Protein 4IZH (pdb70)

Nearest PDB structures (foldseek):
  4izh-assembly1_B  TM=1.003E+00  e=1.182E-71  Thermus thermophilus HB27
  4j1t-assembly1_A  TM=9.980E-01  e=1.010E-67  Thermus thermophilus HB27
  4izh-assembly1_A  TM=9.993E-01  e=6.599E-67  Thermus thermophilus HB27
  4j1t-assembly2_D  TM=9.935E-01  e=5.773E-65  Thermus thermophilus HB27
  4izi-assembly1_A  TM=9.999E-01  e=1.321E-64  Thermus thermophilus HB27

InterPro domains:
  IPR007698 Alanine dehydrogenase/pyridine nucleotide transhydrogenase, NAD(H)-binding domain [PF01262] (143-365)
  IPR007698 Alanine dehydrogenase/pyridine nucleotide transhydrogenase, NAD(H)-binding domain [SM01002] (148-310)
  IPR007886 Alanine dehydrogenase/pyridine nucleotide transhydrogenase, N-terminal [PF05222] (6-139)
  IPR007886 Alanine dehydrogenase/pyridine nucleotide transhydrogenase, N-terminal [SM01003] (5-139)
  IPR008143 Alanine dehydrogenase/pyridine nucleotide transhydrogenase, conserved site-2 [PS00837] (172-197)
  IPR036291 NAD(P)-binding domain superfamily [SSF51735] (139-317)

Foldseek 3Di:
DAEEFWEADDPPLFLATLAALVLLLVLVVLAYAYEYEQCSNVLQVGHPVSNVVSRYHYDHQVCRQVRHQEYEYAEQDDLSVLVSHDFNREYEYAYQCLVVVVSVVSNLVSFYWYFHLCQQDPDPLQPLQNLVLQLLLLLLLVLLVVQCVQFPDQQAWDQDPVGTDHHFEEEEEDQDSSSLNVLLNSVVSHHQYEYHDLAPVSCVSSVVSVHHYDAFPPGSPDDPVVVVRRLVSLLVVLLRGQEYEYAADDRSAAGAAPAEPSSVVSHAQRREYEFQSVVRPTNHPPDDAPDWDADNNYTYYHYDPSLSVVRNSSNNSSNSSVSSVCVQQDDSNDGDHVCVDPSNVRRTQHGRSDGDDDVSD/DFAEEFWEADDPPLFLATQAALVLLLVLVVLVHAYEYEQCNCVLLPHHPVSNVVSHYHYDHPQCRQVRHQEYEYAEQDPLSVLVSHDPNHEYEYAYQCVVVVVSLVSNLVSQYWYFHLCQQDPDPLLPLQNLVLQLLLLLLLVLLVVQCVQFPDQQAWDQDPVGIDHHFEEEEADQDSSSLSVLLNSVVSHHQYEYHDLDVVSVVSSVVSVHHYQDADPVVDDPVRVVRRVVSLLVVLLPGQEYEYAADDRPAAGAAPADPSSVVSHAQRREYEWARVVRPTNHPVDDAPDWDADNNYTYYHYDPSLSVNRNSSNVSSNSSVSSVCVQQADSRHGDHVCPDPSNVRRTQGGSSRGDDPVSVVVVD

Radius of gyration: 29.21 Å; Cα contacts (8 Å, |Δi|>4): 1726; chains: 2; bounding box: 58×78×88 Å

CATH classification: 3.40.50.720 (+1 more: 3.40.50.720)

Organism: Thermus thermophilus (strain ATCC BAA-163 / DSM 7039 / HB27) (NCBI:txid262724)

B-factor: mean 28.76, std 11.24, range [4.58, 72.25]

Solvent-accessible surface area: 30195 Å² total; per-residue (Å²): 79,2,17,0,0,0,3,78,19,138,33,132,56,16,81,22,0,0,0,6,16,85,0,0,40,90,12,49,182,48,34,5,130,0,43,0,11,133,5,5,0,110,25,0,26,36,49,21,108,28,0,94,157,16,36,11,70,31,24,98,40,53,72,1,8,122,41,3,64,0,1,1,2,0,44,8,1,39,82,70,5,2,120,48,7,58,130,37,3,1,1,0,1,16,1,50,13,102,124,28,114,101,34,9,146,17,0,54,74,73,132,3,1,0,1,0,1,31,44,11,31,224,55,114,123,0,108,28,11,23,0,89,37,5,12,26,12,0,16,0,0,1,0,0,0,7,0,0,71,23,1,0,28,0,0,3,119,23,100,42,57,8,28,81,8,89,25,0,58,0,0,0,0,12,1,28,66,14,0,32,17,0,0,19,0,0,82,86,0,18,4,65,5,17,0,27,13,112,117,124,61,0,10,98,89,0,111,95,70,37,1,117,28,11,137,25,81,48,108,77,212,60,82,144,92,56,89,129,66,25,62,68,19,14,44,100,72,0,27,35,10,1,0,0,0,0,21,25,74,59,130,65,175,188,3,49,98,33,0,46,81,39,3,7,82,106,7,85,56,2,3,0,0,0,0,19,0,1,116,12,43,2,0,4,65,41,8,101,64,49,96,71,39,99,55,164,13,2,34,0,29,0,9,87,50,8,20,2,32,0,0,16,2,0,0,36,4,0,0,36,0,1,66,41,1,6,67,18,1,22,79,195,7,46,68,28,22,81,74,145,29,87,0,0,138,48,0,13,3,0,66,121,6,111,30,94,49,53,129,37,160,130,101,2,16,0,0,0,2,81,21,139,32,134,52,14,139,20,0,0,0,5,14,76,0,0,41,97,9,48,184,46,25,3,134,0,41,0,14,141,9,4,0,106,23,0,28,37,50,23,102,28,0,106,152,16,37,8,68,37,27,90,34,65,82,0,3,140,38,4,71,0,2,0,1,0,38,10,2,33,58,59,4,3,128,47,11,66,122,41,5,1,0,0,0,14,2,53,8,97,124,32,61,92,32,0,115,11,0,57,69,83,133,6,5,0,0,0,1,38,39,10,29,221,54,111,120,0,101,28,12,31,0,94,35,5,12,26,13,0,14,0,0,1,0,0,0,8,0,0,67,16,2,0,29,0,0,0,114,24,102,48,54,8,26,80,8,88,30,0,54,0,0,0,0,10,2,29,66,14,0,33,25,0,0,26,1,0,80,101,0,23,3,86,4,17,0,32,15,134,131,156,67,4,26,98,94,0,105,94,70,39,2,126,21,9,144,32,80,48,153,188,64,71,136,91,58,101,129,76,32,53,73,17,16,58,83,72,0,12,29,10,6,0,0,0,0,20,24,78,74,126,44,186,185,9,49,86,28,0,38,85,49,2,1,102,119,11,99,58,4,4,0,0,0,0,20,0,2,96,19,43,1,0,2,64,30,10,115,66,51,91,75,36,94,44,120,14,1,25,0,26,0,11,90,40,7,18,2,33,0,2,12,3,0,0,32,4,1,0,24,0,0,65,41,1,5,66,18,0,20,80,195,3,29,66,28,22,89,85,147,28,93,0,1,154,47,0,14,0,0,72,102,11,123,12,94,56,41,92,5,112,76,102,57,101

Structure (mmCIF, N/CA/C/O backbone):
data_4IZH
#
_entry.id   4IZH
#
_cell.length_a   162.318
_cell.length_b   162.318
_cell.length_c   73.883
_cell.angle_alpha   90.00
_cell.angle_beta   90.00
_cell.angle_gamma   120.00
#
_symmetry.space_group_name_H-M   'P 6'
#
loop_
_entity.id
_entity.type
_entity.pdbx_description
1 polymer 'NAD/NADP transhydrogenase alpha subunit 1'
2 non-polymer GLYCEROL
3 water water
#
loop_
_atom_site.group_PDB
_atom_site.id
_atom_site.type_symbol
_atom_site.label_atom_id
_atom_site.label_alt_id
_atom_site.label_comp_id
_atom_site.label_asym_id
_atom_site.label_entity_id
_atom_site.label_seq_id
_atom_site.pdbx_PDB_ins_code
_atom_site.Cartn_x
_atom_site.Cartn_y
_atom_site.Cartn_z
_atom_site.occupancy
_atom_site.B_iso_or_equiv
_atom_site.auth_seq_id
_atom_site.auth_comp_id
_atom_site.auth_asym_id
_atom_site.auth_atom_id
_atom_site.pdbx_PDB_model_num
ATOM 1 N N . MET A 1 7 ? 63.984 -17.216 -43.671 1.00 37.54 1 MET A N 1
ATOM 2 C CA . MET A 1 7 ? 63.591 -17.829 -42.361 1.00 36.87 1 MET A CA 1
ATOM 3 C C . MET A 1 7 ? 64.747 -17.884 -41.358 1.00 36.45 1 MET A C 1
ATOM 4 O O . MET A 1 7 ? 65.838 -18.383 -41.656 1.00 37.16 1 MET A O 1
ATOM 6 N N . VAL A 1 8 ? 64.495 -17.372 -40.159 1.00 35.32 2 VAL A N 1
ATOM 7 C CA . VAL A 1 8 ? 65.499 -17.356 -39.108 1.00 33.59 2 VAL A CA 1
ATOM 8 C C . VAL A 1 8 ? 65.569 -18.710 -38.405 1.00 32.49 2 VAL A C 1
ATOM 9 O O . VAL A 1 8 ? 64.550 -19.393 -38.261 1.00 31.89 2 VAL A O 1
ATOM 13 N N . THR A 1 9 ? 66.761 -19.106 -37.976 1.00 31.67 3 THR A N 1
ATOM 14 C CA . THR A 1 9 ? 66.858 -20.291 -37.115 1.00 30.92 3 THR A CA 1
ATOM 15 C C . THR A 1 9 ? 67.393 -20.057 -35.703 1.00 29.77 3 THR A C 1
ATOM 16 O O . THR A 1 9 ? 68.372 -19.329 -35.493 1.00 28.02 3 THR A O 1
ATOM 20 N N . VAL A 1 10 ? 66.670 -20.656 -34.757 1.00 28.31 4 VAL A N 1
ATOM 21 C CA . VAL A 1 10 ? 66.871 -20.495 -33.319 1.00 27.65 4 VAL A CA 1
ATOM 22 C C . VAL A 1 10 ? 67.434 -21.819 -32.821 1.00 25.96 4 VAL A C 1
ATOM 23 O O . VAL A 1 10 ? 66.934 -22.884 -33.183 1.00 28.42 4 VAL A O 1
ATOM 27 N N . ALA A 1 11 ? 68.491 -21.759 -32.022 1.00 24.98 5 ALA A N 1
ATOM 28 C CA . ALA A 1 11 ? 69.128 -22.952 -31.511 1.00 23.03 5 ALA A CA 1
ATOM 29 C C . ALA A 1 11 ? 68.892 -22.988 -30.027 1.00 22.52 5 ALA A C 1
ATOM 30 O O . ALA A 1 11 ? 68.951 -21.945 -29.376 1.00 20.22 5 ALA A O 1
ATOM 32 N N . VAL A 1 12 ? 68.608 -24.200 -29.538 1.00 21.65 6 VAL A N 1
ATOM 33 C CA . VAL A 1 12 ? 68.442 -24.517 -28.115 1.00 22.11 6 VAL A CA 1
ATOM 34 C C . VAL A 1 12 ? 69.386 -25.675 -27.711 1.00 21.84 6 VAL A C 1
ATOM 35 O O . VAL A 1 12 ? 69.240 -26.780 -28.236 1.00 21.54 6 VAL A O 1
ATOM 39 N N . PRO A 1 13 ? 70.324 -25.440 -26.756 1.00 21.89 7 PRO A N 1
ATOM 40 C CA . PRO A 1 13 ? 71.299 -26.426 -26.272 1.00 22.21 7 PRO A CA 1
ATOM 41 C C . PRO A 1 13 ? 70.812 -27.245 -25.075 1.00 22.25 7 PRO A C 1
ATOM 42 O O . PRO A 1 13 ? 69.863 -26.848 -24.403 1.00 21.35 7 PRO A O 1
ATOM 46 N N . LYS A 1 14 ? 71.482 -28.359 -24.800 1.00 22.82 8 LYS A N 1
ATOM 47 C CA . LYS A 1 14 ? 71.300 -29.011 -23.517 1.00 23.23 8 LYS A CA 1
ATOM 48 C C . LYS A 1 14 ? 72.140 -28.239 -22.501 1.00 24.10 8 LYS A C 1
ATOM 49 O O . LYS A 1 14 ? 73.338 -27.972 -22.718 1.00 24.49 8 LYS A O 1
ATOM 55 N N . GLU A 1 15 ? 71.512 -27.852 -21.395 1.00 23.78 9 GLU A N 1
ATOM 56 C CA . GLU A 1 15 ? 72.236 -27.163 -20.335 1.00 24.87 9 GLU A CA 1
ATOM 57 C C . GLU A 1 15 ? 73.310 -28.067 -19.737 1.00 26.19 9 GLU A C 1
ATOM 58 O O . GLU A 1 15 ? 73.100 -29.278 -19.617 1.00 27.51 9 GLU A O 1
ATOM 64 N N . ARG A 1 16 ? 74.478 -27.505 -19.420 1.00 27.84 10 ARG A N 1
ATOM 65 C CA . ARG A 1 16 ? 75.555 -28.303 -18.812 1.00 29.29 10 ARG A CA 1
ATOM 66 C C . ARG A 1 16 ? 76.005 -27.899 -17.405 1.00 29.74 10 ARG A C 1
ATOM 67 O O . ARG A 1 16 ? 76.699 -28.673 -16.759 1.00 29.64 10 ARG A O 1
ATOM 75 N N . ALA A 1 17 ? 75.623 -26.715 -16.923 1.00 29.91 11 ALA A N 1
ATOM 76 C CA . ALA A 1 17 ? 76.006 -26.309 -15.557 1.00 30.32 11 ALA A CA 1
ATOM 77 C C . ALA A 1 17 ? 75.554 -27.358 -14.526 1.00 30.73 11 ALA A C 1
ATOM 78 O O . ALA A 1 17 ? 74.450 -27.920 -14.660 1.00 30.12 11 ALA A O 1
ATOM 80 N N . PRO A 1 18 ? 76.421 -27.661 -13.526 1.00 31.41 12 PRO A N 1
ATOM 81 C CA . PRO A 1 18 ? 76.107 -28.591 -12.445 1.00 31.64 12 PRO A CA 1
ATOM 82 C C . PRO A 1 18 ? 74.694 -28.393 -11.920 1.00 30.95 12 PRO A C 1
ATOM 83 O O . PRO A 1 18 ? 74.348 -27.288 -11.502 1.00 31.76 12 PRO A O 1
ATOM 87 N N . GLY A 1 19 ? 73.891 -29.454 -11.970 1.00 30.66 13 GLY A N 1
ATOM 88 C CA . GLY A 1 19 ? 72.528 -29.446 -11.425 1.00 29.08 13 GLY A CA 1
ATOM 89 C C . GLY A 1 19 ? 71.470 -28.657 -12.175 1.00 27.58 13 GLY A C 1
ATOM 90 O O . GLY A 1 19 ? 70.359 -28.503 -11.667 1.00 28.62 13 GLY A O 1
ATOM 91 N N . GLU A 1 20 ? 71.782 -28.179 -13.384 1.00 25.84 14 GLU A N 1
ATOM 92 C CA . GLU A 1 20 ? 70.821 -27.423 -14.206 1.00 24.25 14 GLU A CA 1
ATOM 93 C C . GLU A 1 20 ? 69.947 -28.399 -15.000 1.00 22.82 14 GLU A C 1
ATOM 94 O O . GLU A 1 20 ? 70.472 -29.249 -15.726 1.00 22.74 14 GLU A O 1
ATOM 100 N N . ARG A 1 21 ? 68.626 -28.299 -14.837 1.00 20.56 15 ARG A N 1
ATOM 101 C CA . ARG A 1 21 ? 67.709 -29.208 -15.511 1.00 19.96 15 ARG A CA 1
ATOM 102 C C . ARG A 1 21 ? 66.726 -28.554 -16.461 1.00 17.96 15 ARG A C 1
ATOM 103 O O . ARG A 1 21 ? 65.934 -29.262 -17.128 1.00 17.00 15 ARG A O 1
ATOM 111 N N . ARG A 1 22 ? 66.735 -27.215 -16.507 1.00 16.71 16 ARG A N 1
ATOM 112 C CA . ARG A 1 22 ? 65.790 -26.492 -17.323 1.00 16.01 16 ARG A CA 1
ATOM 113 C C . ARG A 1 22 ? 66.301 -26.535 -18.760 1.00 16.13 16 ARG A C 1
ATOM 114 O O . ARG A 1 22 ? 67.455 -26.951 -19.018 1.00 18.41 16 ARG A O 1
ATOM 122 N N . VAL A 1 23 ? 65.397 -26.206 -19.660 1.00 16.53 17 VAL A N 1
ATOM 123 C CA . VAL A 1 23 ? 65.682 -26.010 -21.084 1.00 16.56 17 VAL A CA 1
ATOM 124 C C . VAL A 1 23 ? 65.008 -24.696 -21.552 1.00 16.56 17 VAL A C 1
ATOM 125 O O . VAL A 1 23 ? 63.872 -24.347 -21.131 1.00 16.26 17 VAL A O 1
ATOM 129 N N . ALA A 1 24 ? 65.690 -23.978 -22.456 1.00 14.27 18 ALA A N 1
ATOM 130 C CA . ALA A 1 24 ? 65.289 -22.626 -22.840 1.00 15.44 18 ALA A CA 1
ATOM 131 C C . ALA A 1 24 ? 63.952 -22.583 -23.573 1.00 15.62 18 ALA A C 1
ATOM 132 O O . ALA A 1 24 ? 63.150 -21.659 -23.415 1.00 17.25 18 ALA A O 1
ATOM 134 N N . LEU A 1 25 ? 63.695 -23.595 -24.401 1.00 17.16 19 LEU A N 1
ATOM 135 C CA . LEU A 1 25 ? 62.390 -23.708 -25.029 1.00 17.03 19 LEU A CA 1
ATOM 136 C C . LEU A 1 25 ? 61.836 -25.111 -24.846 1.00 17.90 19 LEU A C 1
ATOM 137 O O . LEU A 1 25 ? 62.589 -26.075 -24.870 1.00 18.53 19 LEU A O 1
ATOM 142 N N . VAL A 1 26 ? 60.530 -25.172 -24.625 1.00 18.98 20 VAL A N 1
ATOM 143 C CA . VAL A 1 26 ? 59.806 -26.423 -24.468 1.00 19.89 20 VAL A CA 1
ATOM 144 C C . VAL A 1 26 ? 59.075 -26.703 -25.770 1.00 20.96 20 VAL A C 1
ATOM 145 O O . VAL A 1 26 ? 58.846 -25.758 -26.548 1.00 20.87 20 VAL A O 1
ATOM 149 N N . PRO A 1 27 ? 58.647 -27.970 -25.990 1.00 21.57 21 PRO A N 1
ATOM 150 C CA . PRO A 1 27 ? 58.001 -28.334 -27.266 1.00 22.82 21 PRO A CA 1
ATOM 151 C C . PRO A 1 27 ? 56.820 -27.444 -27.692 1.00 23.16 21 PRO A C 1
ATOM 152 O O . PRO A 1 27 ? 56.730 -27.109 -28.870 1.00 24.97 21 PRO A O 1
ATOM 156 N N . GLU A 1 28 ? 55.948 -27.054 -26.769 1.00 24.20 22 GLU A N 1
ATOM 157 C CA . GLU A 1 28 ? 54.775 -26.226 -27.099 1.00 26.09 22 GLU A CA 1
ATOM 158 C C . GLU A 1 28 ? 55.157 -24.816 -27.637 1.00 25.59 22 GLU A C 1
ATOM 159 O O . GLU A 1 28 ? 54.456 -24.234 -28.468 1.00 25.85 22 GLU A O 1
ATOM 165 N N . VAL A 1 29 ? 56.285 -24.288 -27.178 1.00 24.68 23 VAL A N 1
ATOM 166 C CA . VAL A 1 29 ? 56.778 -22.986 -27.637 1.00 24.12 23 VAL A CA 1
ATOM 167 C C . VAL A 1 29 ? 57.519 -23.159 -28.970 1.00 24.32 23 VAL A C 1
ATOM 168 O O . VAL A 1 29 ? 57.420 -22.314 -29.866 1.00 24.36 23 VAL A O 1
ATOM 172 N N . VAL A 1 30 ? 58.245 -24.261 -29.094 1.00 24.16 24 VAL A N 1
ATOM 173 C CA . VAL A 1 30 ? 58.863 -24.628 -30.369 1.00 25.41 24 VAL A CA 1
ATOM 174 C C . VAL A 1 30 ? 57.816 -24.642 -31.489 1.00 26.15 24 VAL A C 1
ATOM 175 O O . VAL A 1 30 ? 58.036 -24.032 -32.548 1.00 25.99 24 VAL A O 1
ATOM 179 N N . ALA A 1 31 ? 56.674 -25.292 -31.244 1.00 26.84 25 ALA A N 1
ATOM 180 C CA . ALA A 1 31 ? 55.582 -25.367 -32.241 1.00 28.77 25 ALA A CA 1
ATOM 181 C C . ALA A 1 31 ? 55.109 -23.997 -32.709 1.00 29.68 25 ALA A C 1
ATOM 182 O O . ALA A 1 31 ? 54.879 -23.786 -33.910 1.00 30.15 25 ALA A O 1
ATOM 184 N N . ARG A 1 32 ? 54.948 -23.074 -31.765 1.00 29.98 26 ARG A N 1
ATOM 185 C CA . ARG A 1 32 ? 54.467 -21.737 -32.099 1.00 31.65 26 ARG A CA 1
ATOM 186 C C . ARG A 1 32 ? 55.503 -20.971 -32.911 1.00 31.53 26 ARG A C 1
ATOM 187 O O . ARG A 1 32 ? 55.163 -20.293 -33.883 1.00 32.64 26 ARG A O 1
ATOM 195 N N . LEU A 1 33 ? 56.768 -21.074 -32.522 1.00 31.46 27 LEU A N 1
ATOM 196 C CA . LEU A 1 33 ? 57.835 -20.482 -33.330 1.00 31.43 27 LEU A CA 1
ATOM 197 C C . LEU A 1 33 ? 57.868 -21.044 -34.757 1.00 32.38 27 LEU A C 1
ATOM 198 O O . LEU A 1 33 ? 57.939 -20.271 -35.723 1.00 31.76 27 LEU A O 1
ATOM 203 N N . VAL A 1 34 ? 57.804 -22.374 -34.882 1.00 33.12 28 VAL A N 1
ATOM 204 C CA . VAL A 1 34 ? 57.844 -23.040 -36.197 1.00 33.88 28 VAL A CA 1
ATOM 205 C C . VAL A 1 34 ? 56.637 -22.621 -37.050 1.00 34.94 28 VAL A C 1
ATOM 206 O O . VAL A 1 34 ? 56.781 -22.364 -38.255 1.00 35.05 28 VAL A O 1
ATOM 210 N N . LYS A 1 35 ? 55.467 -22.527 -36.413 1.00 36.38 29 LYS A N 1
ATOM 211 C CA . LYS A 1 35 ? 54.223 -22.105 -37.066 1.00 37.53 29 LYS A CA 1
ATOM 212 C C . LYS A 1 35 ? 54.313 -20.686 -37.616 1.00 37.93 29 LYS A C 1
ATOM 213 O O . LYS A 1 35 ? 53.642 -20.355 -38.603 1.00 38.01 29 LYS A O 1
ATOM 219 N N . GLY A 1 36 ? 55.117 -19.852 -36.959 1.00 38.02 30 GLY A N 1
ATOM 220 C CA . GLY A 1 36 ? 55.260 -18.451 -37.336 1.00 38.09 30 GLY A CA 1
ATOM 221 C C . GLY A 1 36 ? 56.248 -18.262 -38.467 1.00 37.75 30 GLY A C 1
ATOM 222 O O . GLY A 1 36 ? 56.217 -17.240 -39.157 1.00 38.82 30 GLY A O 1
ATOM 223 N N . GLY A 1 37 ? 57.125 -19.246 -38.660 1.00 37.08 31 GLY A N 1
ATOM 224 C CA . GLY A 1 37 ? 58.077 -19.223 -39.767 1.00 35.83 31 GLY A CA 1
ATOM 225 C C . GLY A 1 37 ? 59.510 -19.590 -39.431 1.00 34.68 31 GLY A C 1
ATOM 226 O O . GLY A 1 37 ? 60.282 -19.915 -40.327 1.00 34.84 31 GLY A O 1
ATOM 227 N N . ALA A 1 38 ? 59.873 -19.544 -38.143 1.00 33.63 32 ALA A N 1
ATOM 228 C CA . ALA A 1 38 ? 61.232 -19.886 -37.724 1.00 32.51 32 ALA A CA 1
ATOM 229 C C . ALA A 1 38 ? 61.546 -21.370 -37.874 1.00 32.16 32 ALA A C 1
ATOM 230 O O . ALA A 1 38 ? 60.654 -22.219 -37.832 1.00 32.48 32 ALA A O 1
ATOM 232 N N . ARG A 1 39 ? 62.821 -21.669 -38.066 1.00 32.13 33 ARG A N 1
ATOM 233 C CA . ARG A 1 39 ? 63.317 -23.023 -37.904 1.00 32.27 33 ARG A CA 1
ATOM 234 C C . ARG A 1 39 ? 63.879 -23.083 -36.487 1.00 31.71 33 ARG A C 1
ATOM 235 O O . ARG A 1 39 ? 64.425 -22.096 -35.984 1.00 32.33 33 ARG A O 1
ATOM 243 N N . VAL A 1 40 ? 63.707 -24.222 -35.829 1.00 30.50 34 VAL A N 1
ATOM 244 C CA . VAL A 1 40 ? 64.249 -24.419 -34.492 1.00 29.14 34 VAL A CA 1
ATOM 245 C C . VAL A 1 40 ? 65.111 -25.675 -34.495 1.00 28.30 34 VAL A C 1
ATOM 246 O O . VAL A 1 40 ? 64.644 -26.745 -34.906 1.00 29.60 34 VAL A O 1
ATOM 250 N N . ARG A 1 41 ? 66.365 -25.537 -34.073 1.00 27.46 35 ARG A N 1
ATOM 251 C CA . ARG A 1 41 ? 67.280 -26.652 -33.872 1.00 27.76 35 ARG A CA 1
ATOM 252 C C . ARG A 1 41 ? 67.438 -26.911 -32.381 1.00 26.85 35 ARG A C 1
ATOM 253 O O . ARG A 1 41 ? 67.716 -25.999 -31.609 1.00 25.34 35 ARG A O 1
ATOM 261 N N . VAL A 1 42 ? 67.273 -28.161 -31.982 1.00 26.22 36 VAL A N 1
ATOM 262 C CA . VAL A 1 42 ? 67.328 -28.508 -30.568 1.00 26.84 36 VAL A CA 1
ATOM 263 C C . VAL A 1 42 ? 68.341 -29.624 -30.357 1.00 26.95 36 VAL A C 1
ATOM 264 O O . VAL A 1 42 ? 68.302 -30.659 -31.034 1.00 27.09 36 VAL A O 1
ATOM 268 N N . GLU A 1 43 ? 69.264 -29.420 -29.430 1.00 27.20 37 GLU A N 1
ATOM 269 C CA . GLU A 1 43 ? 70.272 -30.431 -29.190 1.00 27.32 37 GLU A CA 1
ATOM 270 C C . GLU A 1 43 ? 69.600 -31.703 -28.669 1.00 28.04 37 GLU A C 1
ATOM 271 O O . GLU A 1 43 ? 68.604 -31.636 -27.924 1.00 27.63 37 GLU A O 1
ATOM 277 N N . ARG A 1 44 ? 70.131 -32.848 -29.097 1.00 27.22 38 ARG A N 1
ATOM 278 C CA . ARG A 1 44 ? 69.667 -34.148 -28.605 1.00 27.92 38 ARG A CA 1
ATOM 279 C C . ARG A 1 44 ? 69.684 -34.207 -27.083 1.00 26.30 38 ARG A C 1
ATOM 280 O O . ARG A 1 44 ? 70.728 -34.031 -26.440 1.00 25.90 38 ARG A O 1
ATOM 288 N N . GLY A 1 45 ? 68.505 -34.425 -26.507 1.00 25.99 39 GLY A N 1
ATOM 289 C CA . GLY A 1 45 ? 68.390 -34.640 -25.075 1.00 24.61 39 GLY A CA 1
ATOM 290 C C . GLY A 1 45 ? 68.254 -33.325 -24.311 1.00 24.32 39 GLY A C 1
ATOM 291 O O . GLY A 1 45 ? 68.253 -33.328 -23.080 1.00 24.16 39 GLY A O 1
ATOM 292 N N . ALA A 1 46 ? 68.128 -32.208 -25.025 1.00 22.02 40 ALA A N 1
ATOM 293 C CA . ALA A 1 46 ? 68.110 -30.891 -24.341 1.00 22.39 40 ALA A CA 1
ATOM 294 C C . ALA A 1 46 ? 67.003 -30.804 -23.307 1.00 22.03 40 ALA A C 1
ATOM 295 O O . ALA A 1 46 ? 67.166 -30.149 -22.277 1.00 20.94 40 ALA A O 1
ATOM 297 N N . GLY A 1 47 ? 65.871 -31.434 -23.610 1.00 22.00 41 GLY A N 1
ATOM 298 C CA . GLY A 1 47 ? 64.679 -31.307 -22.774 1.00 22.78 41 GLY A CA 1
ATOM 299 C C . GLY A 1 47 ? 64.494 -32.408 -21.735 1.00 23.69 41 GLY A C 1
ATOM 300 O O . GLY A 1 47 ? 63.482 -32.404 -21.031 1.00 23.81 41 GLY A O 1
ATOM 301 N N . GLU A 1 48 ? 65.477 -33.305 -21.598 1.00 23.37 42 GLU A N 1
ATOM 302 C CA . GLU A 1 48 ? 65.308 -34.513 -20.761 1.00 24.29 42 GLU A CA 1
ATOM 303 C C . GLU A 1 48 ? 65.214 -34.163 -19.281 1.00 23.01 42 GLU A C 1
ATOM 304 O O . GLU A 1 48 ? 64.478 -34.810 -18.534 1.00 22.55 42 GLU A O 1
ATOM 310 N N . GLY A 1 49 ? 65.924 -33.116 -18.878 1.00 21.16 43 GLY A N 1
ATOM 311 C CA . GLY A 1 49 ? 65.824 -32.613 -17.496 1.00 20.05 43 GLY A CA 1
ATOM 312 C C . GLY A 1 49 ? 64.465 -32.050 -17.155 1.00 19.45 43 GLY A C 1
ATOM 313 O O . GLY A 1 49 ? 64.056 -32.056 -15.968 1.00 19.81 43 GLY A O 1
ATOM 314 N N . ALA A 1 50 ? 63.777 -31.548 -18.189 1.00 17.67 44 ALA A N 1
ATOM 315 C CA . ALA A 1 50 ? 62.449 -30.967 -18.107 1.00 17.52 44 ALA A CA 1
ATOM 316 C C . ALA A 1 50 ? 61.337 -31.918 -18.588 1.00 17.06 44 ALA A C 1
ATOM 317 O O . ALA A 1 50 ? 60.209 -31.503 -18.865 1.00 16.20 44 ALA A O 1
ATOM 319 N N . TYR A 1 51 ? 61.691 -33.199 -18.692 1.00 18.43 45 TYR A N 1
ATOM 320 C CA . TYR A 1 51 ? 60.760 -34.270 -19.100 1.00 19.47 45 TYR A CA 1
ATOM 321 C C . TYR A 1 51 ? 60.132 -34.051 -20.481 1.00 20.75 45 TYR A C 1
ATOM 322 O O . TYR A 1 51 ? 58.944 -34.307 -20.689 1.00 22.66 45 TYR A O 1
ATOM 331 N N . HIS A 1 52 ? 60.954 -33.543 -21.404 1.00 21.93 46 HIS A N 1
ATOM 332 C CA . HIS A 1 52 ? 60.573 -33.376 -22.800 1.00 22.36 46 HIS A CA 1
ATOM 333 C C . HIS A 1 52 ? 61.532 -34.203 -23.689 1.00 23.70 46 HIS A C 1
ATOM 334 O O . HIS A 1 52 ? 62.721 -33.853 -23.888 1.00 22.43 46 HIS A O 1
ATOM 341 N N . PRO A 1 53 ? 61.049 -35.372 -24.144 1.00 24.64 47 PRO A N 1
ATOM 342 C CA . PRO A 1 53 ? 61.852 -36.216 -25.009 1.00 24.72 47 PRO A CA 1
ATOM 343 C C . PRO A 1 53 ? 62.029 -35.589 -26.378 1.00 24.30 47 PRO A C 1
ATOM 344 O O . PRO A 1 53 ? 61.196 -34.795 -26.811 1.00 22.83 47 PRO A O 1
ATOM 348 N N . ASP A 1 54 ? 63.058 -36.024 -27.076 1.00 25.76 48 ASP A N 1
ATOM 349 C CA . ASP A 1 54 ? 63.368 -35.552 -28.414 1.00 27.39 48 ASP A CA 1
ATOM 350 C C . ASP A 1 54 ? 62.179 -35.663 -29.344 1.00 28.17 48 ASP A C 1
ATOM 351 O O . ASP A 1 54 ? 61.915 -34.774 -30.104 1.00 28.49 48 ASP A O 1
ATOM 356 N N . GLU A 1 55 ? 61.417 -36.741 -29.237 1.00 28.37 49 GLU A N 1
ATOM 357 C CA . GLU A 1 55 ? 60.261 -36.916 -30.112 1.00 28.78 49 GLU A CA 1
ATOM 358 C C . GLU A 1 55 ? 59.226 -35.817 -29.937 1.00 28.47 49 GLU A C 1
ATOM 359 O O . GLU A 1 55 ? 58.531 -35.503 -30.860 1.00 28.09 49 GLU A O 1
ATOM 365 N N . ALA A 1 56 ? 59.106 -35.255 -28.747 1.00 27.33 50 ALA A N 1
ATOM 366 C CA . ALA A 1 56 ? 58.194 -34.135 -28.564 1.00 26.68 50 ALA A CA 1
ATOM 367 C C . ALA A 1 56 ? 58.664 -32.871 -29.290 1.00 25.99 50 ALA A C 1
ATOM 368 O O . ALA A 1 56 ? 57.880 -32.158 -29.849 1.00 26.46 50 ALA A O 1
ATOM 370 N N . TYR A 1 57 ? 59.957 -32.619 -29.251 1.00 26.02 51 TYR A N 1
ATOM 371 C CA . TYR A 1 57 ? 60.536 -31.535 -30.045 1.00 25.84 51 TYR A CA 1
ATOM 372 C C . TYR A 1 57 ? 60.353 -31.826 -31.516 1.00 27.48 51 TYR A C 1
ATOM 373 O O . TYR A 1 57 ? 59.968 -30.959 -32.266 1.00 27.43 51 TYR A O 1
ATOM 382 N N . GLN A 1 58 ? 60.596 -33.073 -31.883 1.00 28.46 52 GLN A N 1
ATOM 383 C CA . GLN A 1 58 ? 60.447 -33.494 -33.275 1.00 30.45 52 GLN A CA 1
ATOM 384 C C . GLN A 1 58 ? 59.041 -33.311 -33.797 1.00 30.66 52 GLN A C 1
ATOM 385 O O . GLN A 1 58 ? 58.859 -32.672 -34.779 1.00 31.30 52 GLN A O 1
ATOM 391 N N . GLU A 1 59 ? 58.044 -33.774 -33.066 1.00 31.25 53 GLU A N 1
ATOM 392 C CA . GLU A 1 59 ? 56.642 -33.516 -33.399 1.00 31.90 53 GLU A CA 1
ATOM 393 C C . GLU A 1 59 ? 56.292 -32.044 -33.482 1.00 31.36 53 GLU A C 1
ATOM 394 O O . GLU A 1 59 ? 55.365 -31.675 -34.167 1.00 31.36 53 GLU A O 1
ATOM 400 N N . ALA A 1 60 ? 56.976 -31.218 -32.699 1.00 31.01 54 ALA A N 1
ATOM 401 C CA . ALA A 1 60 ? 56.736 -29.782 -32.701 1.00 30.92 54 ALA A CA 1
ATOM 402 C C . ALA A 1 60 ? 57.294 -29.093 -33.951 1.00 31.14 54 ALA A C 1
ATOM 403 O O . ALA A 1 60 ? 56.946 -27.948 -34.230 1.00 31.84 54 ALA A O 1
ATOM 405 N N . GLY A 1 61 ? 58.163 -29.793 -34.682 1.00 31.01 55 GLY A N 1
ATOM 406 C CA . GLY A 1 61 ? 58.756 -29.272 -35.908 1.00 31.00 55 GLY A CA 1
ATOM 407 C C . GLY A 1 61 ? 60.224 -28.903 -35.796 1.00 30.62 55 GLY A C 1
ATOM 408 O O . GLY A 1 61 ? 60.785 -28.309 -36.709 1.00 30.45 55 GLY A O 1
ATOM 409 N N . ALA A 1 62 ? 60.856 -29.240 -34.675 1.00 31.03 56 ALA A N 1
ATOM 410 C CA . ALA A 1 62 ? 62.272 -28.932 -34.495 1.00 31.39 56 ALA A CA 1
ATOM 411 C C . ALA A 1 62 ? 63.168 -29.929 -35.208 1.00 32.52 56 ALA A C 1
ATOM 412 O O . ALA A 1 62 ? 62.836 -31.115 -35.308 1.00 32.88 56 ALA A O 1
ATOM 414 N N . GLU A 1 63 ? 64.293 -29.436 -35.713 1.00 32.43 57 GLU A N 1
ATOM 415 C CA . GLU A 1 63 ? 65.420 -30.292 -36.061 1.00 32.90 57 GLU A CA 1
ATOM 416 C C . GLU A 1 63 ? 66.195 -30.668 -34.803 1.00 32.48 57 GLU A C 1
ATOM 417 O O . GLU A 1 63 ? 66.826 -29.811 -34.165 1.00 31.41 57 GLU A O 1
ATOM 423 N N . VAL A 1 64 ? 66.128 -31.946 -34.435 1.00 31.49 58 VAL A N 1
ATOM 424 C CA . VAL A 1 64 ? 66.893 -32.440 -33.300 1.00 31.61 58 VAL A CA 1
ATOM 425 C C . VAL A 1 64 ? 68.213 -32.936 -33.833 1.00 31.98 58 VAL A C 1
ATOM 426 O O . VAL A 1 64 ? 68.249 -33.735 -34.783 1.00 31.54 58 VAL A O 1
ATOM 430 N N . VAL A 1 65 ? 69.290 -32.434 -33.232 1.00 31.81 59 VAL A N 1
ATOM 431 C CA . VAL A 1 65 ? 70.627 -32.543 -33.790 1.00 32.26 59 VAL A CA 1
ATOM 432 C C . VAL A 1 65 ? 71.698 -32.751 -32.726 1.00 32.93 59 VAL A C 1
ATOM 433 O O . VAL A 1 65 ? 71.480 -32.476 -31.541 1.00 32.83 59 VAL A O 1
ATOM 437 N N . GLU A 1 66 ? 72.862 -33.229 -33.160 1.00 33.46 60 GLU A N 1
ATOM 438 C CA . GLU A 1 66 ? 74.026 -33.404 -32.286 1.00 35.13 60 GLU A CA 1
ATOM 439 C C . GLU A 1 66 ? 74.578 -32.046 -31.814 1.00 34.93 60 GLU A C 1
ATOM 440 O O . GLU A 1 66 ? 74.404 -31.042 -32.502 1.00 34.90 60 GLU A O 1
ATOM 446 N N . ARG A 1 67 ? 75.237 -32.023 -30.653 1.00 35.58 61 ARG A N 1
ATOM 447 C CA . ARG A 1 67 ? 75.930 -30.819 -30.174 1.00 36.19 61 ARG A CA 1
ATOM 448 C C . ARG A 1 67 ? 77.239 -30.725 -30.940 1.00 36.90 61 ARG A C 1
ATOM 449 O O . ARG A 1 67 ? 78.102 -31.599 -30.835 1.00 38.61 61 ARG A O 1
ATOM 457 N N . GLY A 1 68 ? 77.377 -29.667 -31.720 1.00 37.06 62 GLY A N 1
ATOM 458 C CA . GLY A 1 68 ? 78.485 -29.572 -32.664 1.00 35.76 62 GLY A CA 1
ATOM 459 C C . GLY A 1 68 ? 77.895 -29.223 -34.005 1.00 34.63 62 GLY A C 1
ATOM 460 O O . GLY A 1 68 ? 78.547 -28.565 -34.824 1.00 35.25 62 GLY A O 1
ATOM 461 N N . GLU A 1 69 ? 76.652 -29.660 -34.218 1.00 33.31 63 GLU A N 1
ATOM 462 C CA . GLU A 1 69 ? 75.842 -29.217 -35.343 1.00 32.67 63 GLU A CA 1
ATOM 463 C C . GLU A 1 69 ? 74.785 -28.198 -34.929 1.00 31.66 63 GLU A C 1
ATOM 464 O O . GLU A 1 69 ? 74.039 -27.688 -35.771 1.00 31.28 63 GLU A O 1
ATOM 470 N N . LEU A 1 70 ? 74.701 -27.918 -33.631 1.00 30.56 64 LEU A N 1
ATOM 471 C CA . LEU A 1 70 ? 73.608 -27.091 -33.125 1.00 29.28 64 LEU A CA 1
ATOM 472 C C . LEU A 1 70 ? 73.592 -25.713 -33.778 1.00 28.68 64 LEU A C 1
ATOM 473 O O . LEU A 1 70 ? 72.545 -25.251 -34.262 1.00 26.73 64 LEU A O 1
ATOM 478 N N . LEU A 1 71 ? 74.761 -25.082 -33.806 1.00 27.80 65 LEU A N 1
ATOM 479 C CA . LEU A 1 71 ? 74.845 -23.659 -34.128 1.00 28.54 65 LEU A CA 1
ATOM 480 C C . LEU A 1 71 ? 74.994 -23.362 -35.607 1.00 28.88 65 LEU A C 1
ATOM 481 O O . LEU A 1 71 ? 75.103 -22.207 -35.981 1.00 27.45 65 LEU A O 1
ATOM 486 N N . LYS A 1 72 ? 74.982 -24.401 -36.440 1.00 29.97 66 LYS A N 1
ATOM 487 C CA . LYS A 1 72 ? 75.074 -24.211 -37.893 1.00 31.69 66 LYS A CA 1
ATOM 488 C C . LYS A 1 72 ? 73.867 -23.480 -38.495 1.00 31.96 66 LYS A C 1
ATOM 489 O O . LYS A 1 72 ? 72.738 -23.972 -38.458 1.00 33.26 66 LYS A O 1
ATOM 495 N N . GLY A 1 73 ? 74.111 -22.290 -39.038 1.00 32.32 67 GLY A N 1
ATOM 496 C CA . GLY A 1 73 ? 73.055 -21.493 -39.670 1.00 32.94 67 GLY A CA 1
ATOM 497 C C . GLY A 1 73 ? 72.092 -20.838 -38.687 1.00 32.29 67 GLY A C 1
ATOM 498 O O . GLY A 1 73 ? 71.054 -20.295 -39.088 1.00 32.34 67 GLY A O 1
ATOM 499 N N . ALA A 1 74 ? 72.458 -20.880 -37.415 1.00 32.24 68 ALA A N 1
ATOM 500 C CA . ALA A 1 74 ? 71.701 -20.271 -36.337 1.00 31.50 68 ALA A CA 1
ATOM 501 C C . ALA A 1 74 ? 71.971 -18.775 -36.191 1.00 31.02 68 ALA A C 1
ATOM 502 O O . ALA A 1 74 ? 73.099 -18.370 -36.073 1.00 32.55 68 ALA A O 1
ATOM 504 N N . HIS A 1 75 ? 70.925 -17.974 -36.195 1.00 29.73 69 HIS A N 1
ATOM 505 C CA . HIS A 1 75 ? 71.034 -16.535 -35.975 1.00 29.07 69 HIS A CA 1
ATOM 506 C C . HIS A 1 75 ? 70.798 -16.201 -34.518 1.00 27.29 69 HIS A C 1
ATOM 507 O O . HIS A 1 75 ? 71.218 -15.160 -34.032 1.00 26.55 69 HIS A O 1
ATOM 514 N N . LEU A 1 76 ? 70.060 -17.079 -33.853 1.00 25.69 70 LEU A N 1
ATOM 515 C CA . LEU A 1 76 ? 69.681 -16.919 -32.447 1.00 23.24 70 LEU A CA 1
ATOM 516 C C . LEU A 1 76 ? 70.049 -18.153 -31.633 1.00 22.00 70 LEU A C 1
ATOM 517 O O . LEU A 1 76 ? 69.826 -19.256 -32.066 1.00 21.15 70 LEU A O 1
ATOM 522 N N . LEU A 1 77 ? 70.625 -17.955 -30.458 1.00 20.75 71 LEU A N 1
ATOM 523 C CA . LEU A 1 77 ? 70.902 -19.043 -29.552 1.00 19.91 71 LEU A CA 1
ATOM 524 C C . LEU A 1 77 ? 70.236 -18.726 -28.230 1.00 19.62 71 LEU A C 1
ATOM 525 O O . LEU A 1 77 ? 70.676 -17.860 -27.556 1.00 20.41 71 LEU A O 1
ATOM 530 N N . PHE A 1 78 ? 69.204 -19.474 -27.870 1.00 18.88 72 PHE A N 1
ATOM 531 C CA . PHE A 1 78 ? 68.467 -19.281 -26.606 1.00 18.46 72 PHE A CA 1
ATOM 532 C C . PHE A 1 78 ? 68.996 -20.256 -25.551 1.00 18.59 72 PHE A C 1
ATOM 533 O O . PHE A 1 78 ? 69.073 -21.452 -25.791 1.00 18.99 72 PHE A O 1
ATOM 541 N N . THR A 1 79 ? 69.378 -19.774 -24.381 1.00 18.14 73 THR A N 1
ATOM 542 C CA . THR A 1 79 ? 69.977 -20.655 -23.391 1.00 18.94 73 THR A CA 1
ATOM 543 C C . THR A 1 79 ? 69.342 -20.298 -22.074 1.00 17.74 73 THR A C 1
ATOM 544 O O . THR A 1 79 ? 68.673 -19.312 -21.999 1.00 17.31 73 THR A O 1
ATOM 548 N N . VAL A 1 80 ? 69.594 -21.109 -21.061 1.00 17.99 74 VAL A N 1
ATOM 549 C CA . VAL A 1 80 ? 69.179 -20.801 -19.698 1.00 17.89 74 VAL A CA 1
ATOM 550 C C . VAL A 1 80 ? 70.336 -20.135 -18.940 1.00 19.61 74 VAL A C 1
ATOM 551 O O . VAL A 1 80 ? 70.262 -18.975 -18.633 1.00 18.28 74 VAL A O 1
ATOM 555 N N . GLN A 1 81 ? 71.375 -20.903 -18.639 1.00 19.64 75 GLN A N 1
ATOM 556 C CA . GLN A 1 81 ? 72.659 -20.409 -18.169 1.00 22.46 75 GLN A CA 1
ATOM 557 C C . GLN A 1 81 ? 73.497 -19.954 -19.373 1.00 22.83 75 GLN A C 1
ATOM 558 O O . GLN A 1 81 ? 73.143 -20.247 -20.487 1.00 22.84 75 GLN A O 1
ATOM 564 N N . PRO A 1 82 ? 74.607 -19.241 -19.135 1.00 24.69 76 PRO A N 1
ATOM 565 C CA . PRO A 1 82 ? 75.433 -18.798 -20.254 1.00 24.73 76 PRO A CA 1
ATOM 566 C C . PRO A 1 82 ? 75.994 -19.972 -21.045 1.00 25.57 76 PRO A C 1
ATOM 567 O O . PRO A 1 82 ? 76.220 -21.019 -20.495 1.00 24.43 76 PRO A O 1
ATOM 571 N N . PRO A 1 83 ? 76.190 -19.798 -22.344 1.00 25.26 77 PRO A N 1
ATOM 572 C CA . PRO A 1 83 ? 76.664 -20.904 -23.137 1.00 25.94 77 PRO A CA 1
ATOM 573 C C . PRO A 1 83 ? 78.106 -21.226 -22.776 1.00 27.03 77 PRO A C 1
ATOM 574 O O . PRO A 1 83 ? 78.888 -20.318 -22.603 1.00 27.64 77 PRO A O 1
ATOM 578 N N . PRO A 1 84 ? 78.440 -22.513 -22.671 1.00 27.84 78 PRO A N 1
ATOM 579 C CA . PRO A 1 84 ? 79.817 -22.939 -22.420 1.00 28.65 78 PRO A CA 1
ATOM 580 C C . PRO A 1 84 ? 80.740 -22.645 -23.614 1.00 28.95 78 PRO A C 1
ATOM 581 O O . PRO A 1 84 ? 80.261 -22.457 -24.736 1.00 27.50 78 PRO A O 1
ATOM 585 N N . GLU A 1 85 ? 82.053 -22.626 -23.375 1.00 30.58 79 GLU A N 1
ATOM 586 C CA . GLU A 1 85 ? 83.029 -22.311 -24.431 1.00 31.58 79 GLU A CA 1
ATOM 587 C C . GLU A 1 85 ? 82.790 -23.053 -25.750 1.00 31.39 79 GLU A C 1
ATOM 588 O O . GLU A 1 85 ? 82.916 -22.465 -26.825 1.00 29.72 79 GLU A O 1
ATOM 594 N N . ASP A 1 86 ? 82.443 -24.340 -25.661 1.00 31.85 80 ASP A N 1
ATOM 595 C CA . ASP A 1 86 ? 82.218 -25.174 -26.848 1.00 32.72 80 ASP A CA 1
ATOM 596 C C . ASP A 1 86 ? 81.123 -24.618 -27.769 1.00 32.81 80 ASP A C 1
ATOM 597 O O . ASP A 1 86 ? 81.259 -24.680 -28.988 1.00 32.93 80 ASP A O 1
ATOM 602 N N . LEU A 1 87 ? 80.057 -24.064 -27.185 1.00 32.50 81 LEU A N 1
ATOM 603 C CA . LEU A 1 87 ? 79.029 -23.367 -27.952 1.00 32.16 81 LEU A CA 1
ATOM 604 C C . LEU A 1 87 ? 79.502 -22.011 -28.468 1.00 32.08 81 LEU A C 1
ATOM 605 O O . LEU A 1 87 ? 79.285 -21.689 -29.634 1.00 32.33 81 LEU A O 1
ATOM 610 N N . ILE A 1 88 ? 80.149 -21.228 -27.605 1.00 32.11 82 ILE A N 1
ATOM 611 C CA . ILE A 1 88 ? 80.567 -19.871 -27.974 1.00 32.00 82 ILE A CA 1
ATOM 612 C C . ILE A 1 88 ? 81.422 -19.934 -29.238 1.00 32.48 82 ILE A C 1
ATOM 613 O O . ILE A 1 88 ? 81.176 -19.193 -30.188 1.00 32.31 82 ILE A O 1
ATOM 618 N N . GLN A 1 89 ? 82.386 -20.858 -29.255 1.00 32.42 83 GLN A N 1
ATOM 619 C CA . GLN A 1 89 ? 83.280 -21.025 -30.399 1.00 33.38 83 GLN A CA 1
ATOM 620 C C . GLN A 1 89 ? 82.572 -21.420 -31.695 1.00 32.53 83 GLN A C 1
ATOM 621 O O . GLN A 1 89 ? 83.147 -21.285 -32.776 1.00 32.58 83 GLN A O 1
ATOM 627 N N . ALA A 1 90 ? 81.325 -21.884 -31.590 1.00 31.77 84 ALA A N 1
ATOM 628 C CA . ALA A 1 90 ? 80.527 -22.194 -32.785 1.00 31.41 84 ALA A CA 1
ATOM 629 C C . ALA A 1 90 ? 79.533 -21.087 -33.188 1.00 31.12 84 ALA A C 1
ATOM 630 O O . ALA A 1 90 ? 78.826 -21.220 -34.188 1.00 29.82 84 ALA A O 1
ATOM 632 N N . LEU A 1 91 ? 79.478 -20.001 -32.415 1.00 31.73 85 LEU A N 1
ATOM 633 C CA . LEU A 1 91 ? 78.600 -18.876 -32.757 1.00 32.93 85 LEU A CA 1
ATOM 634 C C . LEU A 1 91 ? 79.065 -18.195 -34.037 1.00 33.72 85 LEU A C 1
ATOM 635 O O . LEU A 1 91 ? 80.192 -17.688 -34.112 1.00 35.74 85 LEU A O 1
ATOM 640 N N . GLU A 1 92 ? 78.182 -18.154 -35.017 1.00 33.76 86 GLU A N 1
ATOM 641 C CA . GLU A 1 92 ? 78.442 -17.446 -36.255 1.00 33.05 86 GLU A CA 1
ATOM 642 C C . GLU A 1 92 ? 78.442 -15.929 -36.019 1.00 31.90 86 GLU A C 1
ATOM 643 O O . GLU A 1 92 ? 77.745 -15.431 -35.132 1.00 30.19 86 GLU A O 1
ATOM 649 N N . PRO A 1 93 ? 79.242 -15.186 -36.796 1.00 30.60 87 PRO A N 1
ATOM 650 C CA . PRO A 1 93 ? 79.274 -13.746 -36.506 1.00 30.25 87 PRO A CA 1
ATOM 651 C C . PRO A 1 93 ? 77.889 -13.097 -36.685 1.00 29.29 87 PRO A C 1
ATOM 652 O O . PRO A 1 93 ? 77.152 -13.461 -37.598 1.00 29.26 87 PRO A O 1
ATOM 656 N N . GLY A 1 94 ? 77.524 -12.191 -35.779 1.00 28.51 88 GLY A N 1
ATOM 657 C CA . GLY A 1 94 ? 76.210 -11.528 -35.819 1.00 26.57 88 GLY A CA 1
ATOM 658 C C . GLY A 1 94 ? 75.084 -12.307 -35.150 1.00 25.45 88 GLY A C 1
ATOM 659 O O . GLY A 1 94 ? 73.962 -11.817 -35.039 1.00 25.61 88 GLY A O 1
ATOM 660 N N . ALA A 1 95 ? 75.370 -13.529 -34.715 1.00 23.94 89 ALA A N 1
ATOM 661 C CA . ALA A 1 95 ? 74.372 -14.321 -33.981 1.00 22.19 89 ALA A CA 1
ATOM 662 C C . ALA A 1 95 ? 74.059 -13.583 -32.687 1.00 21.96 89 ALA A C 1
ATOM 663 O O . ALA A 1 95 ? 74.905 -12.857 -32.160 1.00 20.53 89 ALA A O 1
ATOM 665 N N . ILE A 1 96 ? 72.835 -13.742 -32.202 1.00 21.27 90 ILE A N 1
ATOM 666 C CA . ILE A 1 96 ? 72.477 -13.184 -30.911 1.00 21.42 90 ILE A CA 1
ATOM 667 C C . ILE A 1 96 ? 72.227 -14.304 -29.913 1.00 20.78 90 ILE A C 1
ATOM 668 O O . ILE A 1 96 ? 71.362 -15.172 -30.148 1.00 20.56 90 ILE A O 1
ATOM 673 N N . VAL A 1 97 ? 72.961 -14.243 -28.801 1.00 20.44 91 VAL A N 1
ATOM 674 C CA . VAL A 1 97 ? 72.776 -15.149 -27.648 1.00 20.76 91 VAL A CA 1
ATOM 675 C C . VAL A 1 97 ? 71.779 -14.497 -26.690 1.00 20.21 91 VAL A C 1
ATOM 676 O O . VAL A 1 97 ? 71.940 -13.319 -26.344 1.00 18.17 91 VAL A O 1
ATOM 680 N N . VAL A 1 98 ? 70.715 -15.234 -26.333 1.00 18.09 92 VAL A N 1
ATOM 681 C CA . VAL A 1 98 ? 69.707 -14.749 -25.378 1.00 18.12 92 VAL A CA 1
ATOM 682 C C . VAL A 1 98 ? 69.627 -15.743 -24.244 1.00 17.85 92 VAL A C 1
ATOM 683 O O . VAL A 1 98 ? 69.449 -16.954 -24.467 1.00 18.91 92 VAL A O 1
ATOM 687 N N . GLY A 1 99 ? 69.794 -15.256 -23.017 1.00 18.25 93 GLY A N 1
ATOM 688 C CA . GLY A 1 99 ? 69.710 -16.128 -21.833 1.00 18.57 93 GLY A CA 1
ATOM 689 C C . GLY A 1 99 ? 70.214 -15.386 -20.606 1.00 17.81 93 GLY A C 1
ATOM 690 O O . GLY A 1 99 ? 70.608 -14.217 -20.693 1.00 17.89 93 GLY A O 1
ATOM 691 N N . PHE A 1 100 ? 70.209 -16.042 -19.449 1.00 20.10 94 PHE A N 1
ATOM 692 C CA . PHE A 1 100 ? 70.932 -15.472 -18.313 1.00 22.36 94 PHE A CA 1
ATOM 693 C C . PHE A 1 100 ? 72.439 -15.486 -18.578 1.00 25.44 94 PHE A C 1
ATOM 694 O O . PHE A 1 100 ? 72.976 -16.411 -19.219 1.00 26.62 94 PHE A O 1
ATOM 702 N N . VAL A 1 101 ? 73.122 -14.454 -18.107 1.00 28.57 95 VAL A N 1
ATOM 703 C CA . VAL A 1 101 ? 74.559 -14.348 -18.327 1.00 32.07 95 VAL A CA 1
ATOM 704 C C . VAL A 1 101 ? 75.348 -14.232 -17.025 1.00 35.23 95 VAL A C 1
ATOM 705 O O . VAL A 1 101 ? 76.433 -14.790 -16.914 1.00 36.28 95 VAL A O 1
ATOM 709 N N . GLN A 1 102 ? 74.831 -13.469 -16.082 1.00 38.74 96 GLN A N 1
ATOM 710 C CA . GLN A 1 102 ? 75.403 -13.372 -14.738 1.00 41.84 96 GLN A CA 1
ATOM 711 C C . GLN A 1 102 ? 76.927 -13.429 -14.689 1.00 44.16 96 GLN A C 1
ATOM 712 O O . GLN A 1 102 ? 77.479 -14.449 -14.329 1.00 44.44 96 GLN A O 1
ATOM 718 N N . PRO A 1 103 ? 77.602 -12.354 -15.108 1.00 46.16 97 PRO A N 1
ATOM 719 C CA . PRO A 1 103 ? 79.065 -12.307 -15.199 1.00 47.93 97 PRO A CA 1
ATOM 720 C C . PRO A 1 103 ? 79.744 -12.5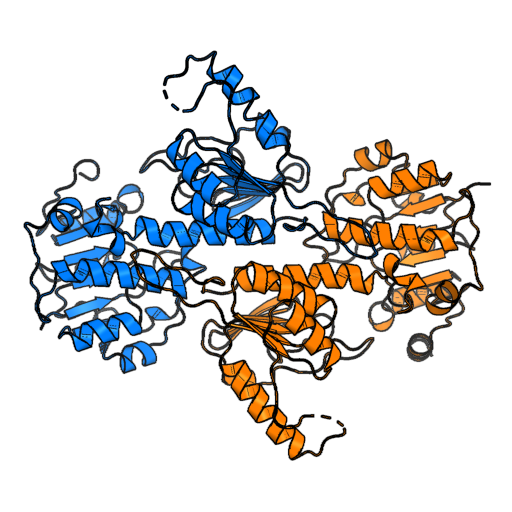82 -13.870 1.00 49.74 97 PRO A C 1
ATOM 721 O O . PRO A 1 103 ? 80.802 -13.196 -13.812 1.00 50.13 97 PRO A O 1
ATOM 725 N N . HIS A 1 104 ? 79.109 -12.137 -12.802 1.00 51.65 98 HIS A N 1
ATOM 726 C CA . HIS A 1 104 ? 79.620 -12.344 -11.470 1.00 53.48 98 HIS A CA 1
ATOM 727 C C . HIS A 1 104 ? 79.891 -13.810 -11.219 1.00 54.25 98 HIS A C 1
ATOM 728 O O . HIS A 1 104 ? 80.905 -14.159 -10.628 1.00 54.57 98 HIS A O 1
ATOM 735 N N . LYS A 1 105 ? 79.013 -14.689 -11.668 1.00 55.25 99 LYS A N 1
ATOM 736 C CA . LYS A 1 105 ? 79.259 -16.118 -11.540 1.00 56.12 99 LYS A CA 1
ATOM 737 C C . LYS A 1 105 ? 79.825 -16.752 -12.808 1.00 56.61 99 LYS A C 1
ATOM 738 O O . LYS A 1 105 ? 80.081 -17.951 -12.846 1.00 56.74 99 LYS A O 1
ATOM 744 N N . ASN A 1 106 ? 80.005 -15.949 -13.846 1.00 57.23 100 ASN A N 1
ATOM 745 C CA . ASN A 1 106 ? 80.364 -16.462 -15.164 1.00 57.76 100 ASN A CA 1
ATOM 746 C C . ASN A 1 106 ? 81.381 -15.580 -15.908 1.00 58.05 100 ASN A C 1
ATOM 747 O O . ASN A 1 106 ? 81.293 -15.400 -17.107 1.00 58.24 100 ASN A O 1
ATOM 752 N N . LEU A 1 107 ? 82.354 -15.043 -15.186 1.00 58.53 101 LEU A N 1
ATOM 753 C CA . LEU A 1 107 ? 83.289 -14.064 -15.754 1.00 58.84 101 LEU A CA 1
ATOM 754 C C . LEU A 1 107 ? 84.104 -14.600 -16.931 1.00 58.99 101 LEU A C 1
ATOM 755 O O . LEU A 1 107 ? 84.352 -13.896 -17.897 1.00 59.02 101 LEU A O 1
ATOM 760 N N . GLU A 1 108 ? 84.528 -15.849 -16.836 1.00 59.19 102 GLU A N 1
ATOM 761 C CA . GLU A 1 108 ? 85.348 -16.456 -17.885 1.00 59.44 102 GLU A CA 1
ATOM 762 C C . GLU A 1 108 ? 84.587 -16.567 -19.205 1.00 59.22 102 GLU A C 1
ATOM 763 O O . GLU A 1 108 ? 85.127 -16.248 -20.272 1.00 59.18 102 GLU A O 1
ATOM 769 N N . LEU A 1 109 ? 83.334 -17.008 -19.112 1.00 58.89 103 LEU A N 1
ATOM 770 C CA . LEU A 1 109 ? 82.452 -17.136 -20.268 1.00 58.50 103 LEU A CA 1
ATOM 771 C C . LEU A 1 109 ? 82.151 -15.790 -20.919 1.00 58.21 103 LEU A C 1
ATOM 772 O O . LEU A 1 109 ? 82.031 -15.707 -22.137 1.00 58.34 103 LEU A O 1
ATOM 777 N N . VAL A 1 110 ? 82.047 -14.740 -20.108 1.00 57.80 104 VAL A N 1
ATOM 778 C CA . VAL A 1 110 ? 81.837 -13.387 -20.630 1.00 57.44 104 VAL A CA 1
ATOM 779 C C . VAL A 1 110 ? 83.042 -12.906 -21.437 1.00 57.07 104 VAL A C 1
ATOM 780 O O . VAL A 1 110 ? 82.880 -12.407 -22.553 1.00 57.00 104 VAL A O 1
ATOM 784 N N . ARG A 1 111 ? 84.241 -13.066 -20.873 1.00 56.58 105 ARG A N 1
ATOM 785 C CA . ARG A 1 111 ? 85.467 -12.745 -21.598 1.00 56.03 105 ARG A CA 1
ATOM 786 C C . ARG A 1 111 ? 85.536 -13.549 -22.898 1.00 55.26 105 ARG A C 1
ATOM 787 O O . ARG A 1 111 ? 85.821 -12.996 -23.953 1.00 54.99 105 ARG A O 1
ATOM 795 N N . ALA A 1 112 ? 85.239 -14.845 -22.817 1.00 54.40 106 ALA A N 1
ATOM 796 C CA . ALA A 1 112 ? 85.197 -15.709 -23.996 1.00 53.51 106 ALA A CA 1
ATOM 797 C C . ALA A 1 112 ? 84.218 -15.201 -25.061 1.00 53.00 106 ALA A C 1
ATOM 798 O O . ALA A 1 112 ? 84.543 -15.179 -26.244 1.00 52.64 106 ALA A O 1
ATOM 800 N N . LEU A 1 113 ? 83.026 -14.796 -24.642 1.00 52.26 107 LEU A N 1
ATOM 801 C CA . LEU A 1 113 ? 82.020 -14.297 -25.560 1.00 51.58 107 LEU A CA 1
ATOM 802 C C . LEU A 1 113 ? 82.452 -13.035 -26.238 1.00 51.56 107 LEU A C 1
ATOM 803 O O . LEU A 1 113 ? 82.283 -12.857 -27.437 1.00 51.60 107 LEU A O 1
ATOM 808 N N . GLN A 1 114 ? 82.991 -12.136 -25.434 1.00 51.51 108 GLN A N 1
ATOM 809 C CA . GLN A 1 114 ? 83.481 -10.876 -25.937 1.00 51.62 108 GLN A CA 1
ATOM 810 C C . GLN A 1 114 ? 84.744 -11.048 -26.775 1.00 51.41 108 GLN A C 1
ATOM 811 O O . GLN A 1 114 ? 84.936 -10.341 -27.749 1.00 51.64 108 GLN A O 1
ATOM 817 N N . ALA A 1 115 ? 85.566 -12.032 -26.425 1.00 50.81 109 ALA A N 1
ATOM 818 C CA . ALA A 1 115 ? 86.674 -12.419 -27.272 1.00 50.29 109 ALA A CA 1
ATOM 819 C C . ALA A 1 115 ? 86.192 -12.912 -28.648 1.00 49.83 109 ALA A C 1
ATOM 820 O O . ALA A 1 115 ? 86.825 -12.683 -29.645 1.00 49.88 109 ALA A O 1
ATOM 822 N N . LYS A 1 116 ? 85.071 -13.610 -28.673 1.00 49.11 110 LYS A N 1
ATOM 823 C CA . LYS A 1 116 ? 84.517 -14.191 -29.901 1.00 48.33 110 LYS A CA 1
ATOM 824 C C . LYS A 1 116 ? 83.558 -13.259 -30.651 1.00 47.35 110 LYS A C 1
ATOM 825 O O . LYS A 1 116 ? 83.152 -13.550 -31.777 1.00 46.77 110 LYS A O 1
ATOM 831 N N . LYS A 1 117 ? 83.196 -12.155 -29.993 1.00 46.52 111 LYS A N 1
ATOM 832 C CA . LYS A 1 117 ? 82.450 -11.023 -30.578 1.00 45.18 111 LYS A CA 1
ATOM 833 C C . LYS A 1 117 ? 80.976 -11.226 -30.998 1.00 43.67 111 LYS A C 1
ATOM 834 O O . LYS A 1 117 ? 80.559 -10.802 -32.078 1.00 43.59 111 LYS A O 1
ATOM 840 N N . ALA A 1 118 ? 80.186 -11.835 -30.116 1.00 41.71 112 ALA A N 1
ATOM 841 C CA . ALA A 1 118 ? 78.759 -12.048 -30.383 1.00 38.94 112 ALA A CA 1
ATOM 842 C C . ALA A 1 118 ? 77.922 -10.792 -30.090 1.00 36.93 112 ALA A C 1
ATOM 843 O O . ALA A 1 118 ? 78.464 -9.723 -29.816 1.00 36.38 112 ALA A O 1
ATOM 845 N N . THR A 1 119 ? 76.603 -10.926 -30.201 1.00 33.94 113 THR A N 1
ATOM 846 C CA . THR A 1 119 ? 75.666 -9.953 -29.668 1.00 31.21 113 THR A CA 1
ATOM 847 C C . THR A 1 119 ? 74.930 -10.742 -28.584 1.00 29.02 113 THR A C 1
ATOM 848 O O . THR A 1 119 ? 74.495 -11.867 -28.849 1.00 27.49 113 THR A O 1
ATOM 852 N N . VAL A 1 120 ? 74.846 -10.204 -27.367 1.00 25.81 114 VAL A N 1
ATOM 853 C CA . VAL A 1 120 ? 74.104 -10.920 -26.307 1.00 24.22 114 VAL A CA 1
ATOM 854 C C . VAL A 1 120 ? 73.051 -10.115 -25.548 1.00 23.22 114 VAL A C 1
ATOM 855 O O . VAL A 1 120 ? 73.272 -8.963 -25.191 1.00 22.06 114 VAL A O 1
ATOM 859 N N . ILE A 1 121 ? 71.886 -10.728 -25.357 1.00 21.14 115 ILE A N 1
ATOM 860 C CA . ILE A 1 121 ? 70.798 -10.100 -24.581 1.00 20.08 115 ILE A CA 1
ATOM 861 C C . ILE A 1 121 ? 70.718 -10.901 -23.287 1.00 19.28 115 ILE A C 1
ATOM 862 O O . ILE A 1 121 ? 70.437 -12.094 -23.337 1.00 18.49 115 ILE A O 1
ATOM 867 N N . ALA A 1 122 ? 70.997 -10.245 -22.148 1.00 18.72 116 ALA A N 1
ATOM 868 C CA . ALA A 1 122 ? 71.050 -10.872 -20.824 1.00 17.42 116 ALA A CA 1
ATOM 869 C C . ALA A 1 122 ? 69.666 -10.774 -20.183 1.00 17.65 116 ALA A C 1
ATOM 870 O O . ALA A 1 122 ? 69.110 -9.661 -19.982 1.00 15.32 116 ALA A O 1
ATOM 872 N N . MET A 1 123 ? 69.061 -11.940 -19.946 1.00 16.74 117 MET A N 1
ATOM 873 C CA . MET A 1 123 ? 67.697 -11.978 -19.491 1.00 17.14 117 MET A CA 1
ATOM 874 C C . MET A 1 123 ? 67.510 -11.309 -18.140 1.00 18.13 117 MET A C 1
ATOM 875 O O . MET A 1 123 ? 66.422 -10.804 -17.862 1.00 19.01 117 MET A O 1
ATOM 880 N N . GLU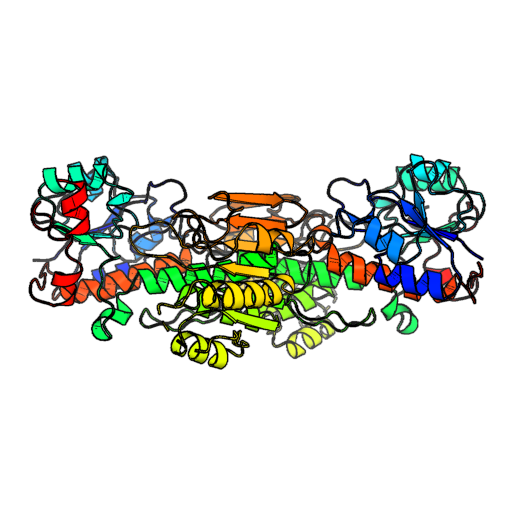 A 1 124 ? 68.563 -11.280 -17.331 1.00 19.74 118 GLU A N 1
ATOM 881 C CA . GLU A 1 124 ? 68.494 -10.623 -16.011 1.00 21.57 118 GLU A CA 1
ATOM 882 C C . GLU A 1 124 ? 68.521 -9.088 -16.142 1.00 22.52 118 GLU A C 1
ATOM 883 O O . GLU A 1 124 ? 68.325 -8.357 -15.155 1.00 23.24 118 GLU A O 1
ATOM 889 N N . LEU A 1 125 ? 68.767 -8.603 -17.356 1.00 21.43 119 LEU A N 1
ATOM 890 C CA . LEU A 1 125 ? 68.719 -7.156 -17.616 1.00 22.30 119 LEU A CA 1
ATOM 891 C C . LEU A 1 125 ? 67.411 -6.651 -18.225 1.00 22.14 119 LEU A C 1
ATOM 892 O O . LEU A 1 125 ? 67.270 -5.449 -18.503 1.00 23.32 119 LEU A O 1
ATOM 897 N N . ILE A 1 126 ? 66.443 -7.534 -18.429 1.00 19.72 120 ILE A N 1
ATOM 898 C CA . ILE A 1 126 ? 65.175 -7.096 -18.981 1.00 20.55 120 ILE A CA 1
ATOM 899 C C . ILE A 1 126 ? 64.605 -6.051 -17.999 1.00 20.98 120 ILE A C 1
ATOM 900 O O . ILE A 1 126 ? 64.517 -6.347 -16.806 1.00 20.78 120 ILE A O 1
ATOM 905 N N . PRO A 1 127 ? 64.245 -4.840 -18.480 1.00 21.91 121 PRO A N 1
ATOM 906 C CA . PRO A 1 127 ? 63.811 -3.815 -17.524 1.00 23.59 121 PRO A CA 1
ATOM 907 C C . PRO A 1 127 ? 62.411 -4.058 -16.986 1.00 24.92 121 PRO A C 1
ATOM 908 O O . PRO A 1 127 ? 61.548 -4.598 -17.687 1.00 23.54 121 PRO A O 1
ATOM 912 N N . ARG A 1 128 ? 62.202 -3.627 -15.746 1.00 27.40 122 ARG A N 1
ATOM 913 C CA . ARG A 1 128 ? 60.926 -3.773 -15.055 1.00 30.01 122 ARG A CA 1
ATOM 914 C C . ARG A 1 128 ? 59.928 -2.677 -15.465 1.00 30.36 122 ARG A C 1
ATOM 915 O O . ARG A 1 128 ? 59.524 -1.840 -14.640 1.00 31.42 122 ARG A O 1
ATOM 923 N N . ILE A 1 129 ? 59.564 -2.673 -16.746 1.00 29.76 123 ILE A N 1
ATOM 924 C CA . ILE A 1 129 ? 58.487 -1.824 -17.264 1.00 30.02 123 ILE A CA 1
ATOM 925 C C . ILE A 1 129 ? 57.288 -2.713 -17.579 1.00 30.07 123 ILE A C 1
ATOM 926 O O . ILE A 1 129 ? 57.434 -3.927 -17.736 1.00 28.84 123 ILE A O 1
ATOM 931 N N . THR A 1 130 ? 56.102 -2.122 -17.665 1.00 30.33 124 THR A N 1
ATOM 932 C CA . THR A 1 130 ? 54.894 -2.931 -17.799 1.00 30.29 124 THR A CA 1
ATOM 933 C C . THR A 1 130 ? 54.872 -3.731 -19.113 1.00 29.70 124 THR A C 1
ATOM 934 O O . THR A 1 130 ? 54.472 -4.887 -19.108 1.00 29.58 124 THR A O 1
ATOM 938 N 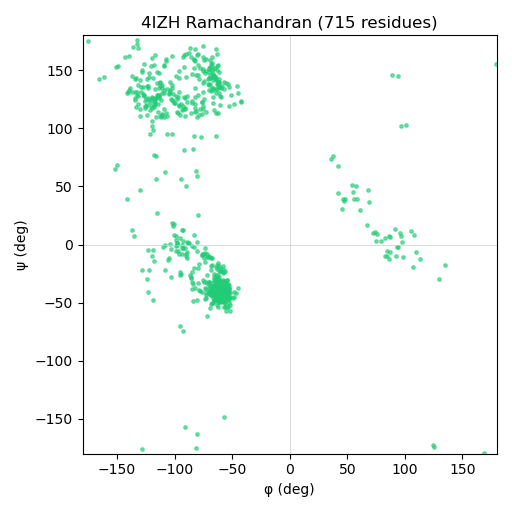N . ARG A 1 131 ? 55.337 -3.121 -20.207 1.00 29.47 125 ARG A N 1
ATOM 939 C CA . ARG A 1 131 ? 55.472 -3.777 -21.513 1.00 28.90 125 ARG A CA 1
ATOM 940 C C . ARG A 1 131 ? 56.346 -5.047 -21.507 1.00 27.84 125 ARG A C 1
ATOM 941 O O . ARG A 1 131 ? 56.212 -5.896 -22.386 1.00 26.94 125 ARG A O 1
ATOM 949 N N . ALA A 1 132 ? 57.245 -5.161 -20.528 1.00 26.96 126 ALA A N 1
ATOM 950 C CA . ALA A 1 132 ? 58.205 -6.272 -20.458 1.00 25.49 126 ALA A CA 1
ATOM 951 C C . ALA A 1 132 ? 57.838 -7.326 -19.397 1.00 25.41 126 ALA A C 1
ATOM 952 O O . ALA A 1 132 ? 58.552 -8.303 -19.214 1.00 23.84 126 ALA A O 1
ATOM 954 N N . GLN A 1 133 ? 56.725 -7.122 -18.696 1.00 25.67 127 GLN A N 1
ATOM 955 C CA . GLN A 1 133 ? 56.252 -8.093 -17.704 1.00 25.71 127 GLN A CA 1
ATOM 956 C C . GLN A 1 133 ? 56.214 -9.546 -18.207 1.00 24.21 127 GLN A C 1
ATOM 957 O O . GLN A 1 133 ? 56.652 -10.463 -17.510 1.00 24.40 127 GLN A O 1
ATOM 963 N N . SER A 1 134 ? 55.696 -9.734 -19.415 1.00 22.65 128 SER A N 1
ATOM 964 C CA . SER A 1 134 ? 55.591 -11.061 -20.053 1.00 22.18 128 SER A CA 1
ATOM 965 C C . SER A 1 134 ? 56.960 -11.660 -20.419 1.00 20.92 128 SER A C 1
ATOM 966 O O . SER A 1 134 ? 57.060 -12.836 -20.767 1.00 21.42 128 SER A O 1
ATOM 969 N N . MET A 1 135 ? 58.009 -10.845 -20.339 1.00 21.08 129 MET A N 1
ATOM 970 C CA . MET A 1 135 ? 59.371 -11.264 -20.688 1.00 21.09 129 MET A CA 1
ATOM 971 C C . MET A 1 135 ? 60.263 -11.410 -19.455 1.00 21.24 129 MET A C 1
ATOM 972 O O . MET A 1 135 ? 61.433 -11.765 -19.570 1.00 21.44 129 MET A O 1
ATOM 977 N N . ASP A 1 136 ? 59.706 -11.135 -18.271 1.00 21.49 130 ASP A N 1
ATOM 978 C CA . ASP A 1 136 ? 60.503 -11.081 -17.053 1.00 20.81 130 ASP A CA 1
ATOM 979 C C . ASP A 1 136 ? 60.874 -12.458 -16.496 1.00 19.76 130 ASP A C 1
ATOM 980 O O . ASP A 1 136 ? 60.120 -13.043 -15.721 1.00 18.49 130 ASP A O 1
ATOM 985 N N . ALA A 1 137 ? 62.039 -12.954 -16.900 1.00 19.05 131 ALA A N 1
ATOM 986 C CA . ALA A 1 137 ? 62.525 -14.261 -16.456 1.00 18.83 131 ALA A CA 1
ATOM 987 C C . ALA A 1 137 ? 62.933 -14.245 -14.999 1.00 18.73 131 ALA A C 1
ATOM 988 O O . ALA A 1 137 ? 62.792 -15.258 -14.299 1.00 19.86 131 ALA A O 1
ATOM 990 N N . LEU A 1 138 ? 63.476 -13.121 -14.530 1.00 18.72 132 LEU A N 1
ATOM 991 C CA . LEU A 1 138 ? 63.788 -13.025 -13.105 1.00 19.27 132 LEU A CA 1
ATOM 992 C C . LEU A 1 138 ? 62.548 -13.296 -12.265 1.00 18.17 132 LEU A C 1
ATOM 993 O O . LEU A 1 138 ? 62.588 -14.067 -11.286 1.00 19.01 132 LEU A O 1
ATOM 998 N N . SER A 1 139 ? 61.447 -12.671 -12.654 1.00 17.61 133 SER A N 1
ATOM 999 C CA . SER A 1 139 ? 60.162 -12.800 -11.964 1.00 18.04 133 SER A CA 1
ATOM 1000 C C . SER A 1 139 ? 59.562 -14.237 -12.052 1.00 17.99 133 SER A C 1
ATOM 1001 O O . SER A 1 139 ? 59.181 -14.809 -11.023 1.00 17.18 133 SER A O 1
ATOM 1004 N N . SER A 1 140 ? 59.525 -14.839 -13.250 1.00 16.75 134 SER A N 1
ATOM 1005 C CA . SER A 1 140 ? 58.954 -16.177 -13.397 1.00 15.98 134 SER A CA 1
ATOM 1006 C C . SER A 1 140 ? 59.774 -17.208 -12.582 1.00 16.07 134 SER A C 1
ATOM 1007 O O . SER A 1 140 ? 59.197 -18.068 -11.881 1.00 16.17 134 SER A O 1
ATOM 1010 N N . GLN A 1 141 ? 61.100 -17.094 -12.609 1.00 15.11 135 GLN A N 1
ATOM 1011 C CA . GLN A 1 141 ? 61.910 -18.074 -11.848 1.00 15.23 135 GLN A CA 1
ATOM 1012 C C . GLN A 1 141 ? 61.827 -17.789 -10.348 1.00 14.70 135 GLN A C 1
ATOM 1013 O O . GLN A 1 141 ? 61.845 -18.735 -9.560 1.00 14.45 135 GLN A O 1
ATOM 1019 N N . ALA A 1 142 ? 61.693 -16.508 -9.961 1.00 13.85 136 ALA A N 1
ATOM 1020 C CA . ALA A 1 142 ? 61.400 -16.154 -8.531 1.00 16.38 136 ALA A CA 1
ATOM 1021 C C . ALA A 1 142 ? 60.118 -16.813 -7.981 1.00 16.16 136 ALA A C 1
ATOM 1022 O O . ALA A 1 142 ? 60.095 -17.299 -6.838 1.00 17.11 136 ALA A O 1
ATOM 1024 N N . THR A 1 143 ? 59.056 -16.787 -8.784 1.00 15.92 137 THR A N 1
ATOM 1025 C CA . THR A 1 143 ? 57.751 -17.366 -8.433 1.00 16.86 137 THR A CA 1
ATOM 1026 C C . THR A 1 143 ? 57.968 -18.865 -8.179 1.00 15.83 137 THR A C 1
ATOM 1027 O O . THR A 1 143 ? 57.501 -19.422 -7.175 1.00 13.92 137 THR A O 1
ATOM 1031 N N . VAL A 1 144 ? 58.708 -19.515 -9.078 1.00 15.46 138 VAL A N 1
ATOM 1032 C CA . VAL A 1 144 ? 59.054 -20.935 -8.878 1.00 15.53 138 VAL A CA 1
ATOM 1033 C C . VAL A 1 144 ? 59.792 -21.140 -7.539 1.00 15.44 138 VAL A C 1
ATOM 1034 O O . VAL A 1 144 ? 59.396 -22.000 -6.728 1.00 15.10 138 VAL A O 1
ATOM 1038 N N . ALA A 1 145 ? 60.874 -20.378 -7.320 1.00 14.94 139 ALA A N 1
ATOM 1039 C CA . ALA A 1 145 ? 61.646 -20.472 -6.073 1.00 15.54 139 ALA A CA 1
ATOM 1040 C C . ALA A 1 145 ? 60.785 -20.289 -4.823 1.00 15.42 139 ALA A C 1
ATOM 1041 O O . ALA A 1 145 ? 60.976 -21.029 -3.839 1.00 16.36 139 ALA A O 1
ATOM 1043 N N . GLY A 1 146 ? 59.890 -19.300 -4.847 1.00 16.27 140 GLY A N 1
ATOM 1044 C CA . GLY A 1 146 ? 59.038 -18.948 -3.683 1.00 16.21 140 GLY A CA 1
ATOM 1045 C C . GLY A 1 146 ? 58.052 -20.063 -3.375 1.00 15.61 140 GLY A C 1
ATOM 1046 O O . GLY A 1 146 ? 57.874 -20.466 -2.211 1.00 15.74 140 GLY A O 1
ATOM 1047 N N . TYR A 1 147 ? 57.451 -20.614 -4.427 1.00 15.00 141 TYR A N 1
ATOM 1048 C CA . TYR A 1 147 ? 56.608 -21.806 -4.263 1.00 13.36 141 TYR A CA 1
ATOM 1049 C C . TYR A 1 147 ? 57.373 -22.916 -3.586 1.00 13.78 141 TYR A C 1
ATOM 1050 O O . TYR A 1 147 ? 56.931 -23.434 -2.556 1.00 13.17 141 TYR A O 1
ATOM 1059 N N . LEU A 1 148 ? 58.489 -23.310 -4.172 1.00 13.71 142 LEU A N 1
ATOM 1060 C CA . LEU A 1 148 ? 59.305 -24.413 -3.618 1.00 15.16 142 LEU A CA 1
ATOM 1061 C C . LEU A 1 148 ? 59.875 -24.100 -2.244 1.00 15.86 142 LEU A C 1
ATOM 1062 O O . LEU A 1 148 ? 60.098 -25.014 -1.441 1.00 15.36 142 LEU A O 1
ATOM 1067 N N . ALA A 1 149 ? 60.117 -22.823 -1.933 1.00 15.09 143 ALA A N 1
ATOM 1068 C CA . ALA A 1 149 ? 60.610 -22.543 -0.591 1.00 14.58 143 ALA A CA 1
ATOM 1069 C C . ALA A 1 149 ? 59.548 -22.993 0.435 1.00 15.44 143 ALA A C 1
ATOM 1070 O O . ALA A 1 149 ? 59.889 -23.541 1.484 1.00 15.59 143 ALA A O 1
ATOM 1072 N N . ALA A 1 150 ? 58.277 -22.729 0.142 1.00 14.48 144 ALA A N 1
ATOM 1073 C CA . ALA A 1 150 ? 57.196 -23.106 1.060 1.00 14.32 144 ALA A CA 1
ATOM 1074 C C . ALA A 1 150 ? 57.030 -24.620 1.068 1.00 14.34 144 ALA A C 1
ATOM 1075 O O . ALA A 1 150 ? 56.783 -25.209 2.107 1.00 14.18 144 ALA A O 1
ATOM 1077 N N . ILE A 1 151 ? 57.135 -25.269 -0.098 1.00 13.78 145 ILE A N 1
ATOM 1078 C CA . ILE A 1 151 ? 56.950 -26.729 -0.120 1.00 13.37 145 ILE A CA 1
ATOM 1079 C C . ILE A 1 151 ? 58.067 -27.396 0.707 1.00 14.21 145 ILE A C 1
ATOM 1080 O O . ILE A 1 151 ? 57.805 -28.255 1.537 1.00 14.54 145 ILE A O 1
ATOM 1085 N N . HIS A 1 152 ? 59.303 -26.934 0.526 1.00 13.95 146 HIS A N 1
ATOM 1086 C CA . HIS A 1 152 ? 60.450 -27.431 1.294 1.00 13.64 146 HIS A CA 1
ATOM 1087 C C . HIS A 1 152 ? 60.309 -27.178 2.791 1.00 13.38 146 HIS A C 1
ATOM 1088 O O . HIS A 1 152 ? 60.661 -28.061 3.636 1.00 14.15 146 HIS A O 1
ATOM 1095 N N . ALA A 1 153 ? 59.801 -25.994 3.138 1.00 13.58 147 ALA A N 1
ATOM 1096 C CA . ALA A 1 153 ? 59.536 -25.677 4.569 1.00 12.65 147 ALA A CA 1
ATOM 1097 C C . ALA A 1 153 ? 58.584 -26.720 5.161 1.00 14.19 147 ALA A C 1
ATOM 1098 O O . ALA A 1 153 ? 58.842 -27.234 6.244 1.00 14.09 147 ALA A O 1
ATOM 1100 N N . ALA A 1 154 ? 57.514 -27.059 4.443 1.00 13.33 148 ALA A N 1
ATOM 1101 C CA . ALA A 1 154 ? 56.562 -28.089 4.922 1.00 14.21 148 ALA A CA 1
ATOM 1102 C C . ALA A 1 154 ? 57.196 -29.483 4.989 1.00 15.31 148 ALA A C 1
ATOM 1103 O O . ALA A 1 154 ? 56.941 -30.249 5.919 1.00 15.79 148 ALA A O 1
ATOM 1105 N N . ARG A 1 155 ? 58.060 -29.782 4.029 1.00 15.88 149 ARG A N 1
ATOM 1106 C CA . ARG A 1 155 ? 58.824 -31.028 3.976 1.00 16.75 149 ARG A CA 1
ATOM 1107 C C . ARG A 1 155 ? 59.773 -31.184 5.180 1.00 18.44 149 ARG A C 1
ATOM 1108 O O . ARG A 1 155 ? 59.907 -32.285 5.745 1.00 16.04 149 ARG A O 1
ATOM 1116 N N . LEU A 1 156 ? 60.394 -30.077 5.574 1.00 15.77 150 LEU A N 1
ATOM 1117 C CA . LEU A 1 156 ? 61.428 -30.062 6.623 1.00 18.38 150 LEU A CA 1
ATOM 1118 C C . LEU A 1 156 ? 60.837 -29.953 8.022 1.00 17.49 150 LEU A C 1
ATOM 1119 O O . LEU A 1 156 ? 61.426 -30.483 9.012 1.00 18.81 150 LEU A O 1
ATOM 1124 N N . SER A 1 157 ? 59.669 -29.315 8.135 1.00 15.44 151 SER A N 1
ATOM 1125 C CA . SER A 1 157 ? 59.092 -29.052 9.475 1.00 15.46 151 SER A CA 1
ATOM 1126 C C . SER A 1 157 ? 58.622 -30.376 10.064 1.00 15.67 151 SER A C 1
ATOM 1127 O O . SER A 1 157 ? 58.040 -31.197 9.371 1.00 16.37 151 SER A O 1
ATOM 1130 N N . PRO A 1 158 ? 58.873 -30.577 11.355 1.00 16.25 152 PRO A N 1
ATOM 1131 C CA . PRO A 1 158 ? 58.260 -31.669 12.100 1.00 16.51 152 PRO A CA 1
ATOM 1132 C C . PRO A 1 158 ? 56.832 -31.363 12.625 1.00 16.30 152 PRO A C 1
ATOM 1133 O O . PRO A 1 158 ? 56.254 -32.177 13.371 1.00 14.85 152 PRO A O 1
ATOM 1137 N N . ARG A 1 159 ? 56.258 -30.230 12.206 1.00 17.23 153 ARG A N 1
ATOM 1138 C CA . ARG A 1 159 ? 54.874 -29.848 12.513 1.00 18.05 153 ARG A CA 1
ATOM 1139 C C . ARG A 1 159 ? 53.988 -29.713 11.274 1.00 17.81 153 ARG A C 1
ATOM 1140 O O . ARG A 1 159 ? 54.481 -29.412 10.141 1.00 16.85 153 ARG A O 1
ATOM 1148 N N . PHE A 1 160 ? 52.679 -29.904 11.501 1.00 17.59 154 PHE A N 1
ATOM 1149 C CA . PHE A 1 160 ? 51.644 -29.568 10.500 1.00 16.54 154 PHE A CA 1
ATOM 1150 C C . PHE A 1 160 ? 51.638 -28.058 10.197 1.00 16.47 154 PHE A C 1
ATOM 1151 O O . PHE A 1 160 ? 51.722 -27.219 11.108 1.00 15.39 154 PHE A O 1
ATOM 1159 N N . PHE A 1 161 ? 51.512 -27.701 8.922 1.00 15.49 155 PHE A N 1
ATOM 1160 C CA . PHE A 1 161 ? 51.133 -26.317 8.600 1.00 16.62 155 PHE A CA 1
ATOM 1161 C C . PHE A 1 161 ? 49.683 -25.965 9.014 1.00 16.75 155 PHE A C 1
ATOM 1162 O O . PHE A 1 161 ? 49.488 -24.979 9.701 1.00 17.57 155 PHE A O 1
ATOM 1170 N N . PRO A 1 162 ? 48.679 -26.781 8.629 1.00 17.52 156 PRO A N 1
ATOM 1171 C CA . PRO A 1 162 ? 47.309 -26.356 8.926 1.00 17.52 156 PRO A CA 1
ATOM 1172 C C . PRO A 1 162 ? 46.874 -26.687 10.339 1.00 18.55 156 PRO A C 1
ATOM 1173 O O . PRO A 1 162 ? 47.464 -27.555 11.001 1.00 18.53 156 PRO A O 1
ATOM 1177 N N . MET A 1 163 ? 45.861 -25.965 10.804 1.00 20.11 157 MET A N 1
ATOM 1178 C CA . MET A 1 163 ? 45.169 -26.363 12.019 1.00 21.72 157 MET A CA 1
ATOM 1179 C C . MET A 1 163 ? 44.467 -27.694 11.775 1.00 21.60 15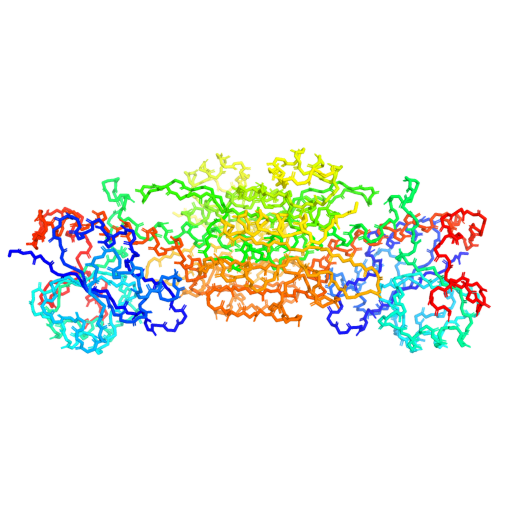7 MET A C 1
ATOM 1180 O O . MET A 1 163 ? 43.958 -27.961 10.683 1.00 21.64 157 MET A O 1
ATOM 1185 N N . LEU A 1 164 ? 44.461 -28.557 12.780 1.00 21.34 158 LEU A N 1
ATOM 1186 C CA . LEU A 1 164 ? 43.890 -29.887 12.606 1.00 22.54 158 LEU A CA 1
ATOM 1187 C C . LEU A 1 164 ? 43.061 -30.238 13.829 1.00 22.26 158 LEU A C 1
ATOM 1188 O O . LEU A 1 164 ? 43.545 -30.065 14.938 1.00 20.88 158 LEU A O 1
ATOM 1193 N N . THR A 1 165 ? 41.827 -30.720 13.629 1.00 22.17 159 THR A N 1
ATOM 1194 C CA . THR A 1 165 ? 41.004 -31.223 14.729 1.00 22.68 159 THR A CA 1
ATOM 1195 C C . THR A 1 165 ? 40.636 -32.688 14.438 1.00 23.18 159 THR A C 1
ATOM 1196 O O . THR A 1 165 ? 40.121 -33.007 13.353 1.00 21.89 159 THR A O 1
ATOM 1200 N N . THR A 1 166 ? 40.993 -33.568 15.374 1.00 22.29 160 THR A N 1
ATOM 1201 C CA . THR A 1 166 ? 40.627 -35.001 15.332 1.00 23.29 160 THR A CA 1
ATOM 1202 C C . THR A 1 166 ? 40.096 -35.406 16.716 1.00 23.60 160 THR A C 1
ATOM 1203 O O . THR A 1 166 ? 40.123 -34.585 17.639 1.00 22.85 160 THR A O 1
ATOM 1207 N N . ALA A 1 167 ? 39.629 -36.652 16.862 1.00 24.06 161 ALA A N 1
ATOM 1208 C CA . ALA A 1 167 ? 39.228 -37.165 18.170 1.00 25.04 161 ALA A CA 1
ATOM 1209 C C . ALA A 1 167 ? 40.391 -37.102 19.158 1.00 26.11 161 ALA A C 1
ATOM 1210 O O . ALA A 1 167 ? 40.184 -37.132 20.367 1.00 27.11 161 ALA A O 1
ATOM 1212 N N . ALA A 1 168 ? 41.613 -37.031 18.631 1.00 26.84 162 ALA A N 1
ATOM 1213 C CA . ALA A 1 168 ? 42.816 -36.917 19.458 1.00 26.38 162 ALA A CA 1
ATOM 1214 C C . ALA A 1 168 ? 43.106 -35.497 19.955 1.00 26.45 162 ALA A C 1
ATOM 1215 O O . ALA A 1 168 ? 44.053 -35.305 20.717 1.00 26.43 162 ALA A O 1
ATOM 1217 N N . GLY A 1 169 ? 42.332 -34.504 19.515 1.00 25.23 163 GLY A N 1
ATOM 1218 C CA . GLY A 1 169 ? 42.554 -33.131 19.971 1.00 25.13 163 GLY A CA 1
ATOM 1219 C C . GLY A 1 169 ? 42.751 -32.118 18.856 1.00 24.46 163 GLY A C 1
ATOM 1220 O O . GLY A 1 169 ? 42.610 -32.433 17.683 1.00 23.08 163 GLY A O 1
ATOM 1221 N N . THR A 1 170 ? 43.073 -30.891 19.247 1.00 24.43 164 THR A N 1
ATOM 1222 C CA . THR A 1 170 ? 43.268 -29.815 18.288 1.00 24.98 164 THR A CA 1
ATOM 1223 C C . THR A 1 170 ? 44.732 -29.413 18.227 1.00 24.03 164 THR A C 1
ATOM 1224 O O . THR A 1 170 ? 45.414 -29.314 19.253 1.00 24.33 164 THR A O 1
ATOM 1228 N N . ILE A 1 171 ? 45.222 -29.252 16.998 1.00 22.91 165 ILE A N 1
ATOM 1229 C CA . ILE A 1 171 ? 46.595 -28.831 16.749 1.00 22.05 165 ILE A CA 1
ATOM 1230 C C . ILE A 1 171 ? 46.567 -27.462 16.055 1.00 21.21 165 ILE A C 1
ATOM 1231 O O . ILE A 1 171 ? 45.891 -27.289 15.024 1.00 19.63 165 ILE A O 1
ATOM 1236 N N . ARG A 1 172 ? 47.297 -26.499 16.629 1.00 20.98 166 ARG A N 1
ATOM 1237 C CA . ARG A 1 172 ? 47.392 -25.141 16.081 1.00 21.40 166 ARG A CA 1
ATOM 1238 C C . ARG A 1 172 ? 48.135 -25.120 14.740 1.00 20.15 166 ARG A C 1
ATOM 1239 O O . ARG A 1 172 ? 49.035 -25.936 14.536 1.00 20.94 166 ARG A O 1
ATOM 1247 N N . PRO A 1 173 ? 47.780 -24.173 13.846 1.00 19.97 167 PRO A N 1
ATOM 1248 C CA . PRO A 1 173 ? 48.575 -24.051 12.615 1.00 18.94 167 PRO A CA 1
ATOM 1249 C C . PRO A 1 173 ? 50.003 -23.539 12.880 1.00 19.04 167 PRO A C 1
ATOM 1250 O O . PRO A 1 173 ? 50.277 -22.917 13.920 1.00 18.22 167 PRO A O 1
ATOM 1254 N N . ALA A 1 174 ? 50.907 -23.860 11.960 1.00 18.69 168 ALA A N 1
ATOM 1255 C CA . ALA A 1 174 ? 52.297 -23.446 12.035 1.00 18.73 168 ALA A CA 1
ATOM 1256 C C . ALA A 1 174 ? 52.346 -21.919 11.878 1.00 18.99 168 ALA A C 1
ATOM 1257 O O . ALA A 1 174 ? 51.513 -21.347 11.153 1.00 19.82 168 ALA A O 1
ATOM 1259 N N . LYS A 1 175 ? 53.299 -21.284 12.566 1.00 18.78 169 LYS A N 1
ATOM 1260 C CA . LYS A 1 175 ? 53.588 -19.855 12.391 1.00 18.03 169 LYS A CA 1
ATOM 1261 C C . LYS A 1 175 ? 54.758 -19.734 11.433 1.00 16.83 169 LYS A C 1
ATOM 1262 O O . LYS A 1 175 ? 55.871 -20.202 11.700 1.00 16.36 169 LYS A O 1
ATOM 1268 N N . VAL A 1 176 ? 54.450 -19.175 10.268 1.00 16.89 170 VAL A N 1
ATOM 1269 C CA . VAL A 1 176 ? 55.435 -19.008 9.199 1.00 16.50 170 VAL A CA 1
ATOM 1270 C C . VAL A 1 176 ? 55.697 -17.533 8.939 1.00 15.19 170 VAL A C 1
ATOM 1271 O O . VAL A 1 176 ? 54.739 -16.756 8.742 1.00 16.87 170 VAL A O 1
ATOM 1275 N N . MET A 1 177 ? 56.972 -17.140 8.947 1.00 16.24 171 MET A N 1
ATOM 1276 C CA . MET A 1 177 ? 57.355 -15.766 8.618 1.00 16.01 171 MET A CA 1
ATOM 1277 C C . MET A 1 177 ? 58.224 -15.749 7.379 1.00 15.87 171 MET A C 1
ATOM 1278 O O . MET A 1 177 ? 59.256 -16.437 7.310 1.00 16.55 171 MET A O 1
ATOM 1283 N N . VAL A 1 178 ? 57.787 -14.962 6.406 1.00 15.49 172 VAL A N 1
ATOM 1284 C CA . VAL A 1 178 ? 58.519 -14.762 5.166 1.00 15.71 172 VAL A CA 1
ATOM 1285 C C . VAL A 1 178 ? 59.234 -13.420 5.342 1.00 15.49 172 VAL A C 1
ATOM 1286 O O . VAL A 1 178 ? 58.614 -12.381 5.639 1.00 16.22 172 VAL A O 1
ATOM 1290 N N . MET A 1 179 ? 60.550 -13.470 5.219 1.00 17.17 173 MET A N 1
ATOM 1291 C CA . MET A 1 179 ? 61.366 -12.275 5.408 1.00 16.45 173 MET A CA 1
ATOM 1292 C C . MET A 1 179 ? 61.935 -11.901 4.055 1.00 18.23 173 MET A C 1
ATOM 1293 O O . MET A 1 179 ? 62.786 -12.596 3.530 1.00 18.05 173 MET A O 1
ATOM 1298 N N . GLY A 1 180 ? 61.471 -10.781 3.535 1.00 18.66 174 GLY A N 1
ATOM 1299 C CA . GLY A 1 180 ? 61.821 -10.325 2.202 1.00 18.73 174 GLY A CA 1
ATOM 1300 C C . GLY A 1 180 ? 60.624 -10.713 1.374 1.00 19.30 174 GLY A C 1
ATOM 1301 O O . GLY A 1 180 ? 60.417 -11.916 1.071 1.00 19.27 174 GLY A O 1
ATOM 1302 N N . VAL A 1 181 ? 59.798 -9.715 1.080 1.00 18.64 175 VAL A N 1
ATOM 1303 C CA . VAL A 1 181 ? 58.547 -9.916 0.341 1.00 19.25 175 VAL A CA 1
ATOM 1304 C C . VAL A 1 181 ? 58.655 -9.353 -1.079 1.00 19.92 175 VAL A C 1
ATOM 1305 O O . VAL A 1 181 ? 57.927 -8.427 -1.475 1.00 22.30 175 VAL A O 1
ATOM 1309 N N . GLY A 1 182 ? 59.579 -9.927 -1.842 1.00 20.40 176 GLY A N 1
ATOM 1310 C CA . GLY A 1 182 ? 59.645 -9.685 -3.293 1.00 20.22 176 GLY A CA 1
ATOM 1311 C C . GLY A 1 182 ? 58.817 -10.716 -4.038 1.00 19.62 176 GLY A C 1
ATOM 1312 O O . GLY A 1 182 ? 57.874 -11.315 -3.486 1.00 18.99 176 GLY A O 1
ATOM 1313 N N . VAL A 1 183 ? 59.133 -10.938 -5.311 1.00 19.06 177 VAL A N 1
ATOM 1314 C CA . VAL A 1 183 ? 58.351 -11.947 -6.059 1.00 19.26 177 VAL A CA 1
ATOM 1315 C C . VAL A 1 183 ? 58.347 -13.350 -5.381 1.00 17.83 177 VAL A C 1
ATOM 1316 O O . VAL A 1 183 ? 57.273 -13.985 -5.232 1.00 17.91 177 VAL A O 1
ATOM 1320 N N . ALA A 1 184 ? 59.513 -13.828 -4.972 1.00 17.80 178 ALA A N 1
ATOM 1321 C CA . ALA A 1 184 ? 59.607 -15.184 -4.389 1.00 17.11 178 ALA A CA 1
ATOM 1322 C C . ALA A 1 184 ? 58.886 -15.187 -3.046 1.00 16.96 178 ALA A C 1
ATOM 1323 O O . ALA A 1 184 ? 58.175 -16.134 -2.710 1.00 16.65 178 ALA A O 1
ATOM 1325 N N . GLY A 1 185 ? 59.083 -14.114 -2.287 1.00 17.13 179 GLY A N 1
ATOM 1326 C CA . GLY A 1 185 ? 58.489 -14.014 -0.961 1.00 16.81 179 GLY A CA 1
ATOM 1327 C C . GLY A 1 185 ? 56.986 -14.049 -1.039 1.00 16.96 179 GLY A C 1
ATOM 1328 O O . GLY A 1 185 ? 56.342 -14.699 -0.229 1.00 17.73 179 GLY A O 1
ATOM 1329 N N . LEU A 1 186 ? 56.420 -13.363 -2.035 1.00 17.13 180 LEU A N 1
ATOM 1330 C CA . LEU A 1 186 ? 54.994 -13.303 -2.208 1.00 17.61 180 LEU A CA 1
ATOM 1331 C C . LEU A 1 186 ? 54.414 -14.668 -2.538 1.00 16.80 180 LEU A C 1
ATOM 1332 O O . LEU A 1 186 ? 53.363 -15.019 -2.019 1.00 16.61 180 LEU A O 1
ATOM 1337 N N . MET A 1 187 ? 55.098 -15.439 -3.384 1.00 16.46 181 MET A N 1
ATOM 1338 C CA . MET A 1 187 ? 54.623 -16.789 -3.710 1.00 15.62 181 MET A CA 1
ATOM 1339 C C . MET A 1 187 ? 54.755 -17.725 -2.503 1.00 14.44 181 MET A C 1
ATOM 1340 O O . MET A 1 187 ? 53.907 -18.594 -2.294 1.00 13.57 181 MET A O 1
ATOM 1345 N N . ALA A 1 188 ? 55.813 -17.542 -1.714 1.00 13.45 182 ALA A N 1
ATOM 1346 C CA . ALA A 1 188 ? 55.990 -18.329 -0.461 1.00 13.02 182 ALA A CA 1
ATOM 1347 C C . ALA A 1 188 ? 54.837 -18.050 0.510 1.00 14.13 182 ALA A C 1
ATOM 1348 O O . ALA A 1 188 ? 54.296 -18.967 1.115 1.00 11.97 182 ALA A O 1
ATOM 1350 N N . ILE A 1 189 ? 54.419 -16.791 0.601 1.00 14.64 183 ILE A N 1
ATOM 1351 C CA . ILE A 1 189 ? 53.261 -16.419 1.401 1.00 15.48 183 ILE A CA 1
ATOM 1352 C C . ILE A 1 189 ? 51.987 -17.096 0.923 1.00 15.89 183 ILE A C 1
ATOM 1353 O O . ILE A 1 189 ? 51.248 -17.684 1.726 1.00 16.60 183 ILE A O 1
ATOM 1358 N N . ALA A 1 190 ? 51.746 -17.030 -0.389 1.00 14.91 184 ALA A N 1
ATOM 1359 C CA . ALA A 1 190 ? 50.527 -17.565 -0.961 1.00 16.36 184 ALA A CA 1
ATOM 1360 C C . ALA A 1 190 ? 50.494 -19.077 -0.721 1.00 14.49 184 ALA A C 1
ATOM 1361 O O . ALA A 1 190 ? 49.453 -19.626 -0.394 1.00 17.18 184 ALA A O 1
ATOM 1363 N N . THR A 1 191 ? 51.640 -19.724 -0.869 1.00 14.80 185 THR A N 1
ATOM 1364 C CA . THR A 1 191 ? 51.705 -21.199 -0.798 1.00 14.47 185 THR A CA 1
ATOM 1365 C C . THR A 1 191 ? 51.550 -21.632 0.664 1.00 15.23 185 THR A C 1
ATOM 1366 O O . THR A 1 191 ? 50.775 -22.525 0.963 1.00 14.00 185 THR A O 1
ATOM 1370 N N . ALA A 1 192 ? 52.272 -20.986 1.573 1.00 16.16 186 ALA A N 1
ATOM 1371 C CA . ALA A 1 192 ? 52.070 -21.259 3.009 1.00 16.48 186 ALA A CA 1
ATOM 1372 C C . ALA A 1 192 ? 50.635 -21.004 3.520 1.00 16.65 186 ALA A C 1
ATOM 1373 O O . ALA A 1 192 ? 50.095 -21.786 4.340 1.00 16.28 186 ALA A O 1
ATOM 1375 N N . LYS A 1 193 ? 50.036 -19.907 3.060 1.00 15.94 187 LYS A N 1
ATOM 1376 C CA . LYS A 1 193 ? 48.664 -19.543 3.375 1.00 18.86 187 LYS A CA 1
ATOM 1377 C C . LYS A 1 193 ? 47.684 -20.626 2.896 1.00 19.67 187 LYS A C 1
ATOM 1378 O O . LYS A 1 193 ? 46.792 -21.020 3.653 1.00 19.65 187 LYS A O 1
ATOM 1384 N N . ARG A 1 194 ? 47.856 -21.067 1.642 1.00 19.49 188 ARG A N 1
ATOM 1385 C CA A ARG A 1 194 ? 47.089 -22.177 1.065 0.50 21.06 188 ARG A CA 1
ATOM 1386 C CA B ARG A 1 194 ? 47.086 -22.175 1.059 0.50 20.96 188 ARG A CA 1
ATOM 1387 C C . ARG A 1 194 ? 47.147 -23.400 1.958 1.00 21.18 188 ARG A C 1
ATOM 1388 O O . ARG A 1 194 ? 46.138 -24.070 2.204 1.00 20.83 188 ARG A O 1
ATOM 1403 N N . LEU A 1 195 ? 48.358 -23.673 2.441 1.00 20.72 189 LEU A N 1
ATOM 1404 C CA . LEU A 1 195 ? 48.616 -24.816 3.305 1.00 21.00 189 LEU A CA 1
ATOM 1405 C C . LEU A 1 195 ? 48.001 -24.696 4.681 1.00 20.94 189 LEU A C 1
ATOM 1406 O O . LEU A 1 195 ? 47.950 -25.683 5.384 1.00 21.97 189 LEU A O 1
ATOM 1411 N N . GLY A 1 196 ? 47.507 -23.509 5.031 1.00 20.47 190 GLY A N 1
ATOM 1412 C CA . GLY A 1 196 ? 46.770 -23.286 6.289 1.00 20.47 190 GLY A CA 1
ATOM 1413 C C . GLY A 1 196 ? 47.612 -22.735 7.435 1.00 18.93 190 GLY A C 1
ATOM 1414 O O . GLY A 1 196 ? 47.117 -22.604 8.578 1.00 19.03 190 GLY A O 1
ATOM 1415 N N . ALA A 1 197 ? 48.863 -22.369 7.144 1.00 18.47 191 ALA A N 1
ATOM 1416 C CA . ALA A 1 197 ? 49.720 -21.744 8.166 1.00 18.43 191 ALA A CA 1
ATOM 1417 C C . ALA A 1 197 ? 49.181 -20.352 8.516 1.00 18.99 191 ALA A C 1
ATOM 1418 O O . ALA A 1 197 ? 48.438 -19.742 7.720 1.00 18.57 191 ALA A O 1
ATOM 1420 N N . GLN A 1 198 ? 49.506 -19.890 9.717 1.00 17.32 192 GLN A N 1
ATOM 1421 C CA . GLN A 1 198 ? 49.375 -18.494 10.099 1.00 19.08 192 GLN A CA 1
ATOM 1422 C C . GLN A 1 198 ? 50.607 -17.824 9.543 1.00 18.15 192 GLN A C 1
ATOM 1423 O O . GLN A 1 198 ? 51.719 -18.138 9.979 1.00 17.75 192 GLN A O 1
ATOM 1429 N N . VAL A 1 199 ? 50.435 -16.911 8.587 1.00 17.76 193 VAL A N 1
ATOM 1430 C CA . VAL A 1 199 ? 51.614 -16.403 7.869 1.00 17.28 193 VAL A CA 1
ATOM 1431 C C . VAL A 1 199 ? 51.874 -14.946 8.239 1.00 17.66 193 VAL A C 1
ATOM 1432 O O . VAL A 1 199 ? 50.946 -14.137 8.279 1.00 17.80 193 VAL A O 1
ATOM 1436 N N . PHE A 1 200 ? 53.140 -14.630 8.460 1.00 17.85 194 PHE A N 1
ATOM 1437 C CA . PHE A 1 200 ? 53.556 -13.271 8.833 1.00 18.55 194 PHE A CA 1
ATOM 1438 C C . PHE A 1 200 ? 54.561 -12.773 7.804 1.00 18.81 194 PHE A C 1
ATOM 1439 O O . PHE A 1 200 ? 55.349 -13.555 7.275 1.00 17.94 194 PHE A O 1
ATOM 1447 N N . ALA A 1 201 ? 54.572 -11.472 7.541 1.00 18.80 195 ALA A N 1
ATOM 1448 C CA . ALA A 1 201 ? 55.448 -10.944 6.478 1.00 18.52 195 ALA A CA 1
ATOM 1449 C C . ALA A 1 201 ? 56.287 -9.816 7.016 1.00 19.11 195 ALA A C 1
ATOM 1450 O O . ALA A 1 201 ? 55.743 -8.897 7.660 1.00 19.01 195 ALA A O 1
ATOM 1452 N N . TYR A 1 202 ? 57.591 -9.917 6.769 1.00 17.56 196 TYR A N 1
ATOM 1453 C CA . TYR A 1 202 ? 58.563 -8.921 7.168 1.00 19.00 196 TYR A CA 1
ATOM 1454 C C . TYR A 1 202 ? 59.240 -8.344 5.935 1.00 19.43 196 TYR A C 1
ATOM 1455 O O . TYR A 1 202 ? 59.850 -9.058 5.133 1.00 18.69 196 TYR A O 1
ATOM 1464 N N . ASP A 1 203 ? 59.125 -7.034 5.807 1.00 21.07 197 ASP A N 1
ATOM 1465 C CA . ASP A 1 203 ? 59.801 -6.289 4.739 1.00 22.22 197 ASP A CA 1
ATOM 1466 C C . ASP A 1 203 ? 59.841 -4.827 5.144 1.00 22.95 197 ASP A C 1
ATOM 1467 O O . ASP A 1 203 ? 58.881 -4.332 5.730 1.00 23.06 197 ASP A O 1
ATOM 1472 N N . VAL A 1 204 ? 60.919 -4.129 4.810 1.00 24.11 198 VAL A N 1
ATOM 1473 C CA . VAL A 1 204 ? 60.981 -2.689 5.106 1.00 27.22 198 VAL A CA 1
ATOM 1474 C C . VAL A 1 204 ? 60.132 -1.830 4.146 1.00 27.86 198 VAL A C 1
ATOM 1475 O O . VAL A 1 204 ? 59.941 -0.637 4.383 1.00 29.73 198 VAL A O 1
ATOM 1479 N N . ARG A 1 205 ? 59.609 -2.429 3.079 1.00 28.99 199 ARG A N 1
ATOM 1480 C CA . ARG A 1 205 ? 58.740 -1.700 2.135 1.00 29.66 199 ARG A CA 1
ATOM 1481 C C . ARG A 1 205 ? 57.250 -1.830 2.465 1.00 29.68 199 ARG A C 1
ATOM 1482 O O . ARG A 1 205 ? 56.681 -2.918 2.430 1.00 28.77 199 ARG A O 1
ATOM 1490 N N . LYS A 1 206 ? 56.615 -0.708 2.789 1.00 29.66 200 LYS A N 1
ATOM 1491 C CA . LYS A 1 206 ? 55.173 -0.691 3.024 1.00 30.05 200 LYS A CA 1
ATOM 1492 C C . LYS A 1 206 ? 54.351 -1.302 1.861 1.00 29.97 200 LYS A C 1
ATOM 1493 O O . LYS A 1 206 ? 53.351 -1.982 2.109 1.00 29.87 200 LYS A O 1
ATOM 1499 N N . ALA A 1 207 ? 54.760 -1.077 0.609 1.00 29.65 201 ALA A N 1
ATOM 1500 C CA . ALA A 1 207 ? 54.040 -1.662 -0.535 1.00 29.44 201 ALA A CA 1
ATOM 1501 C C . ALA A 1 207 ? 54.118 -3.188 -0.559 1.00 29.62 201 ALA A C 1
ATOM 1502 O O . ALA A 1 207 ? 53.160 -3.855 -0.972 1.00 30.04 201 ALA A O 1
ATOM 1504 N N . ALA A 1 208 ? 55.258 -3.727 -0.138 1.00 28.33 202 ALA A N 1
ATOM 1505 C CA . ALA A 1 208 ? 55.447 -5.180 -0.128 1.00 27.75 202 ALA A CA 1
ATOM 1506 C C . ALA A 1 208 ? 54.529 -5.753 0.953 1.00 27.28 202 ALA A C 1
ATOM 1507 O O . ALA A 1 208 ? 53.881 -6.770 0.750 1.00 26.16 202 ALA A O 1
ATOM 1509 N N . LEU A 1 209 ? 54.461 -5.059 2.086 1.00 26.97 203 LEU A N 1
ATOM 1510 C CA . LEU A 1 209 ? 53.555 -5.426 3.176 1.00 27.48 203 LEU A CA 1
ATOM 1511 C C . LEU A 1 209 ? 52.075 -5.369 2.769 1.00 26.92 203 LEU A C 1
ATOM 1512 O O . LEU A 1 209 ? 51.275 -6.223 3.162 1.00 25.44 203 LEU A O 1
ATOM 1517 N N . GLU A 1 210 ? 51.728 -4.383 1.945 1.00 27.17 204 GLU A N 1
ATOM 1518 C CA . GLU A 1 210 ? 50.381 -4.286 1.382 1.00 27.61 204 GLU A CA 1
ATOM 1519 C C . GLU A 1 210 ? 50.030 -5.479 0.502 1.00 27.12 204 GLU A C 1
ATOM 1520 O O . GLU A 1 210 ? 48.943 -6.048 0.615 1.00 26.56 204 GLU A O 1
ATOM 1526 N N . GLN A 1 211 ? 50.950 -5.846 -0.382 1.00 27.36 205 GLN A N 1
ATOM 1527 C CA . GLN A 1 211 ? 50.766 -7.024 -1.216 1.00 27.21 205 GLN A CA 1
ATOM 1528 C C . GLN A 1 211 ? 50.593 -8.275 -0.342 1.00 26.91 205 GLN A C 1
ATOM 1529 O O . GLN A 1 211 ? 49.737 -9.105 -0.631 1.00 26.69 205 GLN A O 1
ATOM 1535 N N . ALA A 1 212 ? 51.393 -8.381 0.725 1.00 26.76 206 ALA A N 1
ATOM 1536 C CA . ALA A 1 212 ? 51.278 -9.478 1.691 1.00 26.59 206 ALA A CA 1
ATOM 1537 C C . ALA A 1 212 ? 49.919 -9.545 2.403 1.00 26.73 206 ALA A C 1
ATOM 1538 O O . ALA A 1 212 ? 49.366 -10.632 2.585 1.00 25.52 206 ALA A O 1
ATOM 1540 N N . LEU A 1 213 ? 49.385 -8.388 2.805 1.00 26.89 207 LEU A N 1
ATOM 1541 C CA . LEU A 1 213 ? 48.083 -8.321 3.453 1.00 27.95 207 LEU A CA 1
ATOM 1542 C C . LEU A 1 213 ? 46.985 -8.804 2.511 1.00 27.98 207 LEU A C 1
ATOM 1543 O O . LEU A 1 213 ? 46.083 -9.519 2.925 1.00 27.49 207 LEU A O 1
ATOM 1548 N N . SER A 1 214 ? 47.074 -8.423 1.241 1.00 28.79 208 SER A N 1
ATOM 1549 C CA . SER A 1 214 ? 46.082 -8.874 0.263 1.00 29.58 208 SER A CA 1
ATOM 1550 C C . SER A 1 214 ? 46.064 -10.397 0.115 1.00 28.35 208 SER A C 1
ATOM 1551 O O . SER A 1 214 ? 45.049 -10.952 -0.298 1.00 29.40 208 SER A O 1
ATOM 1554 N N . LEU A 1 215 ? 47.176 -11.056 0.468 1.00 27.10 209 LEU A N 1
ATOM 1555 C CA . LEU A 1 215 ? 47.294 -12.524 0.439 1.00 27.10 209 LEU A CA 1
ATOM 1556 C C . LEU A 1 215 ? 46.871 -13.188 1.750 1.00 26.97 209 LEU A C 1
ATOM 1557 O O . LEU A 1 215 ? 46.788 -14.412 1.839 1.00 28.07 209 LEU A O 1
ATOM 1562 N N . GLY A 1 216 ? 46.592 -12.372 2.757 1.00 26.41 210 GLY A N 1
ATOM 1563 C CA . GLY A 1 216 ? 46.108 -12.864 4.049 1.00 25.56 210 GLY A CA 1
ATOM 1564 C C . GLY A 1 216 ? 47.212 -13.042 5.075 1.00 25.11 210 GLY A C 1
ATOM 1565 O O . GLY A 1 216 ? 46.971 -13.634 6.136 1.00 24.87 210 GLY A O 1
ATOM 1566 N N . ALA A 1 217 ? 48.416 -12.554 4.756 1.00 23.59 211 ALA A N 1
ATOM 1567 C CA . ALA A 1 217 ? 49.539 -12.529 5.716 1.00 23.43 211 ALA A CA 1
ATOM 1568 C C . ALA A 1 217 ? 49.384 -11.378 6.698 1.00 23.37 211 ALA A C 1
ATOM 1569 O O . ALA A 1 217 ? 48.754 -10.369 6.377 1.00 25.39 211 ALA A O 1
ATOM 1571 N N . LYS A 1 218 ? 49.933 -11.539 7.898 1.00 23.12 212 LYS A N 1
ATOM 1572 C CA . LYS A 1 218 ? 49.977 -10.462 8.876 1.00 23.06 212 LYS A CA 1
ATOM 1573 C C . LYS A 1 218 ? 51.314 -9.730 8.738 1.00 22.30 212 LYS A C 1
ATOM 1574 O O . LYS A 1 218 ? 52.385 -10.337 8.932 1.00 20.64 212 LYS A O 1
ATOM 1580 N N . PRO A 1 219 ? 51.268 -8.447 8.344 1.00 22.44 213 PRO A N 1
ATOM 1581 C CA . PRO A 1 219 ? 52.468 -7.615 8.372 1.00 22.53 213 PRO A CA 1
ATOM 1582 C C . PRO A 1 219 ? 53.111 -7.543 9.771 1.00 22.33 213 PRO A C 1
ATOM 1583 O O . PRO A 1 219 ? 52.417 -7.343 10.776 1.00 22.48 213 PRO A O 1
ATOM 1587 N N . ILE A 1 220 ? 54.423 -7.713 9.834 1.00 22.06 214 ILE A N 1
ATOM 1588 C CA . ILE A 1 220 ? 55.158 -7.434 11.068 1.00 23.34 214 ILE A CA 1
ATOM 1589 C C . ILE A 1 220 ? 55.423 -5.917 11.128 1.00 24.68 214 ILE A C 1
ATOM 1590 O O . ILE A 1 220 ? 56.052 -5.360 10.240 1.00 24.25 214 ILE A O 1
ATOM 1595 N N . GLU A 1 221 ? 54.942 -5.254 12.169 1.00 27.11 215 GLU A N 1
ATOM 1596 C CA . GLU A 1 221 ? 55.162 -3.804 12.239 1.00 29.50 215 GLU A CA 1
ATOM 1597 C C . GLU A 1 221 ? 56.093 -3.434 13.387 1.00 29.41 215 GLU A C 1
ATOM 1598 O O . GLU A 1 221 ? 55.772 -3.616 14.556 1.00 29.93 215 GLU A O 1
ATOM 1604 N N . LEU A 1 222 ? 57.283 -2.988 13.006 1.00 29.74 216 LEU A N 1
ATOM 1605 C CA . LEU A 1 222 ? 58.370 -2.714 13.928 1.00 30.05 216 LEU A CA 1
ATOM 1606 C C . LEU A 1 222 ? 58.222 -1.284 14.463 1.00 30.73 216 LEU A C 1
ATOM 1607 O O . LEU A 1 222 ? 57.488 -0.495 13.856 1.00 30.29 216 LEU A O 1
ATOM 1612 N N . PRO A 1 223 ? 58.884 -0.961 15.605 1.00 31.47 217 PRO A N 1
ATOM 1613 C CA . PRO A 1 223 ? 58.707 0.346 16.269 1.00 33.07 217 PRO A CA 1
ATOM 1614 C C . PRO A 1 223 ? 59.039 1.574 15.416 1.00 35.35 217 PRO A C 1
ATOM 1615 O O . PRO A 1 223 ? 58.375 2.607 15.557 1.00 34.86 217 PRO A O 1
ATOM 1619 N N . ILE A 1 224 ? 60.067 1.483 14.574 1.00 37.90 218 ILE A N 1
ATOM 1620 C CA . ILE A 1 224 ? 60.372 2.555 13.623 1.00 41.39 218 ILE A CA 1
ATOM 1621 C C . ILE A 1 224 ? 59.627 2.267 12.320 1.00 43.14 218 ILE A C 1
ATOM 1622 O O . ILE A 1 224 ? 59.975 1.329 11.600 1.00 43.68 218 ILE A O 1
ATOM 1627 N N . SER A 1 225 ? 58.620 3.090 12.030 1.00 45.57 219 SER A N 1
ATOM 1628 C CA . SER A 1 225 ? 57.628 2.829 10.968 1.00 47.46 219 SER A CA 1
ATOM 1629 C C . SER A 1 225 ? 58.220 2.720 9.557 1.00 48.50 219 SER A C 1
ATOM 1630 O O . SER A 1 225 ? 59.122 3.488 9.194 1.00 49.12 219 SER A O 1
ATOM 1633 N N . ALA A 1 226 ? 57.695 1.771 8.773 1.00 49.28 220 ALA A N 1
ATOM 1634 C CA . ALA A 1 226 ? 58.209 1.452 7.433 1.00 49.87 220 ALA A CA 1
ATOM 1635 C C . ALA A 1 226 ? 58.058 2.606 6.441 1.00 50.00 220 ALA A C 1
ATOM 1636 O O . ALA A 1 226 ? 56.948 3.065 6.168 1.00 50.50 220 ALA A O 1
ATOM 1638 N N . GLU A 1 235 ? 66.619 6.789 7.364 1.00 59.32 229 GLU A N 1
ATOM 1639 C CA . GLU A 1 235 ? 67.839 6.008 7.636 1.00 59.22 229 GLU A CA 1
ATOM 1640 C C . GLU A 1 235 ? 68.112 5.956 9.130 1.00 58.69 229 GLU A C 1
ATOM 1641 O O . GLU A 1 235 ? 68.312 6.989 9.776 1.00 59.09 229 GLU A O 1
ATOM 1647 N N . LEU A 1 236 ? 68.151 4.742 9.662 1.00 57.88 230 LEU A N 1
ATOM 1648 C CA . LEU A 1 236 ? 68.177 4.535 11.102 1.00 56.85 230 LEU A CA 1
ATOM 1649 C C . LEU A 1 236 ? 69.520 4.834 11.761 1.00 56.07 230 LEU A C 1
ATOM 1650 O O . LEU A 1 236 ? 70.587 4.530 11.235 1.00 55.85 230 LEU A O 1
ATOM 1655 N N . THR A 1 237 ? 69.430 5.462 12.922 1.00 55.09 231 THR A N 1
ATOM 1656 C CA . THR A 1 237 ? 70.569 5.723 13.772 1.00 54.09 231 THR A CA 1
ATOM 1657 C C . THR A 1 237 ? 70.973 4.395 14.398 1.00 53.36 231 THR A C 1
ATOM 1658 O O . THR A 1 237 ? 70.170 3.462 14.448 1.00 53.33 231 THR A O 1
ATOM 1662 N N . GLU A 1 238 ? 72.210 4.302 14.868 1.00 52.51 232 GLU A N 1
ATOM 1663 C CA . GLU A 1 238 ? 72.693 3.066 15.482 1.00 51.58 232 GLU A CA 1
ATOM 1664 C C . GLU A 1 238 ? 72.224 2.894 16.933 1.00 50.38 232 GLU A C 1
ATOM 1665 O O . GLU A 1 238 ? 72.877 2.221 17.742 1.00 50.49 232 GLU A O 1
ATOM 1671 N N . GLU A 1 239 ? 71.102 3.525 17.258 1.00 48.15 233 GLU A N 1
ATOM 1672 C CA . GLU A 1 239 ? 70.364 3.228 18.483 1.00 46.12 233 GLU A CA 1
ATOM 1673 C C . GLU A 1 239 ? 68.924 2.854 18.145 1.00 44.18 233 GLU A C 1
ATOM 1674 O O . GLU A 1 239 ? 68.284 2.073 18.856 1.00 43.49 233 GLU A O 1
ATOM 1680 N N . GLU A 1 240 ? 68.427 3.419 17.049 1.00 42.28 234 GLU A N 1
ATOM 1681 C CA . GLU A 1 240 ? 67.158 3.002 16.481 1.00 40.79 234 GLU A CA 1
ATOM 1682 C C . GLU A 1 240 ? 67.263 1.566 15.970 1.00 39.80 234 GLU A C 1
ATOM 1683 O O . GLU A 1 240 ? 66.256 0.861 15.895 1.00 38.23 234 GLU A O 1
ATOM 1689 N N . LYS A 1 241 ? 68.484 1.142 15.634 1.00 38.92 235 LYS A N 1
ATOM 1690 C CA . LYS A 1 241 ? 68.721 -0.225 15.156 1.00 38.67 235 LYS A CA 1
ATOM 1691 C C . LYS A 1 241 ? 68.608 -1.252 16.273 1.00 38.10 235 LYS A C 1
ATOM 1692 O O . LYS A 1 241 ? 68.062 -2.336 16.055 1.00 38.32 235 LYS A O 1
ATOM 1698 N N . ARG A 1 242 ? 69.095 -0.913 17.465 1.00 37.05 236 ARG A N 1
ATOM 1699 C CA . ARG A 1 242 ? 68.921 -1.763 18.646 1.00 36.40 236 ARG A CA 1
ATOM 1700 C C . ARG A 1 242 ? 67.437 -2.014 18.985 1.00 35.27 236 ARG A C 1
ATOM 1701 O O . ARG A 1 242 ? 67.043 -3.134 19.297 1.00 34.65 236 ARG A O 1
ATOM 1709 N N . ILE A 1 243 ? 66.632 -0.958 18.929 1.00 33.50 237 ILE A N 1
ATOM 1710 C CA . ILE A 1 243 ? 65.192 -1.038 19.147 1.00 32.34 237 ILE A CA 1
ATOM 1711 C C . ILE A 1 243 ? 64.497 -1.911 18.074 1.00 30.67 237 ILE A C 1
ATOM 1712 O O . ILE A 1 243 ? 63.727 -2.818 18.403 1.00 30.52 237 ILE A O 1
ATOM 1717 N N . GLN A 1 244 ? 64.764 -1.598 16.808 1.00 29.33 238 GLN A N 1
ATOM 1718 C CA . GLN A 1 244 ? 64.276 -2.380 15.657 1.00 28.10 238 GLN A CA 1
ATOM 1719 C C . GLN A 1 244 ? 64.657 -3.843 15.790 1.00 27.19 238 GLN A C 1
ATOM 1720 O O . GLN A 1 244 ? 63.808 -4.730 15.695 1.00 26.05 238 GLN A O 1
ATOM 1726 N N . HIS A 1 245 ? 65.951 -4.083 15.986 1.00 26.10 239 HIS A N 1
ATOM 1727 C CA . HIS A 1 245 ? 66.483 -5.442 16.025 1.00 25.62 239 HIS A CA 1
ATOM 1728 C C . HIS A 1 245 ? 65.841 -6.257 17.144 1.00 25.00 239 HIS A C 1
ATOM 1729 O O . HIS A 1 245 ? 65.461 -7.406 16.930 1.00 24.48 239 HIS A O 1
ATOM 1736 N N . GLU A 1 246 ? 65.716 -5.656 18.331 1.00 24.67 240 GLU A N 1
ATOM 1737 C CA . GLU A 1 246 ? 65.087 -6.324 19.473 1.00 24.82 240 GLU A CA 1
ATOM 1738 C C . GLU A 1 246 ? 63.639 -6.691 19.197 1.00 22.93 240 GLU A C 1
ATOM 1739 O O . GLU A 1 246 ? 63.207 -7.802 19.530 1.00 22.48 240 GLU A O 1
ATOM 1745 N N . ALA A 1 247 ? 62.900 -5.757 18.600 1.00 22.05 241 ALA A N 1
ATOM 1746 C CA . ALA A 1 247 ? 61.507 -5.979 18.255 1.00 22.51 241 ALA A CA 1
ATOM 1747 C C . ALA A 1 247 ? 61.384 -7.128 17.262 1.00 21.91 241 ALA A C 1
ATOM 1748 O O . ALA A 1 247 ? 60.558 -8.005 17.440 1.00 23.67 241 ALA A O 1
ATOM 1750 N N . LEU A 1 248 ? 62.226 -7.104 16.232 1.00 21.62 242 LEU A N 1
ATOM 1751 C CA A LEU A 1 248 ? 62.237 -8.147 15.207 0.50 21.30 242 LEU A CA 1
ATOM 1752 C CA B LEU A 1 248 ? 62.244 -8.145 15.205 0.50 21.41 242 LEU A CA 1
ATOM 1753 C C . LEU A 1 248 ? 62.615 -9.505 15.794 1.00 21.31 242 LEU A C 1
ATOM 1754 O O . LEU A 1 248 ? 61.969 -10.518 15.526 1.00 19.74 242 LEU A O 1
ATOM 1763 N N . ARG A 1 249 ? 63.644 -9.506 16.629 1.00 21.04 243 ARG A N 1
ATOM 1764 C CA . ARG A 1 249 ? 64.029 -10.709 17.358 1.00 21.92 243 ARG A CA 1
ATOM 1765 C C . ARG A 1 249 ? 62.866 -11.310 18.160 1.00 22.54 243 ARG A C 1
ATOM 1766 O O . ARG A 1 249 ? 62.684 -12.524 18.149 1.00 20.85 243 ARG A O 1
ATOM 1774 N N . ASP A 1 250 ? 62.092 -10.460 18.838 1.00 22.33 244 ASP A N 1
ATOM 1775 C CA . ASP A 1 250 ? 60.882 -10.885 19.568 1.00 23.84 244 ASP A CA 1
ATOM 1776 C C . ASP A 1 250 ? 59.812 -11.553 18.681 1.00 22.83 244 ASP A C 1
ATOM 1777 O O . ASP A 1 250 ? 59.171 -12.529 19.103 1.00 23.82 244 ASP A O 1
ATOM 1782 N N . HIS A 1 251 ? 59.613 -11.030 17.473 1.00 20.60 245 HIS A N 1
ATOM 1783 C CA . HIS A 1 251 ? 58.609 -11.554 16.560 1.00 20.63 245 HIS A CA 1
ATOM 1784 C C . HIS A 1 251 ? 59.061 -12.896 15.983 1.00 19.40 245 HIS A C 1
ATOM 1785 O O . HIS A 1 251 ? 58.281 -13.844 15.922 1.00 17.31 245 HIS A O 1
ATOM 1792 N N . VAL A 1 252 ? 60.337 -12.959 15.606 1.00 17.78 246 VAL A N 1
ATOM 1793 C CA . VAL A 1 252 ? 60.952 -14.170 14.995 1.00 17.90 246 VAL A CA 1
ATOM 1794 C C . VAL A 1 252 ? 61.001 -15.357 15.978 1.00 18.68 246 VAL A C 1
ATOM 1795 O O . VAL A 1 252 ? 60.848 -16.526 15.578 1.00 17.63 246 VAL A O 1
ATOM 1799 N N . ALA A 1 253 ? 61.213 -15.046 17.251 1.00 20.55 247 ALA A N 1
ATOM 1800 C CA . ALA A 1 253 ? 61.266 -16.041 18.340 1.00 22.27 247 ALA A CA 1
ATOM 1801 C C . ALA A 1 253 ? 60.073 -16.955 18.396 1.00 22.50 247 ALA A C 1
ATOM 1802 O O . ALA A 1 253 ? 60.206 -18.148 18.750 1.00 23.63 247 ALA A O 1
ATOM 1804 N N . GLY A 1 254 ? 58.909 -16.393 18.061 1.00 21.69 248 GLY A N 1
ATOM 1805 C CA . GLY A 1 254 ? 57.653 -17.100 18.095 1.00 20.60 248 GLY A CA 1
ATOM 1806 C C . GLY A 1 254 ? 57.308 -17.921 16.866 1.00 19.88 248 GLY A C 1
ATOM 1807 O O . GLY A 1 254 ? 56.282 -18.607 16.880 1.00 21.85 248 GLY A O 1
ATOM 1808 N N . MET A 1 255 ? 58.176 -17.908 15.853 1.00 18.04 249 MET A N 1
ATOM 1809 C CA . MET A 1 255 ? 57.938 -18.602 14.564 1.00 17.28 249 MET A CA 1
ATOM 1810 C C . MET A 1 255 ? 58.330 -20.089 14.564 1.00 16.75 249 MET A C 1
ATOM 1811 O O . MET A 1 255 ? 59.299 -20.486 15.230 1.00 17.37 249 MET A O 1
ATOM 1816 N N . ASP A 1 256 ? 57.591 -20.907 13.805 1.00 15.40 250 ASP A N 1
ATOM 1817 C CA . ASP A 1 256 ? 57.989 -22.299 13.544 1.00 16.04 250 ASP A CA 1
ATOM 1818 C C . ASP A 1 256 ? 58.746 -22.470 12.236 1.00 15.26 250 ASP A C 1
ATOM 1819 O O . ASP A 1 256 ? 59.502 -23.439 12.033 1.00 14.43 250 ASP A O 1
ATOM 1824 N N . VAL A 1 257 ? 58.516 -21.529 11.336 1.00 14.58 251 VAL A N 1
ATOM 1825 C CA . VAL A 1 257 ? 59.196 -21.534 10.043 1.00 15.35 251 VAL A CA 1
ATOM 1826 C C . VAL A 1 257 ? 59.613 -20.108 9.692 1.00 13.22 251 VAL A C 1
ATOM 1827 O O . VAL A 1 257 ? 58.811 -19.177 9.808 1.00 13.89 251 VAL A O 1
ATOM 1831 N N . LEU A 1 258 ? 60.851 -19.953 9.229 1.00 13.70 252 LEU A N 1
ATOM 1832 C CA . LEU A 1 258 ? 61.340 -18.702 8.627 1.00 14.56 252 LEU A CA 1
ATOM 1833 C C . LEU A 1 258 ? 61.782 -18.951 7.189 1.00 14.94 252 LEU A C 1
ATOM 1834 O O . LEU A 1 258 ? 62.624 -19.840 6.937 1.00 16.84 252 LEU A O 1
ATOM 1839 N N . ILE A 1 259 ? 61.239 -18.179 6.252 1.00 14.26 253 ILE A N 1
ATOM 1840 C CA . ILE A 1 259 ? 61.701 -18.290 4.855 1.00 15.26 253 ILE A CA 1
ATOM 1841 C C . ILE A 1 259 ? 62.297 -16.944 4.497 1.00 15.24 253 ILE A C 1
ATOM 1842 O O . ILE A 1 259 ? 61.620 -15.945 4.622 1.00 17.83 253 ILE A O 1
ATOM 1847 N N . THR A 1 260 ? 63.567 -16.914 4.114 1.00 16.33 254 THR A N 1
ATOM 1848 C CA . THR A 1 260 ? 64.240 -15.622 3.905 1.00 17.16 254 THR A CA 1
ATOM 1849 C C . THR A 1 260 ? 64.592 -15.512 2.431 1.00 17.91 254 THR A C 1
ATOM 1850 O O . THR A 1 260 ? 65.035 -16.486 1.843 1.00 19.30 254 THR A O 1
ATOM 1854 N N . THR A 1 261 ? 64.405 -14.331 1.840 1.00 18.63 255 THR A N 1
ATOM 1855 C CA . THR A 1 261 ? 64.513 -14.205 0.384 1.00 19.76 255 THR A CA 1
ATOM 1856 C C . THR A 1 261 ? 65.324 -12.990 -0.100 1.00 21.54 255 THR A C 1
ATOM 1857 O O . THR A 1 261 ? 65.401 -12.762 -1.307 1.00 22.71 255 THR A O 1
ATOM 1861 N N . ALA A 1 262 ? 65.973 -12.270 0.808 1.00 22.98 256 ALA A N 1
ATOM 1862 C CA . ALA A 1 262 ? 66.536 -10.948 0.491 1.00 25.51 256 ALA A CA 1
ATOM 1863 C C . ALA A 1 262 ? 67.882 -11.096 -0.179 1.00 27.13 256 ALA A C 1
ATOM 1864 O O . ALA A 1 262 ? 68.830 -11.608 0.403 1.00 26.37 256 ALA A O 1
ATOM 1866 N N . GLN A 1 263 ? 67.963 -10.625 -1.414 1.00 29.61 257 GLN A N 1
ATOM 1867 C CA . GLN A 1 263 ? 69.217 -10.680 -2.127 1.00 33.06 257 GLN A CA 1
ATOM 1868 C C . GLN A 1 263 ? 69.556 -9.293 -2.677 1.00 34.75 257 GLN A C 1
ATOM 1869 O O . GLN A 1 263 ? 68.655 -8.493 -2.948 1.00 34.99 257 GLN A O 1
ATOM 1875 N N . VAL A 1 264 ? 70.849 -9.008 -2.799 1.00 37.06 258 VAL A N 1
ATOM 1876 C CA . VAL A 1 264 ? 71.327 -7.763 -3.411 1.00 39.41 258 VAL A CA 1
ATOM 1877 C C . VAL A 1 264 ? 72.299 -8.144 -4.537 1.00 40.70 258 VAL A C 1
ATOM 1878 O O . VAL A 1 264 ? 73.332 -8.779 -4.273 1.00 41.39 258 VAL A O 1
ATOM 1882 N N . PRO A 1 265 ? 71.959 -7.782 -5.794 1.00 41.79 259 PRO A N 1
ATOM 1883 C CA . PRO A 1 265 ? 72.724 -8.168 -6.993 1.00 42.47 259 PRO A CA 1
ATOM 1884 C C . PRO A 1 265 ? 74.230 -7.924 -6.857 1.00 42.86 259 PRO A C 1
ATOM 1885 O O . PRO A 1 265 ? 74.656 -6.798 -6.593 1.00 42.98 259 PRO A O 1
ATOM 1889 N N . GLY A 1 266 ? 75.015 -8.992 -7.001 1.00 43.30 260 GLY A N 1
ATOM 1890 C CA . GLY A 1 266 ? 76.480 -8.920 -6.911 1.00 43.23 260 GLY A CA 1
ATOM 1891 C C . GLY A 1 266 ? 77.063 -8.443 -5.587 1.00 43.27 260 GLY A C 1
ATOM 1892 O O . GLY A 1 266 ? 78.140 -7.848 -5.562 1.00 43.58 260 GLY A O 1
ATOM 1893 N N . ARG A 1 267 ? 76.354 -8.698 -4.487 1.00 42.80 261 ARG A N 1
ATOM 1894 C CA . ARG A 1 267 ? 76.846 -8.363 -3.150 1.00 42.39 261 ARG A CA 1
ATOM 1895 C C . ARG A 1 267 ? 76.650 -9.580 -2.234 1.00 41.20 261 ARG A C 1
ATOM 1896 O O . ARG A 1 267 ? 76.047 -10.575 -2.643 1.00 41.07 261 ARG A O 1
ATOM 1904 N N . ARG A 1 268 ? 77.181 -9.512 -1.014 1.00 39.73 262 ARG A N 1
ATOM 1905 C CA . ARG A 1 268 ? 76.843 -10.497 0.015 1.00 38.10 262 ARG A CA 1
ATOM 1906 C C . ARG A 1 268 ? 75.386 -10.298 0.418 1.00 36.31 262 ARG A C 1
ATOM 1907 O O . ARG A 1 268 ? 74.969 -9.170 0.684 1.00 36.40 262 ARG A O 1
ATOM 1915 N N . ALA A 1 269 ? 74.616 -11.385 0.471 1.00 33.65 263 ALA A N 1
ATOM 1916 C CA . ALA A 1 269 ? 73.238 -11.323 0.963 1.00 31.55 263 ALA A CA 1
ATOM 1917 C C . ALA A 1 269 ? 73.202 -10.669 2.345 1.00 30.08 263 ALA A C 1
ATOM 1918 O O . ALA A 1 269 ? 74.059 -10.958 3.179 1.00 29.81 263 ALA A O 1
ATOM 1920 N N . PRO A 1 270 ? 72.212 -9.793 2.599 1.00 29.24 264 PRO A N 1
ATOM 1921 C CA . PRO A 1 270 ? 72.153 -9.170 3.932 1.00 28.83 264 PRO A CA 1
ATOM 1922 C C . PRO A 1 270 ? 71.826 -10.195 5.021 1.00 28.60 264 PRO A C 1
ATOM 1923 O O . PRO A 1 270 ? 71.022 -11.083 4.776 1.00 28.86 264 PRO A O 1
ATOM 1927 N N . ILE A 1 271 ? 72.449 -10.084 6.199 1.00 27.75 265 ILE A N 1
ATOM 1928 C CA . ILE A 1 271 ? 72.057 -10.925 7.338 1.00 27.14 265 ILE A CA 1
ATOM 1929 C C . ILE A 1 271 ? 70.740 -10.423 7.936 1.00 26.27 265 ILE A C 1
ATOM 1930 O O . ILE A 1 271 ? 70.654 -9.286 8.402 1.00 26.42 265 ILE A O 1
ATOM 1935 N N . LEU A 1 272 ? 69.714 -11.273 7.874 1.00 25.06 266 LEU A N 1
ATOM 1936 C CA . LEU A 1 272 ? 68.412 -11.027 8.521 1.00 24.09 266 LEU A CA 1
ATOM 1937 C C . LEU A 1 272 ? 68.205 -11.823 9.809 1.00 23.49 266 LEU A C 1
ATOM 1938 O O . LEU A 1 272 ? 67.420 -11.418 10.661 1.00 23.70 266 LEU A O 1
ATOM 1943 N N . LEU A 1 273 ? 68.849 -12.979 9.887 1.00 22.35 267 LEU A N 1
ATOM 1944 C CA . LEU A 1 273 ? 68.769 -13.869 11.043 1.00 21.81 267 LEU A CA 1
ATOM 1945 C C . LEU A 1 273 ? 70.147 -14.036 11.643 1.00 21.80 267 LEU A C 1
ATOM 1946 O O . LEU A 1 273 ? 70.970 -14.845 11.177 1.00 20.41 267 LEU A O 1
ATOM 1951 N N . THR A 1 274 ? 70.372 -13.263 12.698 1.00 22.66 268 THR A N 1
ATOM 1952 C CA . THR A 1 274 ? 71.623 -13.295 13.444 1.00 23.79 268 THR A CA 1
ATOM 1953 C C . THR A 1 274 ? 71.576 -14.372 14.517 1.00 23.86 268 THR A C 1
ATOM 1954 O O . THR A 1 274 ? 70.519 -14.959 14.779 1.00 22.16 268 THR A O 1
ATOM 1958 N N . GLU A 1 275 ? 72.720 -14.663 15.129 1.00 25.02 269 GLU A N 1
ATOM 1959 C CA . GLU A 1 275 ? 72.779 -15.764 16.091 1.00 26.58 269 GLU A CA 1
ATOM 1960 C C . GLU A 1 275 ? 71.841 -15.564 17.282 1.00 25.69 269 GLU A C 1
ATOM 1961 O O . GLU A 1 275 ? 71.280 -16.530 17.784 1.00 26.22 269 GLU A O 1
ATOM 1967 N N . ASP A 1 276 ? 71.698 -14.323 17.741 1.00 25.19 270 ASP A N 1
ATOM 1968 C CA . ASP A 1 276 ? 70.829 -14.021 18.896 1.00 24.79 270 ASP A CA 1
ATOM 1969 C C . ASP A 1 276 ? 69.351 -14.226 18.558 1.00 23.84 270 ASP A C 1
ATOM 1970 O O . ASP A 1 276 ? 68.532 -14.423 19.441 1.00 24.33 270 ASP A O 1
ATOM 1975 N N . MET A 1 277 ? 69.038 -14.248 17.267 1.00 22.43 271 MET A N 1
ATOM 1976 C CA . MET A 1 277 ? 67.682 -14.578 16.823 1.00 21.85 271 MET A CA 1
ATOM 1977 C C . MET A 1 277 ? 67.537 -16.112 16.750 1.00 21.34 271 MET A C 1
ATOM 1978 O O . MET A 1 277 ? 66.599 -16.699 17.341 1.00 22.32 271 MET A O 1
ATOM 1983 N N . VAL A 1 278 ? 68.506 -16.766 16.109 1.00 20.61 272 VAL A N 1
ATOM 1984 C CA . VAL A 1 278 ? 68.509 -18.251 15.977 1.00 22.01 272 VAL A CA 1
ATOM 1985 C C . VAL A 1 278 ? 68.435 -18.897 17.378 1.00 22.96 272 VAL A C 1
ATOM 1986 O O . VAL A 1 278 ? 67.653 -19.821 17.655 1.00 22.65 272 VAL A O 1
ATOM 1990 N N . GLU A 1 279 ? 69.234 -18.332 18.273 1.00 24.40 273 GLU A N 1
ATOM 1991 C CA . GLU A 1 279 ? 69.284 -18.691 19.675 1.00 26.19 273 GLU A CA 1
ATOM 1992 C C . GLU A 1 279 ? 67.918 -18.847 20.333 1.00 25.82 273 GLU A C 1
ATOM 1993 O O . GLU A 1 279 ? 67.754 -19.683 21.221 1.00 25.80 273 GLU A O 1
ATOM 1999 N N . ARG A 1 280 ? 66.970 -17.994 19.955 1.00 24.99 274 ARG A N 1
ATOM 2000 C CA . ARG A 1 280 ? 65.656 -17.979 20.592 1.00 24.89 274 ARG A CA 1
ATOM 2001 C C . ARG A 1 280 ? 64.626 -18.891 19.934 1.00 23.83 274 ARG A C 1
ATOM 2002 O O . ARG A 1 280 ? 63.525 -19.061 20.470 1.00 23.75 274 ARG A O 1
ATOM 2010 N N . LEU A 1 281 ? 64.980 -19.456 18.781 1.00 21.91 275 LEU A N 1
ATOM 2011 C CA . LEU A 1 281 ? 64.087 -20.375 18.065 1.00 22.02 275 LEU A CA 1
ATOM 2012 C C . LEU A 1 281 ? 63.972 -21.684 18.838 1.00 21.87 275 LEU A C 1
ATOM 2013 O O . LEU A 1 281 ? 64.950 -22.192 19.343 1.00 21.89 275 LEU A O 1
ATOM 2018 N N . LYS A 1 282 ? 62.763 -22.204 18.923 1.00 21.77 276 LYS A N 1
ATOM 2019 C CA . LYS A 1 282 ? 62.534 -23.481 19.594 1.00 21.92 276 LYS A CA 1
ATOM 2020 C C . LYS A 1 282 ? 63.107 -24.635 18.793 1.00 21.15 276 LYS A C 1
ATOM 2021 O O . LYS A 1 282 ? 63.211 -24.561 17.550 1.00 19.04 276 LYS A O 1
ATOM 2027 N N . PRO A 1 283 ? 63.495 -25.725 19.484 1.00 20.72 277 PRO A N 1
ATOM 2028 C CA . PRO A 1 283 ? 63.789 -26.947 18.750 1.00 19.77 277 PRO A CA 1
ATOM 2029 C C . PRO A 1 283 ? 62.622 -27.347 17.821 1.00 19.75 277 PRO A C 1
ATOM 2030 O O . PRO A 1 283 ? 61.432 -27.238 18.188 1.00 18.89 277 PRO A O 1
ATOM 2034 N N . GLY A 1 284 ? 62.969 -27.727 16.597 1.00 19.08 278 GLY A N 1
ATOM 2035 C CA . GLY A 1 284 ? 61.961 -28.083 15.595 1.00 19.79 278 GLY A CA 1
ATOM 2036 C C . GLY A 1 284 ? 61.629 -26.973 14.616 1.00 19.60 278 GLY A C 1
ATOM 2037 O O . GLY A 1 284 ? 60.944 -27.206 13.614 1.00 19.92 278 GLY A O 1
ATOM 2038 N N . THR A 1 285 ? 62.098 -25.754 14.900 1.00 18.98 279 THR A N 1
ATOM 2039 C CA . THR A 1 285 ? 61.941 -24.664 13.944 1.00 17.86 279 THR A CA 1
ATOM 2040 C C . THR A 1 285 ? 62.765 -24.911 12.680 1.00 17.64 279 THR A C 1
ATOM 2041 O O . THR A 1 285 ? 63.848 -25.487 12.731 1.00 20.01 279 THR A O 1
ATOM 2045 N N . VAL A 1 286 ? 62.241 -24.481 11.537 1.00 16.72 280 VAL A N 1
ATOM 2046 C CA . VAL A 1 286 ? 62.942 -24.636 10.268 1.00 17.12 280 VAL A CA 1
ATOM 2047 C C . VAL A 1 286 ? 63.236 -23.276 9.607 1.00 14.84 280 VAL A C 1
ATOM 2048 O O . VAL A 1 286 ? 62.420 -22.380 9.658 1.00 15.28 280 VAL A O 1
ATOM 2052 N N . VAL A 1 287 ? 64.389 -23.150 8.954 1.00 16.14 281 VAL A N 1
ATOM 2053 C CA . VAL A 1 287 ? 64.712 -21.961 8.164 1.00 14.52 281 VAL A CA 1
ATOM 2054 C C . VAL A 1 287 ? 65.008 -22.375 6.740 1.00 14.41 281 VAL A C 1
ATOM 2055 O O . VAL A 1 287 ? 65.895 -23.191 6.519 1.00 15.23 281 VAL A O 1
ATOM 2059 N N . VAL A 1 288 ? 64.292 -21.783 5.791 1.00 14.21 282 VAL A N 1
ATOM 2060 C CA . VAL A 1 288 ? 64.589 -21.973 4.369 1.00 15.85 282 VAL A CA 1
ATOM 2061 C C . VAL A 1 288 ? 65.174 -20.656 3.850 1.00 16.34 282 VAL A C 1
ATOM 2062 O O . VAL A 1 288 ? 64.473 -19.654 3.725 1.00 15.93 282 VAL A O 1
ATOM 2066 N N . ASP A 1 289 ? 66.467 -20.693 3.563 1.00 17.13 283 ASP A N 1
ATOM 2067 C CA . ASP A 1 289 ? 67.254 -19.504 3.207 1.00 17.08 283 ASP A CA 1
ATOM 2068 C C . ASP A 1 289 ? 67.475 -19.459 1.693 1.00 18.54 283 ASP A C 1
ATOM 2069 O O . ASP A 1 289 ? 68.389 -20.095 1.143 1.00 18.94 283 ASP A O 1
ATOM 2074 N N . LEU A 1 290 ? 66.587 -18.721 1.022 1.00 19.46 284 LEU A N 1
ATOM 2075 C CA . LEU A 1 290 ? 66.631 -18.606 -0.443 1.00 22.98 284 LEU A CA 1
ATOM 2076 C C . LEU A 1 290 ? 67.796 -17.756 -0.920 1.00 23.88 284 LEU A C 1
ATOM 2077 O O . LEU A 1 290 ? 68.081 -17.674 -2.115 1.00 25.46 284 LEU A O 1
ATOM 2082 N N . ALA A 1 291 ? 68.484 -17.127 0.022 1.00 25.28 285 ALA A N 1
ATOM 2083 C CA . ALA A 1 291 ? 69.659 -16.319 -0.304 1.00 26.48 285 ALA A CA 1
ATOM 2084 C C . ALA A 1 291 ? 70.972 -17.094 -0.224 1.00 27.02 285 ALA A C 1
ATOM 2085 O O . ALA A 1 291 ? 72.051 -16.488 -0.264 1.00 26.08 285 ALA A O 1
ATOM 2087 N N . ALA A 1 292 ? 70.901 -18.425 -0.123 1.00 27.48 286 ALA A N 1
ATOM 2088 C CA . ALA A 1 292 ? 72.128 -19.230 0.018 1.00 29.35 286 ALA A CA 1
ATOM 2089 C C . ALA A 1 292 ? 73.164 -18.998 -1.091 1.00 30.16 286 ALA A C 1
ATOM 2090 O O . ALA A 1 292 ? 74.370 -19.098 -0.853 1.00 30.47 286 ALA A O 1
ATOM 2092 N N . GLU A 1 293 ? 72.696 -18.697 -2.297 1.00 31.97 287 GLU A N 1
ATOM 2093 C CA . GLU A 1 293 ? 73.618 -18.504 -3.420 1.00 33.68 287 GLU A CA 1
ATOM 2094 C C . GLU A 1 293 ? 74.584 -17.310 -3.240 1.00 33.54 287 GLU A C 1
ATOM 2095 O O . GLU A 1 293 ? 75.744 -17.398 -3.655 1.00 34.54 287 GLU A O 1
ATOM 2101 N N . SER A 1 294 ? 74.123 -16.225 -2.603 1.00 33.16 288 SER A N 1
ATOM 2102 C CA . SER A 1 294 ? 74.985 -15.060 -2.293 1.00 32.26 288 SER A CA 1
ATOM 2103 C C . SER A 1 294 ? 75.475 -14.977 -0.827 1.00 32.13 288 SER A C 1
ATOM 2104 O O . SER A 1 294 ? 75.921 -13.907 -0.352 1.00 32.20 288 SER A O 1
ATOM 2107 N N . GLY A 1 295 ? 75.410 -16.114 -0.131 1.00 31.23 289 GLY A N 1
ATOM 2108 C CA . GLY A 1 295 ? 75.918 -16.254 1.234 1.00 30.43 289 GLY A CA 1
ATOM 2109 C C . GLY A 1 295 ? 74.870 -16.489 2.324 1.00 28.91 289 GLY A C 1
ATOM 2110 O O . GLY A 1 295 ? 75.223 -16.817 3.455 1.00 29.04 289 GLY A O 1
ATOM 2111 N N . GLY A 1 296 ? 73.593 -16.287 2.000 1.00 27.72 290 GLY A N 1
ATOM 2112 C CA . GLY A 1 296 ? 72.488 -16.546 2.949 1.00 25.83 290 GLY A CA 1
ATOM 2113 C C . GLY A 1 296 ? 72.066 -15.410 3.872 1.00 23.96 290 GLY A C 1
ATOM 2114 O O . GLY A 1 296 ? 72.903 -14.599 4.332 1.00 24.08 290 GLY A O 1
ATOM 2115 N N . ASN A 1 297 ? 70.765 -15.346 4.168 1.00 21.78 291 ASN A N 1
ATOM 2116 C CA . ASN A 1 297 ? 70.249 -14.377 5.144 1.00 20.48 291 ASN A CA 1
ATOM 2117 C C . ASN A 1 297 ? 70.456 -14.797 6.598 1.00 20.65 291 ASN A C 1
ATOM 2118 O O . ASN A 1 297 ? 70.408 -13.971 7.490 1.00 20.44 291 ASN A O 1
ATOM 2123 N N . CYS A 1 298 ? 70.666 -16.083 6.825 1.00 20.79 292 CYS A N 1
ATOM 2124 C CA . CYS A 1 298 ? 70.901 -16.633 8.169 1.00 22.18 292 CYS A CA 1
ATOM 2125 C C . CYS A 1 298 ? 72.390 -16.933 8.425 1.00 23.04 292 CYS A C 1
ATOM 2126 O O . CYS A 1 298 ? 73.078 -17.474 7.556 1.00 23.17 292 CYS A O 1
ATOM 2129 N N . VAL A 1 299 ? 72.883 -16.591 9.623 1.00 23.53 293 VAL A N 1
ATOM 2130 C CA . VAL A 1 299 ? 74.288 -16.812 9.976 1.00 24.65 293 VAL A CA 1
ATOM 2131 C C . VAL A 1 299 ? 74.739 -18.288 9.930 1.00 24.26 293 VAL A C 1
ATOM 2132 O O . VAL A 1 299 ? 75.937 -18.553 9.746 1.00 25.51 293 VAL A O 1
ATOM 2136 N N . LEU A 1 300 ? 73.792 -19.222 10.055 1.00 24.47 294 LEU A N 1
ATOM 2137 C CA . LEU A 1 300 ? 74.064 -20.667 10.128 1.00 25.01 294 LEU A CA 1
ATOM 2138 C C . LEU A 1 300 ? 74.022 -21.453 8.808 1.00 24.63 294 LEU A C 1
ATOM 2139 O O . LEU A 1 300 ? 74.386 -22.637 8.755 1.00 25.02 294 LEU A O 1
ATOM 2144 N N . THR A 1 301 ? 73.576 -20.796 7.753 1.00 24.90 295 THR A N 1
ATOM 2145 C CA . THR A 1 301 ? 73.332 -21.456 6.479 1.00 24.27 295 THR A CA 1
ATOM 2146 C C . THR A 1 301 ? 74.616 -21.931 5.851 1.00 24.69 295 THR A C 1
ATOM 2147 O O . THR A 1 301 ? 75.617 -21.198 5.824 1.00 23.33 295 THR A O 1
ATOM 2151 N N . LYS A 1 302 ? 74.563 -23.176 5.365 1.00 24.78 296 LYS A N 1
ATOM 2152 C CA . LYS A 1 302 ? 75.581 -23.754 4.505 1.00 24.97 296 LYS A CA 1
ATOM 2153 C C . LYS A 1 302 ? 74.915 -24.041 3.157 1.00 24.32 296 LYS A C 1
ATOM 2154 O O . LYS A 1 302 ? 74.049 -24.913 3.057 1.00 23.11 296 LYS A O 1
ATOM 2160 N N . PRO A 1 303 ? 75.280 -23.265 2.120 1.00 24.11 297 PRO A N 1
ATOM 2161 C CA . PRO A 1 303 ? 74.604 -23.380 0.819 1.00 24.58 297 PRO A CA 1
ATOM 2162 C C . PRO A 1 303 ? 74.710 -24.799 0.246 1.00 24.56 297 PRO A C 1
ATOM 2163 O O . PRO A 1 303 ? 75.780 -25.412 0.290 1.00 26.02 297 PRO A O 1
ATOM 2167 N N . GLY A 1 304 ? 73.599 -25.304 -0.286 1.00 25.17 298 GLY A N 1
ATOM 2168 C CA . GLY A 1 304 ? 73.508 -26.687 -0.765 1.00 25.73 298 GLY A CA 1
ATOM 2169 C C . GLY A 1 304 ? 73.225 -27.731 0.307 1.00 26.64 298 GLY A C 1
ATOM 2170 O O . GLY A 1 304 ? 72.957 -28.888 -0.015 1.00 27.43 298 GLY A O 1
ATOM 2171 N N . GLU A 1 305 ? 73.282 -27.342 1.580 1.00 26.99 299 GLU A N 1
ATOM 2172 C CA . GLU A 1 305 ? 73.152 -28.299 2.697 1.00 28.34 299 GLU A CA 1
ATOM 2173 C C . GLU A 1 305 ? 71.965 -27.994 3.618 1.00 28.48 299 GLU A C 1
ATOM 2174 O O . GLU A 1 305 ? 71.430 -26.884 3.613 1.00 27.87 299 GLU A O 1
ATOM 2180 N N . VAL A 1 306 ? 71.540 -29.004 4.376 1.00 28.85 300 VAL A N 1
ATOM 2181 C CA . VAL A 1 306 ? 70.679 -28.806 5.537 1.00 29.92 300 VAL A CA 1
ATOM 2182 C C . VAL A 1 306 ? 71.620 -28.994 6.704 1.00 30.52 300 VAL A C 1
ATOM 2183 O O . VAL A 1 306 ? 72.378 -29.970 6.730 1.00 31.27 300 VAL A O 1
ATOM 2187 N N . VAL A 1 307 ? 71.610 -28.064 7.654 1.00 30.66 301 VAL A N 1
ATOM 2188 C CA . VAL A 1 307 ? 72.303 -28.305 8.929 1.00 30.97 301 VAL A CA 1
ATOM 2189 C C . VAL A 1 307 ? 71.333 -28.219 10.105 1.00 30.46 301 VAL A C 1
ATOM 2190 O O . VAL A 1 307 ? 70.310 -27.545 10.017 1.00 30.52 301 VAL A O 1
ATOM 2194 N N . GLU A 1 308 ? 71.646 -28.916 11.192 1.00 29.98 302 GLU A N 1
ATOM 2195 C CA . GLU A 1 308 ? 70.819 -28.862 12.378 1.00 29.47 302 GLU A CA 1
ATOM 2196 C C . GLU A 1 308 ? 71.623 -28.446 13.600 1.00 28.99 302 GLU A C 1
ATOM 2197 O O . GLU A 1 308 ? 72.583 -29.109 13.982 1.00 29.13 302 GLU A O 1
ATOM 2203 N N . VAL A 1 309 ? 71.233 -27.336 14.206 1.00 27.76 303 VAL A N 1
ATOM 2204 C CA . VAL A 1 309 ? 71.917 -26.869 15.410 1.00 26.72 303 VAL A CA 1
ATOM 2205 C C . VAL A 1 309 ? 70.901 -26.454 16.466 1.00 25.79 303 VAL A C 1
ATOM 2206 O O . VAL A 1 309 ? 69.999 -25.639 16.196 1.00 23.19 303 VAL A O 1
ATOM 2210 N N . ARG A 1 310 ? 71.064 -27.050 17.654 1.00 24.92 304 ARG A N 1
ATOM 2211 C CA . ARG A 1 310 ? 70.109 -26.986 18.765 1.00 25.71 304 ARG A CA 1
ATOM 2212 C C . ARG A 1 310 ? 68.676 -27.243 18.295 1.00 24.55 304 ARG A C 1
ATOM 2213 O O . ARG A 1 310 ? 67.716 -26.636 18.772 1.00 23.68 304 ARG A O 1
ATOM 2221 N N . GLY A 1 311 ? 68.544 -28.190 17.373 1.00 23.60 305 GLY A N 1
ATOM 2222 C CA . GLY A 1 311 ? 67.234 -28.593 16.884 1.00 22.33 305 GLY A CA 1
ATOM 2223 C C . GLY A 1 311 ? 66.609 -27.614 15.918 1.00 22.00 305 GLY A C 1
ATOM 2224 O O . GLY A 1 311 ? 65.435 -27.765 15.575 1.00 22.62 305 GLY A O 1
ATOM 2225 N N . VAL A 1 312 ? 67.378 -26.620 15.476 1.00 20.22 306 VAL A N 1
ATOM 2226 C CA . VAL A 1 312 ? 66.945 -25.766 14.367 1.00 19.97 306 VAL A CA 1
ATOM 2227 C C . VAL A 1 312 ? 67.566 -26.252 13.074 1.00 20.61 306 VAL A C 1
ATOM 2228 O O . VAL A 1 312 ? 68.782 -26.350 12.966 1.00 22.07 306 VAL A O 1
ATOM 2232 N N . ARG A 1 313 ? 66.732 -26.525 12.087 1.00 20.72 307 ARG A N 1
ATOM 2233 C CA . ARG A 1 313 ? 67.232 -26.969 10.812 1.00 22.48 307 ARG A CA 1
ATOM 2234 C C . ARG A 1 313 ? 67.283 -25.824 9.832 1.00 22.45 307 ARG A C 1
ATOM 2235 O O . ARG A 1 313 ? 66.284 -25.146 9.616 1.00 21.61 307 ARG A O 1
ATOM 2243 N N . VAL A 1 314 ? 68.449 -25.640 9.223 1.00 22.40 308 VAL A N 1
ATOM 2244 C CA . VAL A 1 314 ? 68.682 -24.513 8.336 1.00 22.40 308 VAL A CA 1
ATOM 2245 C C . VAL A 1 314 ? 69.063 -25.036 6.948 1.00 22.22 308 VAL A C 1
ATOM 2246 O O . VAL A 1 314 ? 70.091 -25.693 6.790 1.00 21.67 308 VAL A O 1
ATOM 2250 N N . TYR A 1 315 ? 68.210 -24.751 5.960 1.00 21.97 309 TYR A N 1
ATOM 2251 C CA . TYR A 1 315 ? 68.371 -25.259 4.601 1.00 21.72 309 TYR A CA 1
ATOM 2252 C C . TYR A 1 315 ? 68.722 -24.117 3.660 1.00 22.60 309 TYR A C 1
ATOM 2253 O O . TYR A 1 315 ? 68.055 -23.065 3.671 1.00 21.99 309 TYR A O 1
ATOM 2262 N N . GLY A 1 316 ? 69.770 -24.315 2.863 1.00 22.99 310 GLY A N 1
ATOM 2263 C CA . GLY A 1 316 ? 70.221 -23.306 1.909 1.00 24.16 310 GLY A CA 1
ATOM 2264 C C . GLY A 1 316 ? 70.118 -23.817 0.482 1.00 25.21 310 GLY A C 1
ATOM 2265 O O . GLY A 1 316 ? 71.135 -24.210 -0.112 1.00 25.44 310 GLY A O 1
ATOM 2266 N N . PRO A 1 317 ? 68.892 -23.843 -0.074 1.00 25.69 311 PRO A N 1
ATOM 2267 C CA . PRO A 1 317 ? 68.705 -24.419 -1.401 1.00 26.04 311 PRO A CA 1
ATOM 2268 C C . PRO A 1 317 ? 69.490 -23.684 -2.487 1.00 26.78 311 PRO A C 1
ATOM 2269 O O . PRO A 1 317 ? 69.637 -22.455 -2.429 1.00 25.12 311 PRO A O 1
ATOM 2273 N N . LEU A 1 318 ? 70.014 -24.452 -3.449 1.00 27.58 312 LEU A N 1
ATOM 2274 C CA . LEU A 1 318 ? 70.652 -23.919 -4.634 1.00 28.96 312 LEU A CA 1
ATOM 2275 C C . LEU A 1 318 ? 69.927 -24.531 -5.827 1.00 29.57 312 LEU A C 1
ATOM 2276 O O . LEU A 1 318 ? 69.508 -25.694 -5.791 1.00 30.96 312 LEU A O 1
ATOM 2281 N N . ASN A 1 319 ? 69.743 -23.737 -6.869 1.00 30.46 313 ASN A N 1
ATOM 2282 C CA . ASN A 1 319 ? 69.054 -24.205 -8.084 1.00 30.09 313 ASN A CA 1
ATOM 2283 C C . ASN A 1 319 ? 67.652 -24.814 -7.877 1.00 28.77 313 ASN A C 1
ATOM 2284 O O . ASN A 1 319 ? 67.350 -25.928 -8.318 1.00 28.61 313 ASN A O 1
ATOM 2289 N N . LEU A 1 320 ? 66.810 -24.072 -7.165 1.00 26.94 314 LEU A N 1
ATOM 2290 C CA . LEU A 1 320 ? 65.438 -24.447 -6.918 1.00 24.78 314 LEU A CA 1
ATOM 2291 C C . LEU A 1 320 ? 64.598 -24.510 -8.222 1.00 23.32 314 LEU A C 1
ATOM 2292 O O . LEU A 1 320 ? 63.809 -25.436 -8.395 1.00 22.86 314 LEU A O 1
ATOM 2297 N N . PRO A 1 321 ? 64.793 -23.561 -9.170 1.00 21.27 315 PRO A N 1
ATOM 2298 C CA . PRO A 1 321 ? 64.002 -23.702 -10.388 1.00 20.79 315 PRO A CA 1
ATOM 2299 C C . PRO A 1 321 ? 64.176 -25.030 -11.139 1.00 18.82 315 PRO A C 1
ATOM 2300 O O . PRO A 1 321 ? 63.248 -25.469 -11.802 1.00 19.69 315 PRO A O 1
ATOM 2304 N N . SER A 1 322 ? 65.363 -25.618 -11.081 1.00 18.64 316 SER A N 1
ATOM 2305 C CA . SER A 1 322 ? 65.613 -26.954 -11.697 1.00 17.85 316 SER A CA 1
ATOM 2306 C C . SER A 1 322 ? 64.818 -28.077 -11.061 1.00 18.50 316 SER A C 1
ATOM 2307 O O . SER A 1 322 ? 64.512 -29.115 -11.687 1.00 16.89 316 SER A O 1
ATOM 2310 N N . GLU A 1 323 ? 64.453 -27.896 -9.800 1.00 16.61 317 GLU A N 1
ATOM 2311 C CA . GLU A 1 323 ? 63.542 -28.847 -9.226 1.00 17.84 317 GLU A CA 1
ATOM 2312 C C . GLU A 1 323 ? 62.191 -28.875 -9.970 1.00 17.10 317 GLU A C 1
ATOM 2313 O O . GLU A 1 323 ? 61.691 -29.953 -10.277 1.00 17.30 317 GLU A O 1
ATOM 2319 N N . LEU A 1 324 ? 61.617 -27.698 -10.237 1.00 16.08 318 LEU A N 1
ATOM 2320 C CA . LEU A 1 324 ? 60.325 -27.564 -10.929 1.00 16.23 318 LEU A CA 1
ATOM 2321 C C . LEU A 1 324 ? 60.577 -27.473 -12.436 1.00 15.76 318 LEU A C 1
ATOM 2322 O O . LEU A 1 324 ? 60.092 -26.555 -13.139 1.00 16.14 318 LEU A O 1
ATOM 2327 N N . SER A 1 325 ? 61.360 -28.414 -12.928 1.00 17.02 319 SER A N 1
ATOM 2328 C CA . SER A 1 325 ? 61.907 -28.275 -14.289 1.00 16.47 319 SER A CA 1
ATOM 2329 C C . SER A 1 325 ? 60.844 -28.101 -15.406 1.00 17.47 319 SER A C 1
ATOM 2330 O O . SER A 1 325 ? 61.106 -27.430 -16.406 1.00 17.73 319 SER A O 1
ATOM 2333 N N . VAL A 1 326 ? 59.649 -28.692 -15.260 1.00 17.20 320 VAL A N 1
ATOM 2334 C CA . VAL A 1 326 ? 58.614 -28.539 -16.312 1.00 18.31 320 VAL A CA 1
ATOM 2335 C C . VAL A 1 326 ? 58.071 -27.104 -16.356 1.00 17.70 320 VAL A C 1
ATOM 2336 O O . VAL A 1 326 ? 58.109 -26.450 -17.405 1.00 17.10 320 VAL A O 1
ATOM 2340 N N . HIS A 1 327 ? 57.600 -26.604 -15.216 1.00 16.69 321 HIS A N 1
ATOM 2341 C CA . HIS A 1 327 ? 56.995 -25.287 -15.202 1.00 16.60 321 HIS A CA 1
ATOM 2342 C C . HIS A 1 327 ? 57.973 -24.127 -15.184 1.00 16.27 321 HIS A C 1
ATOM 2343 O O . HIS A 1 327 ? 57.679 -23.077 -15.783 1.00 17.23 321 HIS A O 1
ATOM 2350 N N . ALA A 1 328 ? 59.126 -24.304 -14.545 1.00 15.79 322 ALA A N 1
ATOM 2351 C CA . ALA A 1 328 ? 60.177 -23.306 -14.641 1.00 16.35 322 ALA A CA 1
ATOM 2352 C C . ALA A 1 328 ? 60.608 -23.132 -16.121 1.00 16.75 322 ALA A C 1
ATOM 2353 O O . ALA A 1 328 ? 60.734 -21.994 -16.602 1.00 17.96 322 ALA A O 1
ATOM 2355 N N . SER A 1 329 ? 60.793 -24.232 -16.835 1.00 15.79 323 SER A N 1
ATOM 2356 C CA . SER A 1 329 ? 61.071 -24.162 -18.267 1.00 16.77 323 SER A CA 1
ATOM 2357 C C . SER A 1 329 ? 59.935 -23.578 -19.136 1.00 17.24 323 SER A C 1
ATOM 2358 O O . SER A 1 329 ? 60.190 -22.856 -20.099 1.00 16.75 323 SER A O 1
ATOM 2361 N N . GLU A 1 330 ? 58.698 -23.940 -18.849 1.00 17.10 324 GLU A N 1
ATOM 2362 C CA . GLU A 1 330 ? 57.574 -23.404 -19.593 1.00 17.65 324 GLU A CA 1
ATOM 2363 C C . GLU A 1 330 ? 57.505 -21.897 -19.462 1.00 17.24 324 GLU A C 1
ATOM 2364 O O . GLU A 1 330 ? 57.332 -21.236 -20.426 1.00 16.10 324 GLU A O 1
ATOM 2370 N N . MET A 1 331 ? 57.633 -21.387 -18.243 1.00 15.30 325 MET A N 1
ATOM 2371 C CA . MET A 1 331 ? 57.528 -19.960 -18.022 1.00 16.50 325 MET A CA 1
ATOM 2372 C C . MET A 1 331 ? 58.669 -19.211 -18.708 1.00 16.00 325 MET A C 1
ATOM 2373 O O . MET A 1 331 ? 58.447 -18.189 -19.316 1.00 16.80 325 MET A O 1
ATOM 2378 N N . TYR A 1 332 ? 59.864 -19.774 -18.612 1.00 17.19 326 TYR A N 1
ATOM 2379 C CA . TYR A 1 332 ? 61.099 -19.198 -19.158 1.00 15.48 326 TYR A CA 1
ATOM 2380 C C . TYR A 1 332 ? 61.002 -19.200 -20.689 1.00 15.66 326 TYR A C 1
ATOM 2381 O O . TYR A 1 332 ? 61.308 -18.194 -21.343 1.00 14.55 326 TYR A O 1
ATOM 2390 N N . ALA A 1 333 ? 60.570 -20.328 -21.237 1.00 15.18 327 ALA A N 1
ATOM 2391 C CA . ALA A 1 333 ? 60.260 -20.426 -22.688 1.00 16.05 327 ALA A CA 1
ATOM 2392 C C . ALA A 1 333 ? 59.263 -19.374 -23.163 1.00 16.58 327 ALA A C 1
ATOM 2393 O O . ALA A 1 333 ? 59.464 -18.733 -24.226 1.00 17.41 327 ALA A O 1
ATOM 2395 N N . LYS A 1 334 ? 58.187 -19.183 -22.402 1.00 16.70 328 LYS A N 1
ATOM 2396 C CA . LYS A 1 334 ? 57.210 -18.126 -22.680 1.00 16.56 328 LYS A CA 1
ATOM 2397 C C . LYS A 1 334 ? 57.827 -16.721 -22.612 1.00 17.27 328 LYS A C 1
ATOM 2398 O O . LYS A 1 334 ? 57.586 -15.891 -23.489 1.00 17.40 328 LYS A O 1
ATOM 2404 N N . ASN A 1 335 ? 58.630 -16.470 -21.585 1.00 17.30 329 ASN A N 1
ATOM 2405 C CA . ASN A 1 335 ? 59.437 -15.228 -21.530 1.00 17.02 329 ASN A CA 1
ATOM 2406 C C . ASN A 1 335 ? 60.285 -14.991 -22.780 1.00 17.59 329 ASN A C 1
ATOM 2407 O O . ASN A 1 335 ? 60.269 -13.870 -23.375 1.00 18.03 329 ASN A O 1
ATOM 2412 N N . LEU A 1 336 ? 61.041 -16.009 -23.195 1.00 17.58 330 LEU A N 1
ATOM 2413 C CA . LEU A 1 336 ? 61.852 -15.886 -24.430 1.00 16.86 330 LEU A CA 1
ATOM 2414 C C . LEU A 1 336 ? 60.949 -15.731 -25.664 1.00 17.13 330 LEU A C 1
ATOM 2415 O O . LEU A 1 336 ? 61.247 -14.981 -26.591 1.00 16.59 330 LEU A O 1
ATOM 2420 N N . TYR A 1 337 ? 59.858 -16.472 -25.697 1.00 17.46 331 TYR A N 1
ATOM 2421 C CA . TYR A 1 337 ? 58.959 -16.364 -26.837 1.00 18.89 331 TYR A CA 1
ATOM 2422 C C . TYR A 1 337 ? 58.378 -14.939 -26.964 1.00 18.65 331 TYR A C 1
ATOM 2423 O O . TYR A 1 337 ? 58.341 -14.373 -28.067 1.00 18.36 331 TYR A O 1
ATOM 2432 N N . ASN A 1 338 ? 57.966 -14.345 -25.846 1.00 18.62 332 ASN A N 1
ATOM 2433 C CA . ASN A 1 338 ? 57.493 -12.952 -25.817 1.00 19.64 332 ASN A CA 1
ATOM 2434 C C . ASN A 1 338 ? 58.578 -11.922 -26.179 1.00 20.54 332 ASN A C 1
ATOM 2435 O O . ASN A 1 338 ? 58.324 -10.997 -26.955 1.00 20.77 332 ASN A O 1
ATOM 2440 N N . LEU A 1 339 ? 59.780 -12.094 -25.629 1.00 20.16 333 LEU A N 1
ATOM 2441 C CA . LEU A 1 339 ? 60.948 -11.304 -26.047 1.00 21.61 333 LEU A CA 1
ATOM 2442 C C . LEU A 1 339 ? 61.183 -11.461 -27.547 1.00 21.70 333 LEU A C 1
ATOM 2443 O O . LEU A 1 339 ? 61.551 -10.490 -28.215 1.00 21.52 333 LEU A O 1
ATOM 2448 N N . SER A 1 340 ? 60.937 -12.665 -28.081 1.00 22.13 334 SER A N 1
ATOM 2449 C CA . SER A 1 340 ? 61.217 -12.939 -29.497 1.00 24.15 334 SER A CA 1
ATOM 2450 C C . SER A 1 340 ? 60.441 -12.045 -30.477 1.00 24.49 334 SER A C 1
ATOM 2451 O O . SER A 1 340 ? 60.880 -11.891 -31.616 1.00 24.58 334 SER A O 1
ATOM 2454 N N . SER A 1 341 ? 59.342 -11.434 -30.020 1.00 25.47 335 SER A N 1
ATOM 2455 C CA . SER A 1 341 ? 58.563 -10.484 -30.855 1.00 26.23 335 SER A CA 1
ATOM 2456 C C . SER A 1 341 ? 59.411 -9.286 -31.296 1.00 26.71 335 SER A C 1
ATOM 2457 O O . SER A 1 341 ? 59.124 -8.640 -32.325 1.00 26.51 335 SER A O 1
ATOM 2460 N N . LEU A 1 342 ? 60.469 -9.023 -30.528 1.00 25.81 336 LEU A N 1
ATOM 2461 C CA . LEU A 1 342 ? 61.385 -7.910 -30.745 1.00 26.31 336 LEU A CA 1
ATOM 2462 C C . LEU A 1 342 ? 62.649 -8.320 -31.497 1.00 26.12 336 LEU A C 1
ATOM 2463 O O . LEU A 1 342 ? 63.530 -7.485 -31.765 1.00 26.45 336 LEU A O 1
ATOM 2468 N N . LEU A 1 343 ? 62.722 -9.603 -31.856 1.00 26.65 337 LEU A N 1
ATOM 2469 C CA . LEU A 1 343 ? 63.879 -10.196 -32.529 1.00 27.72 337 LEU A CA 1
ATOM 2470 C C . LEU A 1 343 ? 63.523 -10.835 -33.871 1.00 28.93 337 LEU A C 1
ATOM 2471 O O . LEU A 1 343 ? 64.411 -11.036 -34.726 1.00 30.27 337 LEU A O 1
ATOM 2476 N N . ILE A 1 344 ? 62.243 -11.169 -34.037 1.00 30.63 338 ILE A N 1
ATOM 2477 C CA . ILE A 1 344 ? 61.754 -11.938 -35.189 1.00 32.15 338 ILE A CA 1
ATOM 2478 C C . ILE A 1 344 ? 60.490 -11.298 -35.751 1.00 33.77 338 ILE A C 1
ATOM 2479 O O . ILE A 1 344 ? 59.568 -10.957 -35.004 1.00 34.17 338 ILE A O 1
ATOM 2484 N N . GLU A 1 345 ? 60.461 -11.103 -37.066 1.00 35.93 339 GLU A N 1
ATOM 2485 C CA . GLU A 1 345 ? 59.256 -10.618 -37.735 1.00 38.10 339 GLU A CA 1
ATOM 2486 C C . GLU A 1 345 ? 58.881 -11.566 -38.857 1.00 38.70 339 GLU A C 1
ATOM 2487 O O . GLU A 1 345 ? 59.695 -11.836 -39.735 1.00 38.68 339 GLU A O 1
ATOM 2493 N N . LYS A 1 346 ? 57.651 -12.074 -38.802 1.00 39.84 340 LYS A N 1
ATOM 2494 C CA . LYS A 1 346 ? 57.122 -13.014 -39.796 1.00 41.16 340 LYS A CA 1
ATOM 2495 C C . LYS A 1 346 ? 58.083 -14.159 -40.112 1.00 41.27 340 LYS A C 1
ATOM 2496 O O . LYS A 1 346 ? 58.189 -14.598 -41.265 1.00 42.61 340 LYS A O 1
ATOM 2502 N N . GLY A 1 347 ? 58.780 -14.635 -39.090 1.00 40.77 341 GLY A N 1
ATOM 2503 C CA . GLY A 1 347 ? 59.692 -15.753 -39.233 1.00 39.55 341 GLY A CA 1
ATOM 2504 C C . GLY A 1 347 ? 61.085 -15.369 -39.685 1.00 38.68 341 GLY A C 1
ATOM 2505 O O . GLY A 1 347 ? 61.899 -16.241 -39.954 1.00 38.75 341 GLY A O 1
ATOM 2506 N N . ALA A 1 348 ? 61.357 -14.066 -39.753 1.00 37.87 342 ALA A N 1
ATOM 2507 C CA . ALA A 1 348 ? 62.645 -13.546 -40.215 1.00 36.73 342 ALA A CA 1
ATOM 2508 C C . ALA A 1 348 ? 63.409 -12.851 -39.095 1.00 36.28 342 ALA A C 1
ATOM 2509 O O . ALA A 1 348 ? 62.801 -12.233 -38.220 1.00 35.32 342 ALA A O 1
ATOM 2511 N N . PHE A 1 349 ? 64.738 -12.942 -39.145 1.00 35.59 343 PHE A N 1
ATOM 2512 C CA . PHE A 1 349 ? 65.616 -12.219 -38.225 1.00 35.21 343 PHE A CA 1
ATOM 2513 C C . PHE A 1 349 ? 65.421 -10.714 -38.411 1.00 35.55 343 PHE A C 1
ATOM 2514 O O . PHE A 1 349 ? 65.736 -10.166 -39.479 1.00 35.55 343 PHE A O 1
ATOM 2522 N N . ALA A 1 350 ? 64.881 -10.058 -37.379 1.00 35.41 344 ALA A N 1
ATOM 2523 C CA . ALA A 1 350 ? 64.485 -8.642 -37.461 1.00 35.50 344 ALA A CA 1
ATOM 2524 C C . ALA A 1 350 ? 64.546 -7.914 -36.112 1.00 35.39 344 ALA A C 1
ATOM 2525 O O . ALA A 1 350 ? 63.516 -7.442 -35.614 1.00 35.92 344 ALA A O 1
ATOM 2527 N N . PRO A 1 351 ? 65.756 -7.777 -35.543 1.00 35.10 345 PRO A N 1
ATOM 2528 C CA . PRO A 1 351 ? 65.936 -7.212 -34.197 1.00 34.96 345 PRO A CA 1
ATOM 2529 C C . PRO A 1 351 ? 65.572 -5.730 -34.118 1.00 35.13 345 PRO A C 1
ATOM 2530 O O . PRO A 1 351 ? 66.065 -4.924 -34.920 1.00 35.28 345 PRO A O 1
ATOM 2534 N N . LYS A 1 352 ? 64.698 -5.383 -33.173 1.00 34.73 346 LYS A N 1
ATOM 2535 C CA . LYS A 1 352 ? 64.276 -4.001 -32.986 1.00 34.68 346 LYS A CA 1
ATOM 2536 C C . LYS A 1 352 ? 65.317 -3.306 -32.117 1.00 34.57 346 LYS A C 1
ATOM 2537 O O . LYS A 1 352 ? 65.149 -3.188 -30.901 1.00 34.28 346 LYS A O 1
ATOM 2543 N N . TRP A 1 353 ? 66.405 -2.867 -32.750 1.00 34.57 347 TRP A N 1
ATOM 2544 C CA . TRP A 1 353 ? 67.547 -2.296 -32.026 1.00 34.61 347 TRP A CA 1
ATOM 2545 C C . TRP A 1 353 ? 67.200 -1.005 -31.275 1.00 34.72 347 TRP A C 1
ATOM 2546 O O . TRP A 1 353 ? 67.907 -0.620 -30.351 1.00 34.50 347 TRP A O 1
ATOM 2557 N N . GLU A 1 354 ? 66.124 -0.336 -31.685 1.00 34.66 348 GLU A N 1
ATOM 2558 C CA . GLU A 1 354 ? 65.722 0.922 -31.052 1.00 34.78 348 GLU A CA 1
ATOM 2559 C C . GLU A 1 354 ? 64.646 0.741 -29.975 1.00 33.64 348 GLU A C 1
ATOM 2560 O O . GLU A 1 354 ? 64.331 1.683 -29.243 1.00 33.96 348 GLU A O 1
ATOM 2566 N N . ASP A 1 355 ? 64.098 -0.470 -29.860 1.00 31.67 349 ASP A N 1
ATOM 2567 C CA . ASP A 1 355 ? 63.169 -0.769 -28.767 1.00 29.64 349 ASP A CA 1
ATOM 2568 C C . ASP A 1 355 ? 63.872 -0.659 -27.409 1.00 28.38 349 ASP A C 1
ATOM 2569 O O . ASP A 1 355 ? 64.982 -1.172 -27.230 1.00 27.14 349 ASP A O 1
ATOM 2574 N N . GLU A 1 356 ? 63.218 0.022 -26.463 1.00 27.13 350 GLU A N 1
ATOM 2575 C CA . GLU A 1 356 ? 63.801 0.267 -25.153 1.00 27.22 350 GLU A CA 1
ATOM 2576 C C . GLU A 1 356 ? 64.114 -1.019 -24.389 1.00 25.84 350 GLU A C 1
ATOM 2577 O O . GLU A 1 356 ? 65.060 -1.054 -23.616 1.00 25.69 350 GLU A O 1
ATOM 2583 N N . ILE A 1 357 ? 63.313 -2.059 -24.603 1.00 24.84 351 ILE A N 1
ATOM 2584 C CA . ILE A 1 357 ? 63.548 -3.347 -23.923 1.00 23.58 351 ILE A CA 1
ATOM 2585 C C . ILE A 1 357 ? 64.852 -3.985 -24.403 1.00 23.27 351 ILE A C 1
ATOM 2586 O O . ILE A 1 357 ? 65.670 -4.405 -23.594 1.00 23.99 351 ILE A O 1
ATOM 2591 N N . VAL A 1 358 ? 65.010 -4.072 -25.724 1.00 23.69 352 VAL A N 1
ATOM 2592 C CA . VAL A 1 358 ? 66.240 -4.556 -26.371 1.00 22.85 352 VAL A CA 1
ATOM 2593 C C . VAL A 1 358 ? 67.456 -3.700 -25.950 1.00 22.60 352 VAL A C 1
ATOM 2594 O O . VAL A 1 358 ? 68.474 -4.216 -25.513 1.00 20.35 352 VAL A O 1
ATOM 2598 N N . ARG A 1 359 ? 67.328 -2.383 -26.036 1.00 23.00 353 ARG A N 1
ATOM 2599 C CA . ARG A 1 359 ? 68.420 -1.513 -25.611 1.00 24.75 353 ARG A CA 1
ATOM 2600 C C . ARG A 1 359 ? 68.848 -1.729 -24.151 1.00 23.49 353 ARG A C 1
ATOM 2601 O O . ARG A 1 359 ? 70.019 -1.730 -23.853 1.00 24.78 353 ARG A O 1
ATOM 2609 N N . ALA A 1 360 ? 67.886 -1.913 -23.255 1.00 24.47 354 ALA A N 1
ATOM 2610 C CA . ALA A 1 360 ? 68.179 -2.103 -21.837 1.00 22.79 354 ALA A CA 1
ATOM 2611 C C . ALA A 1 360 ? 68.886 -3.433 -21.533 1.00 23.08 354 ALA A C 1
ATOM 2612 O O . ALA A 1 360 ? 69.733 -3.502 -20.634 1.00 23.01 354 ALA A O 1
ATOM 2614 N N . ALA A 1 361 ? 68.525 -4.483 -22.268 1.00 22.13 355 ALA A N 1
ATOM 2615 C CA . ALA A 1 361 ? 68.977 -5.853 -21.947 1.00 22.89 355 ALA A CA 1
ATOM 2616 C C . ALA A 1 361 ? 70.197 -6.275 -22.771 1.00 23.89 355 ALA A C 1
ATOM 2617 O O . ALA A 1 361 ? 70.772 -7.343 -22.566 1.00 23.33 355 ALA A O 1
ATOM 2619 N N . LEU A 1 362 ? 70.591 -5.420 -23.702 1.00 25.60 356 LEU A N 1
ATOM 2620 C CA . LEU A 1 362 ? 71.704 -5.725 -24.576 1.00 28.03 356 LEU A CA 1
ATOM 2621 C C . LEU A 1 362 ? 73.003 -5.534 -23.803 1.00 29.54 356 LEU A C 1
ATOM 2622 O O . LEU A 1 362 ? 73.348 -4.418 -23.404 1.00 30.12 356 LEU A O 1
ATOM 2627 N N . LEU A 1 363 ? 73.684 -6.651 -23.562 1.00 31.07 357 LEU A N 1
ATOM 2628 C CA . LEU A 1 363 ? 74.977 -6.682 -22.904 1.00 33.17 357 LEU A CA 1
ATOM 2629 C C . LEU A 1 363 ? 76.120 -6.429 -23.901 1.00 34.48 357 LEU A C 1
ATOM 2630 O O . LEU A 1 363 ? 77.130 -5.822 -23.537 1.00 35.31 357 LEU A O 1
ATOM 2635 N N . MET A 1 364 ? 75.962 -6.902 -25.140 1.00 35.86 358 MET A N 1
ATOM 2636 C CA . MET A 1 364 ? 76.896 -6.574 -26.228 1.00 36.81 358 MET A CA 1
ATOM 2637 C C . MET A 1 364 ? 76.243 -6.573 -27.615 1.00 38.60 358 MET A C 1
ATOM 2638 O O . MET A 1 364 ? 75.239 -7.258 -27.824 1.00 38.06 358 MET A O 1
ATOM 2643 N N . LYS A 1 365 ? 76.800 -5.781 -28.540 1.00 40.37 359 LYS A N 1
ATOM 2644 C CA . LYS A 1 365 ? 76.366 -5.764 -29.947 1.00 42.70 359 LYS A CA 1
ATOM 2645 C C . LYS A 1 365 ? 77.567 -5.896 -30.892 1.00 44.16 359 LYS A C 1
ATOM 2646 O O . LYS A 1 365 ? 78.384 -4.977 -31.005 1.00 44.49 359 LYS A O 1
ATOM 2652 N N . GLU A 1 366 ? 77.654 -7.042 -31.567 1.00 45.77 360 GLU A N 1
ATOM 2653 C CA . GLU A 1 366 ? 78.786 -7.395 -32.445 1.00 47.40 360 GLU A CA 1
ATOM 2654 C C . GLU A 1 366 ? 80.136 -7.303 -31.732 1.00 48.00 360 GLU A C 1
ATOM 2655 O O . GLU A 1 366 ? 81.095 -6.747 -32.268 1.00 48.18 360 GLU A O 1
ATOM 2661 N N . GLY A 1 367 ? 80.196 -7.836 -30.516 1.00 48.83 361 GLY A N 1
ATOM 2662 C CA . GLY A 1 367 ? 81.455 -7.940 -29.782 1.00 50.21 361 GLY A CA 1
ATOM 2663 C C . GLY A 1 367 ? 81.826 -6.802 -28.854 1.00 51.26 361 GLY A C 1
ATOM 2664 O O . GLY A 1 367 ? 82.774 -6.918 -28.081 1.00 51.17 361 GLY A O 1
ATOM 2665 N N . GLU A 1 368 ? 81.086 -5.702 -28.917 1.00 52.25 362 GLU A N 1
ATOM 2666 C CA . GLU A 1 368 ? 81.363 -4.588 -28.017 1.00 53.62 362 GLU A CA 1
ATOM 2667 C C . GLU A 1 368 ? 80.392 -4.531 -26.847 1.00 53.96 362 GLU A C 1
ATOM 2668 O O . GLU A 1 368 ? 79.174 -4.484 -27.031 1.00 54.02 362 GLU A O 1
ATOM 2674 N N . VAL A 1 369 ? 80.959 -4.556 -25.646 1.00 54.67 363 VAL A N 1
ATOM 2675 C CA . VAL A 1 369 ? 80.201 -4.528 -24.405 1.00 55.42 363 VAL A CA 1
ATOM 2676 C C . VAL A 1 369 ? 79.499 -3.176 -24.262 1.00 56.28 363 VAL A C 1
ATOM 2677 O O . VAL A 1 369 ? 80.029 -2.145 -24.685 1.00 56.09 363 VAL A O 1
ATOM 2681 N N . LEU A 1 370 ? 78.293 -3.198 -23.703 1.00 57.39 364 LEU A N 1
ATOM 2682 C CA . LEU A 1 370 ? 77.508 -1.983 -23.492 1.00 58.52 364 LEU A CA 1
ATOM 2683 C C . LEU A 1 370 ? 77.115 -1.788 -22.027 1.00 59.53 364 LEU A C 1
ATOM 2684 O O . LEU A 1 370 ? 76.528 -0.771 -21.680 1.00 59.85 364 LEU A O 1
ATOM 2689 N N . HIS A 1 371 ? 77.440 -2.758 -21.175 1.00 60.93 365 HIS A N 1
ATOM 2690 C CA . HIS A 1 371 ? 77.090 -2.701 -19.749 1.00 62.24 365 HIS A CA 1
ATOM 2691 C C . HIS A 1 371 ? 78.281 -2.318 -18.875 1.00 63.08 365 HIS A C 1
ATOM 2692 O O . HIS A 1 371 ? 79.376 -2.860 -19.033 1.00 63.27 365 HIS A O 1
ATOM 2699 N N . GLY A 1 372 ? 78.050 -1.399 -17.939 1.00 63.98 366 GLY A N 1
ATOM 2700 C CA . GLY A 1 372 ? 79.112 -0.815 -17.114 1.00 65.00 366 GLY A CA 1
ATOM 2701 C C . GLY A 1 372 ? 79.749 -1.676 -16.033 1.00 65.77 366 GLY A C 1
ATOM 2702 O O . GLY A 1 372 ? 80.962 -1.899 -16.061 1.00 66.00 366 GLY A O 1
ATOM 2703 N N . PRO A 1 373 ? 78.950 -2.138 -15.048 1.00 66.42 367 PRO A N 1
ATOM 2704 C CA . PRO A 1 373 ? 79.438 -3.011 -13.964 1.00 66.84 367 PRO A CA 1
ATOM 2705 C C . PRO A 1 373 ? 80.191 -4.264 -14.434 1.00 67.28 367 PRO A C 1
ATOM 2706 O O . PRO A 1 373 ? 81.159 -4.681 -13.796 1.00 67.31 367 PRO A O 1
ATOM 2710 N N . THR A 1 374 ? 79.733 -4.855 -15.534 1.00 67.74 368 THR A N 1
ATOM 2711 C CA . THR A 1 374 ? 80.376 -6.022 -16.138 1.00 68.14 368 THR A CA 1
ATOM 2712 C C . THR A 1 374 ? 81.735 -5.666 -16.751 1.00 68.36 368 THR A C 1
ATOM 2713 O O . THR A 1 374 ? 82.705 -6.408 -16.602 1.00 68.35 368 THR A O 1
ATOM 2717 N N . LYS A 1 375 ? 81.792 -4.525 -17.432 1.00 68.65 369 LYS A N 1
ATOM 2718 C CA . LYS A 1 375 ? 83.037 -4.025 -18.007 1.00 68.88 369 LYS A CA 1
ATOM 2719 C C . LYS A 1 375 ? 83.947 -3.469 -16.913 1.00 68.93 369 LYS A C 1
ATOM 2720 O O . LYS A 1 375 ? 85.036 -3.993 -16.671 1.00 69.07 369 LYS A O 1
ATOM 2726 N N . HIS B 1 6 ? 50.536 -45.715 46.638 1.00 41.02 0 HIS B N 1
ATOM 2727 C CA . HIS B 1 6 ? 49.325 -46.171 45.896 1.00 40.47 0 HIS B CA 1
ATOM 2728 C C . HIS B 1 6 ? 49.449 -45.918 44.391 1.00 40.17 0 HIS B C 1
ATOM 2729 O O . HIS B 1 6 ? 48.745 -46.540 43.602 1.00 40.42 0 HIS B O 1
ATOM 2731 N N . MET B 1 7 ? 50.363 -45.025 44.011 1.00 39.10 1 MET B N 1
ATOM 2732 C CA . MET B 1 7 ? 50.410 -44.420 42.672 1.00 38.11 1 MET B CA 1
ATOM 2733 C C . MET B 1 7 ? 51.258 -45.150 41.612 1.00 36.01 1 MET B C 1
ATOM 2734 O O . MET B 1 7 ? 52.303 -45.695 41.910 1.00 35.94 1 MET B O 1
ATOM 2739 N N . VAL B 1 8 ? 50.797 -45.137 40.364 1.00 33.89 2 VAL B N 1
ATOM 2740 C CA . VAL B 1 8 ? 51.464 -45.900 39.300 1.00 31.49 2 VAL B CA 1
ATOM 2741 C C . VAL B 1 8 ? 52.655 -45.145 38.692 1.00 30.82 2 VAL B C 1
ATOM 2742 O O . VAL B 1 8 ? 52.690 -43.914 38.692 1.00 31.09 2 VAL B O 1
ATOM 2746 N N . THR B 1 9 ? 53.635 -45.890 38.195 1.00 29.68 3 THR B N 1
ATOM 2747 C CA . THR B 1 9 ? 54.728 -45.298 37.443 1.00 28.51 3 THR B CA 1
ATOM 2748 C C . THR B 1 9 ? 54.687 -45.742 35.979 1.00 27.22 3 THR B C 1
ATOM 2749 O O . THR B 1 9 ? 54.609 -46.947 35.669 1.00 25.83 3 THR B O 1
ATOM 2753 N N . VAL B 1 10 ? 54.743 -44.747 35.095 1.00 25.80 4 VAL B N 1
ATOM 2754 C CA . VAL B 1 10 ? 54.798 -44.975 33.651 1.00 24.97 4 VAL B CA 1
ATOM 2755 C C . VAL B 1 10 ? 56.221 -44.731 33.132 1.00 24.10 4 VAL B C 1
ATOM 2756 O O . VAL B 1 10 ? 56.839 -43.709 33.446 1.00 24.91 4 VAL B O 1
ATOM 2760 N N . ALA B 1 11 ? 56.732 -45.674 32.350 1.00 21.75 5 ALA B N 1
ATOM 2761 C CA . ALA B 1 11 ? 58.061 -45.596 31.747 1.00 20.20 5 ALA B CA 1
ATOM 2762 C C . ALA B 1 11 ? 57.964 -45.241 30.264 1.00 19.69 5 ALA B C 1
ATOM 2763 O O . ALA B 1 11 ? 57.114 -45.770 29.560 1.00 18.04 5 ALA B O 1
ATOM 2765 N N . VAL B 1 12 ? 58.870 -44.387 29.804 1.00 16.74 6 VAL B N 1
ATOM 2766 C CA . VAL B 1 12 ? 58.908 -43.995 28.396 1.00 18.18 6 VAL B CA 1
ATOM 2767 C C . VAL B 1 12 ? 60.343 -44.086 27.936 1.00 16.75 6 VAL B C 1
ATOM 2768 O O . VAL B 1 12 ? 61.210 -43.353 28.493 1.00 18.05 6 VAL B O 1
ATOM 2772 N N . PRO B 1 13 ? 60.630 -44.962 26.939 1.00 17.68 7 PRO B N 1
ATOM 2773 C CA . PRO B 1 13 ? 61.993 -45.195 26.441 1.00 17.11 7 PRO B CA 1
ATOM 2774 C C . PRO B 1 13 ? 62.326 -44.299 25.262 1.00 17.56 7 PRO B C 1
ATOM 2775 O O . PRO B 1 13 ? 61.425 -43.756 24.611 1.00 16.31 7 PRO B O 1
ATOM 2779 N N . LYS B 1 14 ? 63.611 -44.168 25.005 1.00 18.05 8 LYS B N 1
ATOM 2780 C CA . LYS B 1 14 ? 64.052 -43.617 23.717 1.00 19.45 8 LYS B CA 1
ATOM 2781 C C . LYS B 1 14 ? 63.844 -44.731 22.658 1.00 19.90 8 LYS B C 1
ATOM 2782 O O . LYS B 1 14 ? 64.210 -45.903 22.868 1.00 20.40 8 LYS B O 1
ATOM 2788 N N . GLU B 1 15 ? 63.218 -44.401 21.532 1.00 19.45 9 GLU B N 1
ATOM 2789 C CA . GLU B 1 15 ? 63.032 -45.410 20.483 1.00 20.78 9 GLU B CA 1
ATOM 2790 C C . GLU B 1 15 ? 64.370 -45.739 19.795 1.00 22.73 9 GLU B C 1
ATOM 2791 O O . GLU B 1 15 ? 65.212 -44.859 19.587 1.00 22.76 9 GLU B O 1
ATOM 2797 N N . ARG B 1 16 ? 64.571 -47.007 19.451 1.00 23.94 10 ARG B N 1
ATOM 2798 C CA . ARG B 1 16 ? 65.845 -47.447 18.888 1.00 26.52 10 ARG B CA 1
ATOM 2799 C C . ARG B 1 16 ? 65.714 -48.042 17.480 1.00 26.62 10 ARG B C 1
ATOM 2800 O O . ARG B 1 16 ? 66.718 -48.285 16.816 1.00 26.45 10 ARG B O 1
ATOM 2808 N N . ALA B 1 17 ? 64.489 -48.277 17.013 1.00 26.70 11 ALA B N 1
ATOM 2809 C CA . ALA B 1 17 ? 64.328 -48.872 15.685 1.00 27.21 11 ALA B CA 1
ATOM 2810 C C . ALA B 1 17 ? 64.909 -47.896 14.644 1.00 27.64 11 ALA B C 1
ATOM 2811 O O . ALA B 1 17 ? 64.721 -46.680 14.777 1.00 27.75 11 ALA B O 1
ATOM 2813 N N . PRO B 1 18 ? 65.643 -48.417 13.632 1.00 28.19 12 PRO B N 1
ATOM 2814 C CA . PRO B 1 18 ? 66.187 -47.536 12.587 1.00 28.22 12 PRO B CA 1
ATOM 2815 C C . PRO B 1 18 ? 65.127 -46.620 11.993 1.00 27.37 12 PRO B C 1
ATOM 2816 O O . PRO B 1 18 ? 64.055 -47.085 11.569 1.00 28.20 12 PRO B O 1
ATOM 2820 N N . GLY B 1 19 ? 65.438 -45.333 11.966 1.00 26.79 13 GLY B N 1
ATOM 2821 C CA . GLY B 1 19 ? 64.562 -44.326 11.373 1.00 26.01 13 GLY B CA 1
ATOM 2822 C C . GLY B 1 19 ? 63.491 -43.769 12.297 1.00 25.07 13 GLY B C 1
ATOM 2823 O O . GLY B 1 19 ? 62.866 -42.755 11.956 1.00 25.32 13 GLY B O 1
ATOM 2824 N N . GLU B 1 20 ? 63.275 -44.413 13.452 1.00 22.97 14 GLU B N 1
ATOM 2825 C CA . GLU B 1 20 ? 62.228 -44.013 14.411 1.00 21.58 14 GLU B CA 1
ATOM 2826 C C . GLU B 1 20 ? 62.612 -42.766 15.220 1.00 21.15 14 GLU B C 1
ATOM 2827 O O . GLU B 1 20 ? 63.621 -42.785 15.900 1.00 21.36 14 GLU B O 1
ATOM 2833 N N . ARG B 1 21 ? 61.790 -41.714 15.150 1.00 18.98 15 ARG B N 1
ATOM 2834 C CA A ARG B 1 21 ? 62.083 -40.454 15.849 0.50 19.21 15 ARG B CA 1
ATOM 2835 C CA B ARG B 1 21 ? 62.061 -40.425 15.824 0.50 19.54 15 ARG B CA 1
ATOM 2836 C C . ARG B 1 21 ? 60.961 -39.989 16.796 1.00 17.08 15 ARG B C 1
ATOM 2837 O O . ARG B 1 21 ? 61.089 -38.960 17.472 1.00 16.39 15 ARG B O 1
ATOM 2852 N N . ARG B 1 22 ? 59.854 -40.733 16.847 1.00 15.64 16 ARG B N 1
ATOM 2853 C CA . ARG B 1 22 ? 58.730 -40.338 17.682 1.00 12.72 16 ARG B CA 1
ATOM 2854 C C . ARG B 1 22 ? 59.052 -40.760 19.092 1.00 12.87 16 ARG B C 1
ATOM 2855 O O . ARG B 1 22 ? 59.956 -41.566 19.303 1.00 14.32 16 ARG B O 1
ATOM 2863 N N . VAL B 1 23 ? 58.334 -40.185 20.029 1.00 13.61 17 VAL B N 1
ATOM 2864 C CA . VAL B 1 23 ? 58.422 -40.584 21.440 1.00 15.22 17 VAL B CA 1
ATOM 2865 C C . VAL B 1 23 ? 56.980 -40.850 21.896 1.00 15.83 17 VAL B C 1
ATOM 2866 O O . VAL B 1 23 ? 56.041 -40.197 21.420 1.00 15.55 17 VAL B O 1
ATOM 2870 N N . ALA B 1 24 ? 56.793 -41.779 22.831 1.00 16.12 18 ALA B N 1
ATOM 2871 C CA . ALA B 1 24 ? 55.452 -42.234 23.182 1.00 16.00 18 ALA B CA 1
ATOM 2872 C C . ALA B 1 24 ? 54.670 -41.217 23.992 1.00 16.70 18 ALA B C 1
ATOM 2873 O O . ALA B 1 24 ? 53.481 -41.028 23.767 1.00 16.70 18 ALA B O 1
ATOM 2875 N N . LEU B 1 25 ? 55.358 -40.509 24.897 1.00 17.50 19 LEU B N 1
ATOM 2876 C CA . LEU B 1 25 ? 54.751 -39.362 25.557 1.00 16.83 19 LEU B CA 1
ATOM 2877 C C . LEU B 1 25 ? 55.557 -38.094 25.327 1.00 17.13 19 LEU B C 1
ATOM 2878 O O . LEU B 1 25 ? 56.766 -38.145 25.231 1.00 19.35 19 LEU B O 1
ATOM 2883 N N . VAL B 1 26 ? 54.837 -36.999 25.191 1.00 18.26 20 VAL B N 1
ATOM 2884 C CA . VAL B 1 26 ? 55.425 -35.666 25.032 1.00 18.41 20 VAL B CA 1
ATOM 2885 C C . VAL B 1 26 ? 55.193 -34.893 26.350 1.00 18.79 20 VAL B C 1
ATOM 2886 O O . VAL B 1 26 ? 54.243 -35.173 27.083 1.00 19.32 20 VAL B O 1
ATOM 2890 N N . PRO B 1 27 ? 56.007 -33.858 26.607 1.00 19.07 21 PRO B N 1
ATOM 2891 C CA . PRO B 1 27 ? 55.916 -33.150 27.886 1.00 20.06 21 PRO B CA 1
ATOM 2892 C C . PRO B 1 27 ? 54.521 -32.652 28.307 1.00 21.26 21 PRO B C 1
ATOM 2893 O O . PRO B 1 27 ? 54.169 -32.837 29.476 1.00 22.07 21 PRO B O 1
ATOM 2897 N N . GLU B 1 28 ? 53.724 -32.090 27.396 1.00 21.40 22 GLU B N 1
ATOM 2898 C CA . GLU B 1 28 ? 52.348 -31.640 27.717 1.00 22.97 22 GLU B CA 1
ATOM 2899 C C . GLU B 1 28 ? 51.451 -32.770 28.320 1.00 21.83 22 GLU B C 1
ATOM 2900 O O . GLU B 1 28 ? 50.653 -32.569 29.278 1.00 20.26 22 GLU B O 1
ATOM 2906 N N . VAL B 1 29 ? 51.608 -33.969 27.778 1.00 21.08 23 VAL B N 1
ATOM 2907 C CA . VAL B 1 29 ? 50.862 -35.116 28.256 1.00 21.44 23 VAL B CA 1
ATOM 2908 C C . VAL B 1 29 ? 51.458 -35.678 29.558 1.00 22.22 23 VAL B C 1
ATOM 2909 O O . VAL B 1 29 ? 50.711 -36.059 30.460 1.00 23.58 23 VAL B O 1
ATOM 2913 N N . VAL B 1 30 ? 52.783 -35.723 29.655 1.00 22.25 24 VAL B N 1
ATOM 2914 C CA . VAL B 1 30 ? 53.453 -36.108 30.909 1.00 24.19 24 VAL B CA 1
ATOM 2915 C C . VAL B 1 30 ? 52.897 -35.256 32.053 1.00 24.84 24 VAL B C 1
ATOM 2916 O O . VAL B 1 30 ? 52.595 -35.782 33.141 1.00 25.72 24 VAL B O 1
ATOM 2920 N N . ALA B 1 31 ? 52.774 -33.949 31.802 1.00 25.98 25 ALA B N 1
ATOM 2921 C CA . ALA B 1 31 ? 52.310 -32.991 32.819 1.00 27.35 25 ALA B CA 1
ATOM 2922 C C . ALA B 1 31 ? 50.907 -33.324 33.340 1.00 28.32 25 ALA B C 1
ATOM 2923 O O . ALA B 1 31 ? 50.652 -33.254 34.552 1.00 28.98 25 ALA B O 1
ATOM 2925 N N . ARG B 1 32 ? 50.010 -33.693 32.425 1.00 28.77 26 ARG B N 1
ATOM 2926 C CA . ARG B 1 32 ? 48.664 -34.120 32.780 1.00 30.01 26 ARG B CA 1
ATOM 2927 C C . ARG B 1 32 ? 48.690 -35.405 33.590 1.00 29.58 26 ARG B C 1
ATOM 2928 O O . ARG B 1 32 ? 47.949 -35.533 34.556 1.00 30.12 26 ARG B O 1
ATOM 2936 N N . LEU B 1 33 ? 49.540 -36.356 33.210 1.00 29.33 27 LEU B N 1
ATOM 2937 C CA . LEU B 1 33 ? 49.619 -37.592 33.986 1.00 29.07 27 LEU B CA 1
ATOM 2938 C C . LEU B 1 33 ? 50.107 -37.353 35.418 1.00 29.63 27 LEU B C 1
ATOM 2939 O O . LEU B 1 33 ? 49.500 -37.842 36.378 1.00 28.78 27 LEU B O 1
ATOM 2944 N N . VAL B 1 34 ? 51.175 -36.570 35.556 1.00 29.74 28 VAL B N 1
ATOM 2945 C CA . VAL B 1 34 ? 51.730 -36.255 36.882 1.00 30.04 28 VAL B CA 1
ATOM 2946 C C . VAL B 1 34 ? 50.722 -35.458 37.715 1.00 30.88 28 VAL B C 1
ATOM 2947 O O . VAL B 1 34 ? 50.557 -35.705 38.918 1.00 31.12 28 VAL B O 1
ATOM 2951 N N . LYS B 1 35 ? 50.020 -34.532 37.070 1.00 31.41 29 LYS B N 1
ATOM 2952 C CA . LYS B 1 35 ? 48.926 -33.818 37.724 1.00 32.54 29 LYS B CA 1
ATOM 2953 C C . LYS B 1 35 ? 47.805 -34.777 38.171 1.00 32.81 29 LYS B C 1
ATOM 2954 O O . LYS B 1 35 ? 47.191 -34.574 39.223 1.00 33.34 29 LYS B O 1
ATOM 2960 N N . GLY B 1 36 ? 47.573 -35.836 37.395 1.00 32.43 30 GLY B N 1
ATOM 2961 C CA . GLY B 1 36 ? 46.558 -36.842 37.739 1.00 32.81 30 GLY B CA 1
ATOM 2962 C C . GLY B 1 36 ? 46.969 -37.727 38.906 1.00 32.56 30 GLY B C 1
ATOM 2963 O O . GLY B 1 36 ? 46.163 -38.497 39.426 1.00 32.72 30 GLY B O 1
ATOM 2964 N N . GLY B 1 37 ? 48.237 -37.629 39.301 1.00 32.35 31 GLY B N 1
ATOM 2965 C CA . GLY B 1 37 ? 48.768 -38.404 40.413 1.00 31.75 31 GLY B CA 1
ATOM 2966 C C . GLY B 1 37 ? 49.750 -39.491 40.020 1.00 31.23 31 GLY B C 1
ATOM 2967 O O . GLY B 1 37 ? 50.340 -40.123 40.884 1.00 30.92 31 GLY B O 1
ATOM 2968 N N . ALA B 1 38 ? 49.933 -39.723 38.718 1.00 30.63 32 ALA B N 1
ATOM 2969 C CA . ALA B 1 38 ? 50.862 -40.761 38.268 1.00 30.47 32 ALA B CA 1
ATOM 2970 C C . ALA B 1 38 ? 52.307 -40.283 38.308 1.00 30.39 32 ALA B C 1
ATOM 2971 O O . ALA B 1 38 ? 52.577 -39.087 38.234 1.00 31.65 32 ALA B O 1
ATOM 2973 N N . ARG B 1 39 ? 53.234 -41.223 38.440 1.00 29.96 33 ARG B N 1
ATOM 2974 C CA . ARG B 1 39 ? 54.650 -40.912 38.309 1.00 29.85 33 ARG B CA 1
ATOM 2975 C C . ARG B 1 39 ? 55.101 -41.288 36.912 1.00 28.75 33 ARG B C 1
ATOM 2976 O O . ARG B 1 39 ? 54.609 -42.257 36.347 1.00 29.12 33 ARG B O 1
ATOM 2984 N N . VAL B 1 40 ? 56.015 -40.510 36.345 1.00 27.19 34 VAL B N 1
ATOM 2985 C CA . VAL B 1 40 ? 56.503 -40.796 34.998 1.00 25.96 34 VAL B CA 1
ATOM 2986 C C . VAL B 1 40 ? 58.013 -40.741 34.956 1.00 25.93 34 VAL B C 1
ATOM 2987 O O . VAL B 1 40 ? 58.628 -39.766 35.413 1.00 26.77 34 VAL B O 1
ATOM 2991 N N . ARG B 1 41 ? 58.607 -41.799 34.419 1.00 24.76 35 ARG B N 1
ATOM 2992 C CA . ARG B 1 41 ? 60.033 -41.812 34.165 1.00 24.25 35 ARG B CA 1
ATOM 2993 C C . ARG B 1 41 ? 60.313 -41.837 32.671 1.00 23.92 35 ARG B C 1
ATOM 2994 O O . ARG B 1 41 ? 59.626 -42.542 31.907 1.00 22.95 35 ARG B O 1
ATOM 3002 N N . VAL B 1 42 ? 61.322 -41.066 32.272 1.00 21.79 36 VAL B N 1
ATOM 3003 C CA . VAL B 1 42 ? 61.638 -40.898 30.847 1.00 21.84 36 VAL B CA 1
ATOM 3004 C C . VAL B 1 42 ? 63.116 -41.155 30.621 1.00 21.86 36 VAL B C 1
ATOM 3005 O O . VAL B 1 42 ? 63.976 -40.614 31.343 1.00 22.74 36 VAL B O 1
ATOM 3009 N N . GLU B 1 43 ? 63.432 -41.981 29.634 1.00 21.40 37 GLU B N 1
ATOM 3010 C CA . GLU B 1 43 ? 64.828 -42.234 29.337 1.00 21.96 37 GLU B CA 1
ATOM 3011 C C . GLU B 1 43 ? 65.499 -40.958 28.799 1.00 22.15 37 GLU B C 1
ATOM 3012 O O . GLU B 1 43 ? 64.926 -40.232 27.978 1.00 19.79 37 GLU B O 1
ATOM 3018 N N . ARG B 1 44 ? 66.698 -40.672 29.319 1.00 22.12 38 ARG B N 1
ATOM 3019 C CA . ARG B 1 44 ? 67.545 -39.602 28.779 1.00 23.32 38 ARG B CA 1
ATOM 3020 C C . ARG B 1 44 ? 67.558 -39.591 27.249 1.00 22.35 38 ARG B C 1
ATOM 3021 O O . ARG B 1 44 ? 67.881 -40.589 26.609 1.00 23.65 38 ARG B O 1
ATOM 3029 N N . GLY B 1 45 ? 67.190 -38.454 26.671 1.00 20.23 39 GLY B N 1
ATOM 3030 C CA . GLY B 1 45 ? 67.210 -38.291 25.213 1.00 19.91 39 GLY B CA 1
ATOM 3031 C C . GLY B 1 45 ? 65.982 -38.841 24.510 1.00 19.26 39 GLY B C 1
ATOM 3032 O O . GLY B 1 45 ? 65.936 -38.819 23.258 1.00 18.64 39 GLY B O 1
ATOM 3033 N N . ALA B 1 46 ? 64.966 -39.307 25.252 1.00 19.24 40 ALA B N 1
ATOM 3034 C CA . ALA B 1 46 ? 63.837 -40.021 24.571 1.00 18.67 40 ALA B CA 1
ATOM 3035 C C . ALA B 1 46 ? 63.108 -39.104 23.627 1.00 18.79 40 ALA B C 1
ATOM 3036 O O . ALA B 1 46 ? 62.569 -39.554 22.584 1.00 15.71 40 ALA B O 1
ATOM 3038 N N . GLY B 1 47 ? 63.078 -37.825 24.000 1.00 17.22 41 GLY B N 1
ATOM 3039 C CA . GLY B 1 47 ? 62.257 -36.839 23.321 1.00 18.37 41 GLY B CA 1
ATOM 3040 C C . GLY B 1 47 ? 62.991 -36.102 22.199 1.00 17.71 41 GLY B C 1
ATOM 3041 O O . GLY B 1 47 ? 62.386 -35.283 21.532 1.00 18.56 41 GLY B O 1
ATOM 3042 N N . GLU B 1 48 ? 64.275 -36.387 21.999 1.00 18.33 42 GLU B N 1
ATOM 3043 C CA . GLU B 1 48 ? 65.134 -35.549 21.121 1.00 19.59 42 GLU B CA 1
ATOM 3044 C C . GLU B 1 48 ? 64.774 -35.595 19.645 1.00 19.56 42 GLU B C 1
ATOM 3045 O O . GLU B 1 48 ? 64.839 -34.576 18.933 1.00 19.11 42 GLU B O 1
ATOM 3051 N N . GLY B 1 49 ? 64.397 -36.786 19.193 1.00 19.07 43 GLY B N 1
ATOM 3052 C CA . GLY B 1 49 ? 63.843 -36.968 17.846 1.00 18.36 43 GLY B CA 1
ATOM 3053 C C . GLY B 1 49 ? 62.590 -36.180 17.528 1.00 17.44 43 GLY B C 1
ATOM 3054 O O . GLY B 1 49 ? 62.370 -35.805 16.349 1.00 17.50 43 GLY B O 1
ATOM 3055 N N . ALA B 1 50 ? 61.768 -35.947 18.556 1.00 16.58 44 ALA B N 1
ATOM 3056 C CA . ALA B 1 50 ? 60.520 -35.157 18.514 1.00 17.19 44 ALA B CA 1
ATOM 3057 C C . ALA B 1 50 ? 60.726 -33.732 19.060 1.00 16.25 44 ALA B C 1
ATOM 3058 O O . ALA B 1 50 ? 59.778 -33.042 19.456 1.00 15.26 44 ALA B O 1
ATOM 3060 N N . TYR B 1 51 ? 61.987 -33.314 19.130 1.00 18.02 45 TYR B N 1
ATOM 3061 C CA . TYR B 1 51 ? 62.361 -31.975 19.591 1.00 18.36 45 TYR B CA 1
ATOM 3062 C C . TYR B 1 51 ? 61.864 -31.570 20.991 1.00 19.20 45 TYR B C 1
ATOM 3063 O O . TYR B 1 51 ? 61.501 -30.420 21.198 1.00 18.27 45 TYR B O 1
ATOM 3072 N N . HIS B 1 52 ? 61.890 -32.525 21.929 1.00 19.59 46 HIS B N 1
ATOM 3073 C CA . HIS B 1 52 ? 61.613 -32.294 23.341 1.00 20.01 46 HIS B CA 1
ATOM 3074 C C . HIS B 1 52 ? 62.855 -32.685 24.154 1.00 21.02 46 HIS B C 1
ATOM 3075 O O . HIS B 1 52 ? 63.200 -33.889 24.292 1.00 19.75 46 HIS B O 1
ATOM 3082 N N . PRO B 1 53 ? 63.568 -31.663 24.658 1.00 21.04 47 PRO B N 1
ATOM 3083 C CA . PRO B 1 53 ? 64.793 -31.974 25.386 1.00 21.93 47 PRO B CA 1
ATOM 3084 C C . PRO B 1 53 ? 64.448 -32.513 26.763 1.00 20.84 47 PRO B C 1
ATOM 3085 O O . PRO B 1 53 ? 63.321 -32.311 27.239 1.00 20.99 47 PRO B O 1
ATOM 3089 N N . ASP B 1 54 ? 65.411 -33.189 27.384 1.00 22.83 48 ASP B N 1
ATOM 3090 C CA . ASP B 1 54 ? 65.247 -33.761 28.726 1.00 23.36 48 ASP B CA 1
ATOM 3091 C C . ASP B 1 54 ? 64.657 -32.762 29.726 1.00 23.58 48 ASP B C 1
ATOM 3092 O O . ASP B 1 54 ? 63.770 -33.116 30.517 1.00 21.91 48 ASP B O 1
ATOM 3097 N N . GLU B 1 55 ? 65.115 -31.501 29.666 1.00 23.75 49 GLU B N 1
ATOM 3098 C CA . GLU B 1 55 ? 64.574 -30.425 30.522 1.00 24.52 49 GLU B CA 1
ATOM 3099 C C . GLU B 1 55 ? 63.065 -30.180 30.446 1.00 23.85 49 GLU B C 1
ATOM 3100 O O . GLU B 1 55 ? 62.457 -29.862 31.460 1.00 23.51 49 GLU B O 1
ATOM 3106 N N . ALA B 1 56 ? 62.455 -30.340 29.268 1.00 22.19 50 ALA B N 1
ATOM 3107 C CA . ALA B 1 56 ? 61.003 -30.213 29.134 1.00 22.21 50 ALA B CA 1
ATOM 3108 C C . ALA B 1 56 ? 60.234 -31.259 29.918 1.00 21.72 50 ALA B C 1
ATOM 3109 O O . ALA B 1 56 ? 59.169 -30.948 30.458 1.00 23.01 50 ALA B O 1
ATOM 3111 N N . TYR B 1 57 ? 60.745 -32.490 29.929 1.00 21.01 51 TYR B N 1
ATOM 3112 C CA . TYR B 1 57 ? 60.161 -33.594 30.677 1.00 19.97 51 TYR B CA 1
ATOM 3113 C C . TYR B 1 57 ? 60.315 -33.373 32.163 1.00 20.85 51 TYR B C 1
ATOM 3114 O O . TYR B 1 57 ? 59.431 -33.686 32.910 1.00 19.29 51 TYR B O 1
ATOM 3123 N N . GLN B 1 58 ? 61.464 -32.852 32.563 1.00 21.08 52 GLN B N 1
ATOM 3124 C CA . GLN B 1 58 ? 61.674 -32.559 33.983 1.00 23.71 52 GLN B CA 1
ATOM 3125 C C . GLN B 1 58 ? 60.726 -31.460 34.445 1.00 23.67 52 GLN B C 1
ATOM 3126 O O . GLN B 1 58 ? 60.184 -31.536 35.506 1.00 24.59 52 GLN B O 1
ATOM 3132 N N . GLU B 1 59 ? 60.530 -30.453 33.618 1.00 24.30 53 GLU B N 1
ATOM 3133 C CA . GLU B 1 59 ? 59.616 -29.357 33.925 1.00 24.96 53 GLU B CA 1
ATOM 3134 C C . GLU B 1 59 ? 58.163 -29.821 34.000 1.00 24.60 53 GLU B C 1
ATOM 3135 O O . GLU B 1 59 ? 57.362 -29.237 34.690 1.00 23.76 53 GLU B O 1
ATOM 3141 N N . ALA B 1 60 ? 57.835 -30.836 33.217 1.00 23.68 54 ALA B N 1
ATOM 3142 C CA . ALA B 1 60 ? 56.503 -31.421 33.231 1.00 24.18 54 ALA B CA 1
ATOM 3143 C C . ALA B 1 60 ? 56.249 -32.325 34.435 1.00 24.38 54 ALA B C 1
ATOM 3144 O O . ALA B 1 60 ? 55.160 -32.776 34.638 1.00 24.98 54 ALA B O 1
ATOM 3146 N N . GLY B 1 61 ? 57.285 -32.616 35.187 1.00 24.80 55 GLY B N 1
ATOM 3147 C CA . GLY B 1 61 ? 57.173 -33.456 36.379 1.00 25.07 55 GLY B CA 1
ATOM 3148 C C . GLY B 1 61 ? 57.689 -34.880 36.300 1.00 25.46 55 GLY B C 1
ATOM 3149 O O . GLY B 1 61 ? 57.470 -35.686 37.225 1.00 26.40 55 GLY B O 1
ATOM 3150 N N . ALA B 1 62 ? 58.416 -35.198 35.231 1.00 25.19 56 ALA B N 1
ATOM 3151 C CA . ALA B 1 62 ? 58.979 -36.516 35.075 1.00 25.32 56 ALA B CA 1
ATOM 3152 C C . ALA B 1 62 ? 60.408 -36.574 35.550 1.00 25.86 56 ALA B C 1
ATOM 3153 O O . ALA B 1 62 ? 61.141 -35.572 35.516 1.00 25.42 56 ALA B O 1
ATOM 3155 N N . GLU B 1 63 ? 60.766 -37.758 36.026 1.00 25.81 57 GLU B N 1
ATOM 3156 C CA A GLU B 1 63 ? 62.126 -38.090 36.361 0.50 26.59 57 GLU B CA 1
ATOM 3157 C CA B GLU B 1 63 ? 62.140 -38.084 36.358 0.50 26.79 57 GLU B CA 1
ATOM 3158 C C . GLU B 1 63 ? 62.792 -38.535 35.066 1.00 26.55 57 GLU B C 1
ATOM 3159 O O . GLU B 1 63 ? 62.228 -39.350 34.338 1.00 27.06 57 GLU B O 1
ATOM 3170 N N . VAL B 1 64 ? 63.960 -37.981 34.760 1.00 25.43 58 VAL B N 1
ATOM 3171 C CA . VAL B 1 64 ? 64.713 -38.443 33.585 1.00 25.31 58 VAL B CA 1
ATOM 3172 C C . VAL B 1 64 ? 65.845 -39.369 34.044 1.00 25.49 58 VAL B C 1
ATOM 3173 O O . VAL B 1 64 ? 66.594 -39.038 34.965 1.00 27.14 58 VAL B O 1
ATOM 3177 N N . VAL B 1 65 ? 65.957 -40.544 33.431 1.00 24.65 59 VAL B N 1
ATOM 3178 C CA . VAL B 1 65 ? 66.835 -41.585 33.967 1.00 24.48 59 VAL B CA 1
ATOM 3179 C C . VAL B 1 65 ? 67.577 -42.313 32.874 1.00 25.47 59 VAL B C 1
ATOM 3180 O O . VAL B 1 65 ? 67.202 -42.244 31.707 1.00 25.23 59 VAL B O 1
ATOM 3184 N N . GLU B 1 66 ? 68.644 -43.002 33.271 1.00 26.29 60 GLU B N 1
ATOM 3185 C CA . GLU B 1 66 ? 69.460 -43.817 32.383 1.00 26.62 60 GLU B CA 1
ATOM 3186 C C . GLU B 1 66 ? 68.618 -45.003 31.908 1.00 26.47 60 GLU B C 1
ATOM 3187 O O . GLU B 1 66 ? 67.704 -45.439 32.622 1.00 25.03 60 GLU B O 1
ATOM 3193 N N . ARG B 1 67 ? 68.895 -45.510 30.708 1.00 26.06 61 ARG B N 1
ATOM 3194 C CA . ARG B 1 67 ? 68.074 -46.599 30.152 1.00 27.68 61 ARG B CA 1
ATOM 3195 C C . ARG B 1 67 ? 68.054 -47.847 31.063 1.00 28.48 61 ARG B C 1
ATOM 3196 O O . ARG B 1 67 ? 66.991 -48.471 31.270 1.00 29.75 61 ARG B O 1
ATOM 3204 N N . GLY B 1 68 ? 69.202 -48.206 31.628 1.00 29.05 62 GLY B N 1
ATOM 3205 C CA . GLY B 1 68 ? 69.249 -49.363 32.567 1.00 30.28 62 GLY B CA 1
ATOM 3206 C C . GLY B 1 68 ? 68.335 -49.282 33.795 1.00 30.33 62 GLY B C 1
ATOM 3207 O O . GLY B 1 68 ? 68.038 -50.299 34.455 1.00 30.70 62 GLY B O 1
ATOM 3208 N N . GLU B 1 69 ? 67.903 -48.069 34.102 1.00 29.87 63 GLU B N 1
ATOM 3209 C CA . GLU B 1 69 ? 67.137 -47.755 35.300 1.00 29.64 63 GLU B CA 1
ATOM 3210 C C . GLU B 1 69 ? 65.675 -47.528 34.961 1.00 27.70 63 GLU B C 1
ATOM 3211 O O . GLU B 1 69 ? 64.836 -47.432 35.846 1.00 28.17 63 GLU B O 1
ATOM 3217 N N . LEU B 1 70 ? 65.379 -47.406 33.671 1.00 26.10 64 LEU B N 1
ATOM 3218 C CA . LEU B 1 70 ? 64.068 -46.931 33.240 1.00 25.29 64 LEU B CA 1
ATOM 3219 C C . LEU B 1 70 ? 62.888 -47.693 33.849 1.00 25.21 64 LEU B C 1
ATOM 3220 O O . LEU B 1 70 ? 61.944 -47.078 34.343 1.00 25.01 64 LEU B O 1
ATOM 3225 N N . LEU B 1 71 ? 62.966 -49.024 33.853 1.00 25.79 65 LEU B N 1
ATOM 3226 C CA . LEU B 1 71 ? 61.797 -49.871 34.144 1.00 27.47 65 LEU B CA 1
ATOM 3227 C C . LEU B 1 71 ? 61.640 -50.233 35.624 1.00 28.63 65 LEU B C 1
ATOM 3228 O O . LEU B 1 71 ? 60.659 -50.882 36.008 1.00 28.55 65 LEU B O 1
ATOM 3233 N N . LYS B 1 72 ? 62.590 -49.802 36.450 1.00 30.34 66 LYS B N 1
ATOM 3234 C CA . LYS B 1 72 ? 62.515 -50.093 37.884 1.00 32.19 66 LYS B CA 1
ATOM 3235 C C . LYS B 1 72 ? 61.260 -49.497 38.526 1.00 32.03 66 LYS B C 1
ATOM 3236 O O . LYS B 1 72 ? 61.019 -48.286 38.470 1.00 32.68 66 LYS B O 1
ATOM 3242 N N . GLY B 1 73 ? 60.436 -50.372 39.094 1.00 32.07 67 GLY B N 1
ATOM 3243 C CA . GLY B 1 73 ? 59.168 -49.969 39.698 1.00 33.42 67 GLY B CA 1
ATOM 3244 C C . GLY B 1 73 ? 58.093 -49.456 38.752 1.00 33.18 67 GLY B C 1
ATOM 3245 O O . GLY B 1 73 ? 57.131 -48.853 39.205 1.00 33.72 67 GLY B O 1
ATOM 3246 N N . ALA B 1 74 ? 58.242 -49.718 37.450 1.00 33.49 68 ALA B N 1
ATOM 3247 C CA . ALA B 1 74 ? 57.267 -49.292 36.438 1.00 33.52 68 ALA B CA 1
ATOM 3248 C C . ALA B 1 74 ? 56.248 -50.389 36.067 1.00 32.87 68 ALA B C 1
ATOM 3249 O O . ALA B 1 74 ? 56.607 -51.461 35.596 1.00 32.38 68 ALA B O 1
ATOM 3251 N N . HIS B 1 75 ? 54.982 -50.070 36.290 1.00 32.10 69 HIS B N 1
ATOM 3252 C CA . HIS B 1 75 ? 53.850 -50.935 35.974 1.00 32.01 69 HIS B CA 1
ATOM 3253 C C . HIS B 1 75 ? 53.363 -50.760 34.548 1.00 30.39 69 HIS B C 1
ATOM 3254 O O . HIS B 1 75 ? 52.762 -51.662 33.997 1.00 31.24 69 HIS B O 1
ATOM 3261 N N . LEU B 1 76 ? 53.596 -49.590 33.973 1.00 28.03 70 LEU B N 1
ATOM 3262 C CA . LEU B 1 76 ? 53.243 -49.335 32.579 1.00 25.06 70 LEU B CA 1
ATOM 3263 C C . LEU B 1 76 ? 54.467 -48.905 31.796 1.00 24.31 70 LEU B C 1
ATOM 3264 O O . LEU B 1 76 ? 55.235 -48.069 32.276 1.00 24.02 70 LEU B O 1
ATOM 3269 N N . LEU B 1 77 ? 54.644 -49.481 30.603 1.00 22.24 71 LEU B N 1
ATOM 3270 C CA . LEU B 1 77 ? 55.708 -49.070 29.682 1.00 20.26 71 LEU B CA 1
ATOM 3271 C C . LEU B 1 77 ? 55.011 -48.605 28.431 1.00 19.44 71 LEU B C 1
ATOM 3272 O O . LEU B 1 77 ? 54.328 -49.391 27.781 1.00 18.32 71 LEU B O 1
ATOM 3277 N N . PHE B 1 78 ? 55.175 -47.336 28.091 1.00 18.28 72 PHE B N 1
ATOM 3278 C CA . PHE B 1 78 ? 54.507 -46.814 26.887 1.00 17.65 72 PHE B CA 1
ATOM 3279 C C . PHE B 1 78 ? 55.556 -46.705 25.779 1.00 18.06 72 PHE B C 1
ATOM 3280 O O . PHE B 1 78 ? 56.606 -46.101 25.991 1.00 17.57 72 PHE B O 1
ATOM 3288 N N . THR B 1 79 ? 55.328 -47.318 24.611 1.00 17.80 73 THR B N 1
ATOM 3289 C CA . THR B 1 79 ? 56.356 -47.284 23.549 1.00 17.08 73 THR B CA 1
ATOM 3290 C C . THR B 1 79 ? 55.695 -46.897 22.255 1.00 16.88 73 THR B C 1
ATOM 3291 O O . THR B 1 79 ? 54.471 -46.858 22.199 1.00 15.42 73 THR B O 1
ATOM 3295 N N . VAL B 1 80 ? 56.514 -46.601 21.248 1.00 16.38 74 VAL B N 1
ATOM 3296 C CA . VAL B 1 80 ? 56.038 -46.400 19.884 1.00 17.06 74 VAL B CA 1
ATOM 3297 C C . VAL B 1 80 ? 56.133 -47.733 19.169 1.00 17.59 74 VAL B C 1
ATOM 3298 O O . VAL B 1 80 ? 55.117 -48.382 18.933 1.00 17.47 74 VAL B O 1
ATOM 3302 N N . GLN B 1 81 ? 57.348 -48.136 18.813 1.00 18.10 75 GLN B N 1
ATOM 3303 C CA . GLN B 1 81 ? 57.592 -49.483 18.279 1.00 19.72 75 GLN B CA 1
ATOM 3304 C C . GLN B 1 81 ? 57.838 -50.448 19.462 1.00 20.77 75 GLN B C 1
ATOM 3305 O O . GLN B 1 81 ? 58.031 -49.995 20.594 1.00 18.79 75 GLN B O 1
ATOM 3311 N N . PRO B 1 82 ? 57.778 -51.764 19.223 1.00 21.09 76 PRO B N 1
ATOM 3312 C CA . PRO B 1 82 ? 57.872 -52.662 20.387 1.00 21.68 76 PRO B CA 1
ATOM 3313 C C . PRO B 1 82 ? 59.208 -52.553 21.131 1.00 21.45 76 PRO B C 1
ATOM 3314 O O . PRO B 1 82 ? 60.211 -52.141 20.537 1.00 22.23 76 PRO B O 1
ATOM 3318 N N . PRO B 1 83 ? 59.232 -52.894 22.439 1.00 21.47 77 PRO B N 1
ATOM 3319 C CA . PRO B 1 83 ? 60.480 -52.706 23.177 1.00 21.95 77 PRO B CA 1
ATOM 3320 C C . PRO B 1 83 ? 61.539 -53.702 22.740 1.00 22.07 77 PRO B C 1
ATOM 3321 O O . PRO B 1 83 ? 61.232 -54.895 22.590 1.00 23.59 77 PRO B O 1
ATOM 3325 N N . PRO B 1 84 ? 62.763 -53.226 22.490 1.00 22.47 78 PRO B N 1
ATOM 3326 C CA . PRO B 1 84 ? 63.858 -54.139 22.170 1.00 22.80 78 PRO B CA 1
ATOM 3327 C C . PRO B 1 84 ? 64.153 -55.049 23.361 1.00 23.40 78 PRO B C 1
ATOM 3328 O O . PRO B 1 84 ? 63.646 -54.813 24.458 1.00 23.28 78 PRO B O 1
ATOM 3332 N N . GLU B 1 85 ? 64.956 -56.076 23.132 1.00 24.97 79 GLU B N 1
ATOM 3333 C CA . GLU B 1 85 ? 65.196 -57.103 24.155 1.00 26.78 79 GLU B CA 1
ATOM 3334 C C . GLU B 1 85 ? 65.847 -56.627 25.443 1.00 27.34 79 GLU B C 1
ATOM 3335 O O . GLU B 1 85 ? 65.526 -57.130 26.524 1.00 27.39 79 GLU B O 1
ATOM 3341 N N . ASP B 1 86 ? 66.721 -55.628 25.338 1.00 28.34 80 ASP B N 1
ATOM 3342 C CA . ASP B 1 86 ? 67.294 -54.999 26.534 1.00 28.86 80 ASP B CA 1
ATOM 3343 C C . ASP B 1 86 ? 66.212 -54.483 27.508 1.00 28.42 80 ASP B C 1
ATOM 3344 O O . ASP B 1 86 ? 66.338 -54.659 28.734 1.00 29.80 80 ASP B O 1
ATOM 3349 N N . LEU B 1 87 ? 65.135 -53.899 26.978 1.00 27.30 81 LEU B N 1
ATOM 3350 C CA . LEU B 1 87 ? 64.012 -53.447 27.804 1.00 25.97 81 LEU B CA 1
ATOM 3351 C C . LEU B 1 87 ? 63.102 -54.579 28.283 1.00 25.47 81 LEU B C 1
ATOM 3352 O O . LEU B 1 87 ? 62.639 -54.581 29.408 1.00 25.84 81 LEU B O 1
ATOM 3357 N N . ILE B 1 88 ? 62.825 -55.532 27.408 1.00 24.67 82 ILE B N 1
ATOM 3358 C CA . ILE B 1 88 ? 61.964 -56.634 27.777 1.00 24.55 82 ILE B CA 1
ATOM 3359 C C . ILE B 1 88 ? 62.497 -57.378 29.021 1.00 25.42 82 ILE B C 1
ATOM 3360 O O . ILE B 1 88 ? 61.721 -57.698 29.927 1.00 24.53 82 ILE B O 1
ATOM 3365 N N . GLN B 1 89 ? 63.813 -57.609 29.031 1.00 27.59 83 GLN B N 1
ATOM 3366 C CA . GLN B 1 89 ? 64.582 -58.196 30.155 1.00 30.19 83 GLN B CA 1
ATOM 3367 C C . GLN B 1 89 ? 64.435 -57.476 31.509 1.00 30.08 83 GLN B C 1
ATOM 3368 O O . GLN B 1 89 ? 64.542 -58.119 32.562 1.00 30.39 83 GLN B O 1
ATOM 3374 N N . ALA B 1 90 ? 64.206 -56.159 31.487 1.00 30.14 84 ALA B N 1
ATOM 3375 C CA . ALA B 1 90 ? 64.010 -55.356 32.715 1.00 29.82 84 ALA B CA 1
ATOM 3376 C C . ALA B 1 90 ? 62.543 -55.154 33.164 1.00 29.95 84 ALA B C 1
ATOM 3377 O O . ALA B 1 90 ? 62.294 -54.535 34.191 1.00 28.90 84 ALA B O 1
ATOM 3379 N N . LEU B 1 91 ? 61.570 -55.657 32.404 1.00 30.71 85 LEU B N 1
ATOM 3380 C CA . LEU B 1 91 ? 60.158 -55.465 32.773 1.00 32.36 85 LEU B CA 1
ATOM 3381 C C . LEU B 1 91 ? 59.819 -56.098 34.120 1.00 34.08 85 LEU B C 1
ATOM 3382 O O . LEU B 1 91 ? 60.179 -57.235 34.372 1.00 35.70 85 LEU B O 1
ATOM 3387 N N . GLU B 1 92 ? 59.092 -55.396 34.975 1.00 36.41 86 GLU B N 1
ATOM 3388 C CA . GLU B 1 92 ? 58.608 -56.053 36.193 1.00 37.65 86 GLU B CA 1
ATOM 3389 C C . GLU B 1 92 ? 57.446 -56.982 35.870 1.00 37.69 86 GLU B C 1
ATOM 3390 O O . GLU B 1 92 ? 56.730 -56.732 34.911 1.00 37.82 86 GLU B O 1
ATOM 3396 N N . PRO B 1 93 ? 57.256 -58.061 36.654 1.00 37.41 87 PRO B N 1
ATOM 3397 C CA . PRO B 1 93 ? 56.061 -58.876 36.395 1.00 36.47 87 PRO B CA 1
ATOM 3398 C C . PRO B 1 93 ? 54.811 -58.089 36.795 1.00 35.40 87 PRO B C 1
ATOM 3399 O O . PRO B 1 93 ? 54.862 -57.295 37.739 1.00 35.39 87 PRO B O 1
ATOM 3403 N N . GLY B 1 94 ? 53.719 -58.277 36.058 1.00 33.88 88 GLY B N 1
ATOM 3404 C CA . GLY B 1 94 ? 52.500 -57.489 36.258 1.00 32.73 88 GLY B CA 1
ATOM 3405 C C . GLY B 1 94 ? 52.490 -56.177 35.481 1.00 31.67 88 GLY B C 1
ATOM 3406 O O . GLY B 1 94 ? 51.477 -55.461 35.453 1.00 31.70 88 GLY B O 1
ATOM 3407 N N . ALA B 1 95 ? 53.617 -55.862 34.845 1.00 29.81 89 ALA B N 1
ATOM 3408 C CA . ALA B 1 95 ? 53.747 -54.641 34.056 1.00 28.13 89 ALA B CA 1
ATOM 3409 C C . ALA B 1 95 ? 53.097 -54.810 32.693 1.00 26.59 89 ALA B C 1
ATOM 3410 O O . ALA B 1 95 ? 53.196 -55.869 32.073 1.00 26.69 89 ALA B O 1
ATOM 3412 N N . ILE B 1 96 ? 52.473 -53.736 32.227 1.00 24.29 90 ILE B N 1
ATOM 3413 C CA . ILE B 1 96 ? 51.834 -53.752 30.917 1.00 22.20 90 ILE B CA 1
ATOM 3414 C C . ILE B 1 96 ? 52.602 -52.901 29.911 1.00 21.24 90 ILE B C 1
ATOM 3415 O O . ILE B 1 96 ? 52.893 -51.741 30.187 1.00 21.28 90 ILE B O 1
ATOM 3420 N N . VAL B 1 97 ? 52.883 -53.480 28.745 1.00 20.50 91 VAL B N 1
ATOM 3421 C CA . VAL B 1 97 ? 53.563 -52.780 27.648 1.00 19.70 91 VAL B CA 1
ATOM 3422 C C . VAL B 1 97 ? 52.449 -52.282 26.737 1.00 18.84 91 VAL B C 1
ATOM 3423 O O . VAL B 1 97 ? 51.520 -53.024 26.419 1.00 18.61 91 VAL B O 1
ATOM 3427 N N . VAL B 1 98 ? 52.511 -51.009 26.357 1.00 18.43 92 VAL B N 1
ATOM 3428 C CA . VAL B 1 98 ? 51.463 -50.446 25.523 1.00 18.48 92 VAL B CA 1
ATOM 3429 C C . VAL B 1 98 ? 52.212 -49.763 24.380 1.00 17.60 92 VAL B C 1
ATOM 3430 O O . VAL B 1 98 ? 52.993 -48.862 24.598 1.00 18.13 92 VAL B O 1
ATOM 3434 N N . GLY B 1 99 ? 52.009 -50.229 23.161 1.00 17.19 93 GLY B N 1
ATOM 3435 C CA . GLY B 1 99 ? 52.753 -49.654 22.046 1.00 16.96 93 GLY B CA 1
ATOM 3436 C C . GLY B 1 99 ? 52.246 -50.288 20.779 1.00 16.52 93 GLY B C 1
ATOM 3437 O O . GLY B 1 99 ? 51.433 -51.184 20.848 1.00 15.97 93 GLY B O 1
ATOM 3438 N N . PHE B 1 100 ? 52.715 -49.836 19.617 1.00 17.33 94 PHE B N 1
ATOM 3439 C CA . PHE B 1 100 ? 52.594 -50.697 18.417 1.00 17.72 94 PHE B CA 1
ATOM 3440 C C . PHE B 1 100 ? 53.449 -51.942 18.589 1.00 19.24 94 PHE B C 1
ATOM 3441 O O . PHE B 1 100 ? 54.516 -51.891 19.214 1.00 18.96 94 PHE B O 1
ATOM 3449 N N . VAL B 1 101 ? 52.973 -53.072 18.067 1.00 19.21 95 VAL B N 1
ATOM 3450 C CA . VAL B 1 101 ? 53.741 -54.325 18.153 1.00 20.12 95 VAL B CA 1
ATOM 3451 C C . VAL B 1 101 ? 54.100 -54.898 16.770 1.00 21.41 95 VAL B C 1
ATOM 3452 O O . VAL B 1 101 ? 55.248 -55.263 16.526 1.00 20.29 95 VAL B O 1
ATOM 3456 N N . GLN B 1 102 ? 53.110 -54.974 15.879 1.00 24.22 96 GLN B N 1
ATOM 3457 C CA . GLN B 1 102 ? 53.242 -55.692 14.580 1.00 25.98 96 GLN B CA 1
ATOM 3458 C C . GLN B 1 102 ? 54.065 -57.005 14.648 1.00 26.26 96 GLN B C 1
ATOM 3459 O O . GLN B 1 102 ? 55.211 -57.048 14.230 1.00 26.33 96 GLN B O 1
ATOM 3465 N N . PRO B 1 103 ? 53.454 -58.083 15.187 1.00 26.65 97 PRO B N 1
ATOM 3466 C CA . PRO B 1 103 ? 54.133 -59.339 15.470 1.00 27.25 97 PRO B CA 1
ATOM 3467 C C . PRO B 1 103 ? 54.786 -59.971 14.251 1.00 28.40 97 PRO B C 1
ATOM 3468 O O . PRO B 1 103 ? 55.868 -60.502 14.367 1.00 27.85 97 PRO B O 1
ATOM 3472 N N . HIS B 1 104 ? 54.133 -59.902 13.096 1.00 29.92 98 HIS B N 1
ATOM 3473 C CA . HIS B 1 104 ? 54.679 -60.481 11.866 1.00 32.86 98 HIS B CA 1
ATOM 3474 C C . HIS B 1 104 ? 56.078 -59.920 11.556 1.00 33.28 98 HIS B C 1
ATOM 3475 O O . HIS B 1 104 ? 56.960 -60.657 11.121 1.00 34.84 98 HIS B O 1
ATOM 3482 N N . LYS B 1 105 ? 56.272 -58.631 11.832 1.00 33.81 99 LYS B N 1
ATOM 3483 C CA . LYS B 1 105 ? 57.534 -57.927 11.610 1.00 34.11 99 LYS B CA 1
ATOM 3484 C C . LYS B 1 105 ? 58.537 -58.070 12.768 1.00 33.31 99 LYS B C 1
ATOM 3485 O O . LYS B 1 105 ? 59.744 -57.930 12.569 1.00 33.43 99 LYS B O 1
ATOM 3491 N N . ASN B 1 106 ? 58.026 -58.352 13.965 1.00 31.91 100 ASN B N 1
ATOM 3492 C CA . ASN B 1 106 ? 58.817 -58.344 15.201 1.00 30.73 100 ASN B CA 1
ATOM 3493 C C . ASN B 1 106 ? 58.630 -59.636 16.018 1.00 29.95 100 ASN B C 1
ATOM 3494 O O . ASN B 1 106 ? 58.433 -59.598 17.243 1.00 28.91 100 ASN B O 1
ATOM 3499 N N . LEU B 1 107 ? 58.707 -60.778 15.341 1.00 29.68 101 LEU B N 1
ATOM 3500 C CA . LEU B 1 107 ? 58.334 -62.055 15.939 1.00 30.10 101 LEU B CA 1
ATOM 3501 C C . LEU B 1 107 ? 59.216 -62.427 17.113 1.00 28.97 101 LEU B C 1
ATOM 3502 O O . LEU B 1 107 ? 58.733 -62.955 18.118 1.00 29.45 101 LEU B O 1
ATOM 3507 N N . GLU B 1 108 ? 60.512 -62.177 16.958 1.00 27.73 102 GLU B N 1
ATOM 3508 C CA . GLU B 1 108 ? 61.499 -62.455 17.991 1.00 27.62 102 GLU B CA 1
ATOM 3509 C C . GLU B 1 108 ? 61.238 -61.628 19.249 1.00 25.73 102 GLU B C 1
ATOM 3510 O O . GLU B 1 108 ? 61.398 -62.128 20.364 1.00 24.42 102 GLU B O 1
ATOM 3516 N N . LEU B 1 109 ? 60.825 -60.372 19.073 1.00 24.71 103 LEU B N 1
ATOM 3517 C CA . LEU B 1 109 ? 60.426 -59.544 20.231 1.00 24.10 103 LEU B CA 1
ATOM 3518 C C . LEU B 1 109 ? 59.169 -60.093 20.899 1.00 23.98 103 LEU B C 1
ATOM 3519 O O . LEU B 1 109 ? 59.070 -60.116 22.129 1.00 22.21 103 LEU B O 1
ATOM 3524 N N . VAL B 1 110 ? 58.206 -60.519 20.086 1.00 24.42 104 VAL B N 1
ATOM 3525 C CA . VAL B 1 110 ? 57.004 -61.162 20.610 1.00 25.02 104 VAL B CA 1
ATOM 3526 C C . VAL B 1 110 ? 57.366 -62.424 21.389 1.00 24.84 104 VAL B C 1
ATOM 3527 O O . VAL B 1 110 ? 56.865 -62.632 22.497 1.00 24.48 104 VAL B O 1
ATOM 3531 N N . ARG B 1 111 ? 58.234 -63.259 20.818 1.00 25.60 105 ARG B N 1
ATOM 3532 C CA . ARG B 1 111 ? 58.755 -64.435 21.527 1.00 26.27 105 ARG B CA 1
ATOM 3533 C C . ARG B 1 111 ? 59.338 -64.056 22.900 1.00 25.80 105 ARG B C 1
ATOM 3534 O O . ARG B 1 111 ? 59.067 -64.725 23.904 1.00 25.34 105 ARG B O 1
ATOM 3542 N N . ALA B 1 112 ? 60.128 -62.985 22.944 1.00 24.60 106 ALA B N 1
ATOM 3543 C CA . ALA B 1 112 ? 60.790 -62.602 24.192 1.00 24.62 106 ALA B CA 1
ATOM 3544 C C . ALA B 1 112 ? 59.799 -62.062 25.213 1.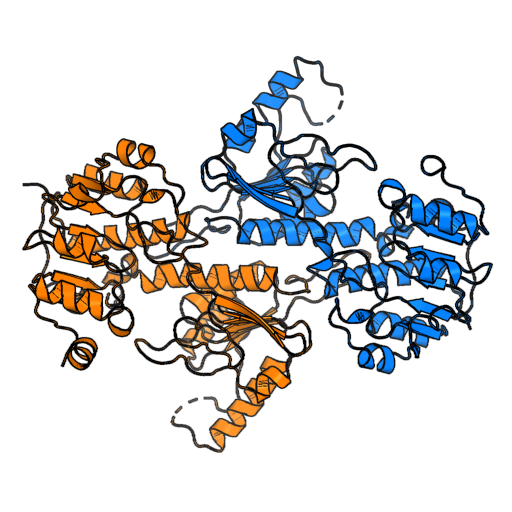00 23.80 106 ALA B C 1
ATOM 3545 O O . ALA B 1 112 ? 59.990 -62.236 26.434 1.00 23.89 106 ALA B O 1
ATOM 3547 N N . LEU B 1 113 ? 58.760 -61.403 24.732 1.00 23.22 107 LEU B N 1
ATOM 3548 C CA . LEU B 1 113 ? 57.697 -60.915 25.586 1.00 23.41 107 LEU B CA 1
ATOM 3549 C C . LEU B 1 113 ? 56.856 -62.021 26.202 1.00 24.35 107 LEU B C 1
ATOM 3550 O O . LEU B 1 113 ? 56.468 -61.935 27.338 1.00 23.79 107 LEU B O 1
ATOM 3555 N N . GLN B 1 114 ? 56.561 -63.058 25.438 1.00 25.26 108 GLN B N 1
ATOM 3556 C CA . GLN B 1 114 ? 55.881 -64.200 26.046 1.00 27.29 108 GLN B CA 1
ATOM 3557 C C . GLN B 1 114 ? 56.741 -64.965 27.039 1.00 27.54 108 GLN B C 1
ATOM 3558 O O . GLN B 1 114 ? 56.267 -65.381 28.067 1.00 27.84 108 GLN B O 1
ATOM 3564 N N . ALA B 1 115 ? 58.019 -65.115 26.736 1.00 28.31 109 ALA B N 1
ATOM 3565 C CA . ALA B 1 115 ? 58.941 -65.746 27.661 1.00 28.34 109 ALA B CA 1
ATOM 3566 C C . ALA B 1 115 ? 59.094 -64.980 28.970 1.00 29.10 109 ALA B C 1
ATOM 3567 O O . ALA B 1 115 ? 59.240 -65.586 29.992 1.00 28.56 109 ALA B O 1
ATOM 3569 N N . LYS B 1 116 ? 59.088 -63.652 28.928 1.00 29.10 110 LYS B N 1
ATOM 3570 C CA . LYS B 1 116 ? 59.026 -62.839 30.164 1.00 28.78 110 LYS B CA 1
ATOM 3571 C C . LYS B 1 116 ? 57.658 -62.819 30.875 1.00 27.43 110 LYS B C 1
ATOM 3572 O O . LYS B 1 116 ? 57.541 -62.300 31.990 1.00 26.59 110 LYS B O 1
ATOM 3578 N N . LYS B 1 117 ? 56.640 -63.402 30.240 1.00 26.40 111 LYS B N 1
ATOM 3579 C CA . LYS B 1 117 ? 55.276 -63.445 30.777 1.00 26.33 111 LYS B CA 1
ATOM 3580 C C . LYS B 1 117 ? 54.646 -62.058 30.785 1.00 25.25 111 LYS B C 1
ATOM 3581 O O . LYS B 1 117 ? 53.875 -61.687 31.680 1.00 24.67 111 LYS B O 1
ATOM 3587 N N . ALA B 1 118 ? 54.971 -61.291 29.749 1.00 24.07 112 ALA B N 1
ATOM 3588 C CA . ALA B 1 118 ? 54.538 -59.908 29.678 1.00 24.07 112 ALA B CA 1
ATOM 3589 C C . ALA B 1 118 ? 53.041 -59.814 29.345 1.00 22.94 112 ALA B C 1
ATOM 3590 O O . ALA B 1 118 ? 52.447 -60.790 28.864 1.00 24.07 112 ALA B O 1
ATOM 3592 N N . THR B 1 119 ? 52.437 -58.667 29.670 1.00 21.80 113 THR B N 1
ATOM 3593 C CA . THR B 1 119 ? 51.075 -58.316 29.299 1.00 21.27 113 THR B CA 1
ATOM 3594 C C . THR B 1 119 ? 51.244 -57.141 28.355 1.00 20.87 113 THR B C 1
ATOM 3595 O O . THR B 1 119 ? 52.022 -56.224 28.645 1.00 19.95 113 THR B O 1
ATOM 3599 N N . VAL B 1 120 ? 50.617 -57.246 27.192 1.00 19.75 114 VAL B N 1
ATOM 3600 C CA . VAL B 1 120 ? 50.831 -56.242 26.154 1.00 20.66 114 VAL B CA 1
ATOM 3601 C C . VAL B 1 120 ? 49.560 -55.860 25.380 1.00 19.85 114 VAL B C 1
ATOM 3602 O O . VAL B 1 120 ? 48.790 -56.734 24.975 1.00 18.36 114 VAL B O 1
ATOM 3606 N N . ILE B 1 121 ? 49.349 -54.546 25.262 1.00 19.39 115 ILE B N 1
ATOM 3607 C CA . ILE B 1 121 ? 48.221 -53.953 24.565 1.00 19.32 115 ILE B CA 1
ATOM 3608 C C . ILE B 1 121 ? 48.812 -53.393 23.292 1.00 18.85 115 ILE B C 1
ATOM 3609 O O . ILE B 1 121 ? 49.661 -52.491 23.358 1.00 18.46 115 ILE B O 1
ATOM 3614 N N . ALA B 1 122 ? 48.417 -53.979 22.161 1.00 18.54 116 ALA B N 1
ATOM 3615 C CA . ALA B 1 122 ? 48.928 -53.590 20.837 1.00 17.49 116 ALA B CA 1
ATOM 3616 C C . ALA B 1 122 ? 48.040 -52.496 20.287 1.00 18.06 116 ALA B C 1
ATOM 3617 O O . ALA B 1 122 ? 46.791 -52.645 20.176 1.00 15.25 116 ALA B O 1
ATOM 3619 N N . MET B 1 123 ? 48.680 -51.367 19.992 1.00 16.95 117 MET B N 1
ATOM 3620 C CA . MET B 1 123 ? 47.954 -50.151 19.720 1.00 19.09 117 MET B CA 1
ATOM 3621 C C . MET B 1 123 ? 47.288 -50.312 18.365 1.00 18.48 117 MET B C 1
ATOM 3622 O O . MET B 1 123 ? 46.248 -49.728 18.130 1.00 18.78 117 MET B O 1
ATOM 3627 N N . GLU B 1 124 ? 47.870 -51.149 17.510 1.00 18.32 118 GLU B N 1
ATOM 3628 C CA . GLU B 1 124 ? 47.237 -51.442 16.216 1.00 18.98 118 GLU B CA 1
ATOM 3629 C C . GLU B 1 124 ? 45.965 -52.296 16.313 1.00 19.62 118 GLU B C 1
ATOM 3630 O O . GLU B 1 124 ? 45.195 -52.391 15.335 1.00 19.35 118 GLU B O 1
ATOM 3636 N N . LEU B 1 125 ? 45.701 -52.838 17.509 1.00 20.06 119 LEU B N 1
ATOM 3637 C CA . LEU B 1 125 ? 44.484 -53.588 17.763 1.00 21.56 119 LEU B CA 1
ATOM 3638 C C . LEU B 1 125 ? 43.377 -52.831 18.496 1.00 21.06 119 LEU B C 1
ATOM 3639 O O . LEU B 1 125 ? 42.388 -53.437 18.887 1.00 23.19 119 LEU B O 1
ATOM 3644 N N . ILE B 1 126 ? 43.525 -51.521 18.690 1.00 20.42 120 ILE B N 1
ATOM 3645 C CA . ILE B 1 126 ? 42.448 -50.705 19.271 1.00 19.81 120 ILE B CA 1
ATOM 3646 C C . ILE B 1 126 ? 41.222 -50.794 18.366 1.00 20.29 120 ILE B C 1
ATOM 3647 O O . ILE B 1 126 ? 41.361 -50.618 17.158 1.00 18.52 120 ILE B O 1
ATOM 3652 N N . PRO B 1 127 ? 40.039 -51.134 18.928 1.00 20.37 121 PRO B N 1
ATOM 3653 C CA . PRO B 1 127 ? 38.900 -51.431 18.027 1.00 21.67 121 PRO B CA 1
ATOM 3654 C C . PRO B 1 127 ? 38.309 -50.174 17.384 1.00 22.78 121 PRO B C 1
ATOM 3655 O O . PRO B 1 127 ? 38.291 -49.102 18.004 1.00 21.68 121 PRO B O 1
ATOM 3659 N N . ARG B 1 128 ? 37.810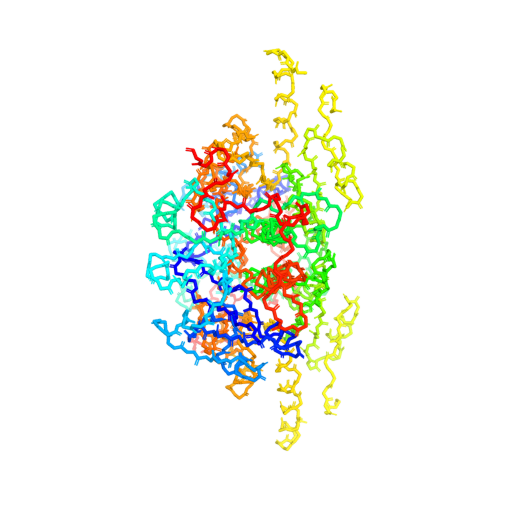 -50.314 16.155 1.00 24.87 122 ARG B N 1
ATOM 3660 C CA . ARG B 1 128 ? 37.257 -49.187 15.412 1.00 26.80 122 ARG B CA 1
ATOM 3661 C C . ARG B 1 128 ? 35.825 -48.871 15.843 1.00 27.39 122 ARG B C 1
ATOM 3662 O O . ARG B 1 128 ? 34.889 -48.917 15.034 1.00 28.35 122 ARG B O 1
ATOM 3670 N N . ILE B 1 129 ? 35.673 -48.563 17.129 1.00 26.92 123 ILE B N 1
ATOM 3671 C CA . ILE B 1 129 ? 34.403 -48.123 17.719 1.00 27.83 123 ILE B CA 1
ATOM 3672 C C . ILE B 1 129 ? 34.475 -46.649 18.091 1.00 28.26 123 ILE B C 1
ATOM 3673 O O . ILE B 1 129 ? 35.557 -46.121 18.367 1.00 27.29 123 ILE B O 1
ATOM 3678 N N . THR B 1 130 ? 33.325 -45.987 18.112 1.00 28.50 124 THR B N 1
ATOM 3679 C CA . THR B 1 130 ? 33.308 -44.531 18.296 1.00 29.68 124 THR B CA 1
ATOM 3680 C C . THR B 1 130 ? 33.926 -44.123 19.651 1.00 28.37 124 THR B C 1
ATOM 3681 O O . THR B 1 130 ? 34.629 -43.114 19.735 1.00 28.74 124 THR B O 1
ATOM 3685 N N . ARG B 1 131 ? 33.674 -44.939 20.679 1.00 27.41 125 ARG B N 1
ATOM 3686 C CA . ARG B 1 131 ? 34.245 -44.816 22.024 1.00 26.12 125 ARG B CA 1
ATOM 3687 C C . ARG B 1 131 ? 35.776 -44.763 22.042 1.00 24.82 125 ARG B C 1
ATOM 3688 O O . ARG B 1 131 ? 36.366 -44.158 22.949 1.00 23.39 125 ARG B O 1
ATOM 3696 N N . ALA B 1 132 ? 36.404 -45.431 21.073 1.00 23.17 126 ALA B N 1
ATOM 3697 C CA . ALA B 1 132 ? 37.868 -45.545 21.018 1.00 22.67 126 ALA B CA 1
ATOM 3698 C C . ALA B 1 132 ? 38.476 -44.526 20.042 1.00 22.34 126 ALA B C 1
ATOM 3699 O O . ALA B 1 132 ? 39.674 -44.559 19.817 1.00 22.34 126 ALA B O 1
ATOM 3701 N N . GLN B 1 133 ? 37.661 -43.647 19.456 1.00 22.48 127 GLN B N 1
ATOM 3702 C CA . GLN B 1 133 ? 38.157 -42.755 18.394 1.00 23.23 127 GLN B CA 1
ATOM 3703 C C . GLN B 1 133 ? 39.357 -41.904 18.879 1.00 21.75 127 GLN B C 1
ATOM 3704 O O . GLN B 1 133 ? 40.308 -41.680 18.131 1.00 22.38 127 GLN B O 1
ATOM 3710 N N . SER B 1 134 ? 39.317 -41.490 20.137 1.00 20.97 128 SER B N 1
ATOM 3711 C CA . SER B 1 134 ? 40.379 -40.657 20.718 1.00 20.20 128 SER B CA 1
ATOM 3712 C C . SER B 1 134 ? 41.671 -41.419 21.048 1.00 19.15 128 SER B C 1
ATOM 3713 O O . SER B 1 134 ? 42.695 -40.795 21.400 1.00 19.66 128 SER B O 1
ATOM 3716 N N . MET B 1 135 ? 41.614 -42.750 20.922 1.00 18.11 129 MET B N 1
ATOM 3717 C CA . MET B 1 135 ? 42.671 -43.685 21.263 1.00 18.59 129 MET B CA 1
ATOM 3718 C C . MET B 1 135 ? 43.289 -44.331 20.026 1.00 17.09 129 MET B C 1
ATOM 3719 O O . MET B 1 135 ? 44.198 -45.143 20.118 1.00 17.69 129 MET B O 1
ATOM 3724 N N . ASP B 1 136 ? 42.754 -43.986 18.857 1.00 18.90 130 ASP B N 1
ATOM 3725 C CA . ASP B 1 136 ? 43.086 -44.700 17.639 1.00 19.39 130 ASP B CA 1
ATOM 3726 C C . ASP B 1 136 ? 44.385 -44.176 17.044 1.00 19.24 130 ASP B C 1
ATOM 3727 O O . ASP B 1 136 ? 44.371 -43.193 16.268 1.00 18.47 130 ASP B O 1
ATOM 3732 N N . ALA B 1 137 ? 45.480 -44.845 17.409 1.00 17.83 131 ALA B N 1
ATOM 3733 C CA . ALA B 1 137 ? 46.835 -44.498 16.946 1.00 17.41 131 ALA B CA 1
ATOM 3734 C C . ALA B 1 137 ? 46.995 -44.769 15.447 1.00 17.89 131 ALA B C 1
ATOM 3735 O O . ALA B 1 137 ? 47.578 -43.943 14.740 1.00 17.59 131 ALA B O 1
ATOM 3737 N N . LEU B 1 138 ? 46.423 -45.869 14.930 1.00 16.10 132 LEU B N 1
ATOM 3738 C CA . LEU B 1 138 ? 46.488 -46.061 13.480 1.00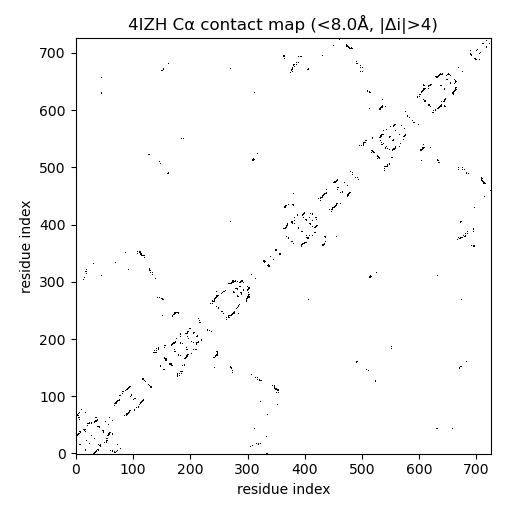 17.41 132 LEU B CA 1
ATOM 3739 C C . LEU B 1 138 ? 45.937 -44.870 12.702 1.00 16.01 132 LEU B C 1
ATOM 3740 O O . LEU B 1 138 ? 46.540 -44.462 11.701 1.00 17.54 132 LEU B O 1
ATOM 3745 N N . SER B 1 139 ? 44.828 -44.310 13.176 1.00 16.01 133 SER B N 1
ATOM 3746 C CA . SER B 1 139 ? 44.198 -43.156 12.527 1.00 17.17 133 SER B CA 1
ATOM 3747 C C . SER B 1 139 ? 45.050 -41.880 12.645 1.00 16.23 133 SER B C 1
ATOM 3748 O O . SER B 1 139 ? 45.210 -41.138 11.666 1.00 15.48 133 SER B O 1
ATOM 3751 N N . SER B 1 140 ? 45.611 -41.611 13.827 1.00 15.92 134 SER B N 1
ATOM 3752 C CA . SER B 1 140 ? 46.304 -40.338 13.993 1.00 15.28 134 SER B CA 1
ATOM 3753 C C . SER B 1 140 ? 47.585 -40.385 13.168 1.00 14.57 134 SER B C 1
ATOM 3754 O O . SER B 1 140 ? 47.953 -39.376 12.535 1.00 16.91 134 SER B O 1
ATOM 3757 N N . GLN B 1 141 ? 48.243 -41.543 13.133 1.00 14.27 135 GLN B N 1
ATOM 3758 C CA . GLN B 1 141 ? 49.484 -41.706 12.365 1.00 13.49 135 GLN B CA 1
ATOM 3759 C C . GLN B 1 141 ? 49.198 -41.746 10.849 1.00 14.81 135 GLN B C 1
ATOM 3760 O O . GLN B 1 141 ? 49.976 -41.213 10.053 1.00 14.51 135 GLN B O 1
ATOM 3766 N N . ALA B 1 142 ? 48.040 -42.279 10.471 1.00 13.72 136 ALA B N 1
ATOM 3767 C CA . ALA B 1 142 ? 47.603 -42.224 9.056 1.00 15.07 136 ALA B CA 1
ATOM 3768 C C . ALA B 1 142 ? 47.383 -40.768 8.598 1.00 14.53 136 ALA B C 1
ATOM 3769 O O . ALA B 1 142 ? 47.729 -40.419 7.475 1.00 14.76 136 ALA B O 1
ATOM 3771 N N . THR B 1 143 ? 46.801 -39.938 9.458 1.00 13.85 137 THR B N 1
ATOM 3772 C CA . THR B 1 143 ? 46.499 -38.521 9.126 1.00 15.97 137 THR B CA 1
ATOM 3773 C C . THR B 1 143 ? 47.845 -37.864 8.816 1.00 15.44 137 THR B C 1
ATOM 3774 O O . THR B 1 143 ? 48.023 -37.176 7.770 1.00 13.61 137 THR B O 1
ATOM 3778 N N . VAL B 1 144 ? 48.819 -38.105 9.696 1.00 14.69 138 VAL B N 1
ATOM 3779 C CA . VAL B 1 144 ? 50.196 -37.604 9.468 1.00 15.71 138 VAL B CA 1
ATOM 3780 C C . VAL B 1 144 ? 50.769 -38.074 8.126 1.00 15.94 138 VAL B C 1
ATOM 3781 O O . VAL B 1 144 ? 51.186 -37.238 7.308 1.00 14.30 138 VAL B O 1
ATOM 3785 N N . ALA B 1 145 ? 50.750 -39.394 7.903 1.00 14.83 139 ALA B N 1
ATOM 3786 C CA . ALA B 1 145 ? 51.255 -39.972 6.639 1.00 15.26 139 ALA B CA 1
ATOM 3787 C C . ALA B 1 145 ? 50.569 -39.386 5.395 1.00 15.57 139 ALA B C 1
ATOM 3788 O O . ALA B 1 145 ? 51.224 -39.138 4.348 1.00 15.42 139 ALA B O 1
ATOM 3790 N N . GLY B 1 146 ? 49.260 -39.171 5.481 1.00 15.76 140 GLY B N 1
ATOM 3791 C CA . GLY B 1 146 ? 48.492 -38.700 4.304 1.00 15.66 140 GLY B CA 1
ATOM 3792 C C . GLY B 1 146 ? 48.861 -37.258 3.995 1.00 15.37 140 GLY B C 1
ATOM 3793 O O . GLY B 1 146 ? 49.043 -36.887 2.844 1.00 13.29 140 GLY B O 1
ATOM 3794 N N . TYR B 1 147 ? 48.990 -36.443 5.039 1.00 15.27 141 TYR B N 1
ATOM 3795 C CA . TYR B 1 147 ? 49.485 -35.050 4.892 1.00 13.36 141 TYR B CA 1
ATOM 3796 C C . TYR B 1 147 ? 50.827 -34.995 4.179 1.00 14.50 141 TYR B C 1
ATOM 3797 O O . TYR B 1 147 ? 50.988 -34.283 3.158 1.00 13.59 141 TYR B O 1
ATOM 3806 N N . LEU B 1 148 ? 51.785 -35.756 4.714 1.00 13.71 142 LEU B N 1
ATOM 3807 C CA . LEU B 1 148 ? 53.132 -35.821 4.163 1.00 14.30 142 LEU B CA 1
ATOM 3808 C C . LEU B 1 148 ? 53.218 -36.437 2.780 1.00 14.27 142 LEU B C 1
ATOM 3809 O O . LEU B 1 148 ? 54.137 -36.094 2.011 1.00 13.07 142 LEU B O 1
ATOM 3814 N N . ALA B 1 149 ? 52.303 -37.355 2.468 1.00 15.53 143 ALA B N 1
ATOM 3815 C CA . ALA B 1 149 ? 52.237 -37.901 1.103 1.00 14.98 143 ALA B CA 1
ATOM 3816 C C . ALA B 1 149 ? 52.072 -36.770 0.104 1.00 15.03 143 ALA B C 1
ATOM 3817 O O . ALA B 1 149 ? 52.736 -36.785 -0.947 1.00 15.08 143 ALA B O 1
ATOM 3819 N N . ALA B 1 150 ? 51.163 -35.843 0.404 1.00 13.2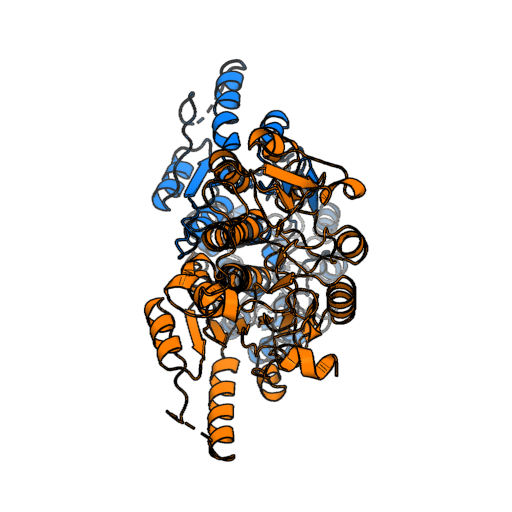2 144 ALA B N 1
ATOM 3820 C CA . ALA B 1 150 ? 50.820 -34.755 -0.523 1.00 14.29 144 ALA B CA 1
ATOM 3821 C C . ALA B 1 150 ? 52.004 -33.763 -0.549 1.00 15.59 144 ALA B C 1
ATOM 3822 O O . ALA B 1 150 ? 52.412 -33.277 -1.592 1.00 14.83 144 ALA B O 1
ATOM 3824 N N . ILE B 1 151 ? 52.571 -33.490 0.624 1.00 14.81 145 ILE B N 1
ATOM 3825 C CA . ILE B 1 151 ? 53.748 -32.614 0.658 1.00 15.62 145 ILE B CA 1
ATOM 3826 C C . ILE B 1 151 ? 54.930 -33.160 -0.178 1.00 13.69 145 ILE B C 1
ATOM 3827 O O . ILE B 1 151 ? 55.558 -32.415 -0.965 1.00 15.42 145 ILE B O 1
ATOM 3832 N N . HIS B 1 152 ? 55.195 -34.471 -0.047 1.00 13.96 146 HIS B N 1
ATOM 3833 C CA . HIS B 1 152 ? 56.266 -35.127 -0.770 1.00 15.47 146 HIS B CA 1
ATOM 3834 C C . HIS B 1 152 ? 55.970 -35.152 -2.283 1.00 13.71 146 HIS B C 1
ATOM 3835 O O . HIS B 1 152 ? 56.887 -34.993 -3.094 1.00 14.38 146 HIS B O 1
ATOM 3842 N N . ALA B 1 153 ? 54.698 -35.372 -2.645 1.00 14.46 147 ALA B N 1
ATOM 3843 C CA . ALA B 1 153 ? 54.246 -35.311 -4.046 1.00 13.92 147 ALA B CA 1
ATOM 3844 C C . ALA B 1 153 ? 54.588 -33.948 -4.635 1.00 15.18 147 ALA B C 1
ATOM 3845 O O . ALA B 1 153 ? 55.167 -33.889 -5.731 1.00 15.06 147 ALA B O 1
ATOM 3847 N N . ALA B 1 154 ? 54.244 -32.876 -3.912 1.00 15.98 148 ALA B N 1
ATOM 3848 C CA . ALA B 1 154 ? 54.625 -31.516 -4.315 1.00 16.43 148 ALA B CA 1
ATOM 3849 C C . ALA B 1 154 ? 56.139 -31.268 -4.396 1.00 16.33 148 ALA B C 1
ATOM 3850 O O . ALA B 1 154 ? 56.631 -30.564 -5.310 1.00 15.95 148 ALA B O 1
ATOM 3852 N N . ARG B 1 155 ? 56.884 -31.839 -3.461 1.00 15.43 149 ARG B N 1
ATOM 3853 C CA . ARG B 1 155 ? 58.324 -31.736 -3.452 1.00 16.21 149 ARG B CA 1
ATOM 3854 C C . ARG B 1 155 ? 58.974 -32.448 -4.660 1.00 18.17 149 ARG B C 1
ATOM 3855 O O . ARG B 1 155 ? 59.935 -31.926 -5.258 1.00 18.11 149 ARG B O 1
ATOM 3863 N N . LEU B 1 156 ? 58.425 -33.607 -5.032 1.00 15.63 150 LEU B N 1
ATOM 3864 C CA . LEU B 1 156 ? 58.985 -34.448 -6.046 1.00 16.82 150 LEU B CA 1
ATOM 3865 C C . LEU B 1 156 ? 58.541 -34.053 -7.440 1.00 16.02 150 LEU B C 1
ATOM 3866 O O . LEU B 1 156 ? 59.277 -34.329 -8.398 1.00 18.20 150 LEU B O 1
ATOM 3871 N N . SER B 1 157 ? 57.358 -33.455 -7.567 1.00 15.26 151 SER B N 1
ATOM 3872 C CA . SER B 1 157 ? 56.812 -33.163 -8.953 1.00 15.68 151 SER B CA 1
ATOM 3873 C C . SER B 1 157 ? 57.568 -31.977 -9.585 1.00 16.07 151 SER B C 1
ATOM 3874 O O . SER B 1 157 ? 57.872 -30.991 -8.916 1.00 15.75 151 SER B O 1
ATOM 3877 N N . PRO B 1 158 ? 57.840 -32.064 -10.896 1.00 15.40 152 PRO B N 1
ATOM 3878 C CA . PRO B 1 158 ? 58.434 -30.962 -11.653 1.00 15.34 152 PRO B CA 1
ATOM 3879 C C . PRO B 1 158 ? 57.437 -29.873 -12.095 1.00 16.20 152 PRO B C 1
ATOM 3880 O O . PRO B 1 158 ? 57.820 -28.909 -12.828 1.00 15.28 152 PRO B O 1
ATOM 3884 N N . ARG B 1 159 ? 56.176 -30.036 -11.695 1.00 16.12 153 ARG B N 1
ATOM 3885 C CA A ARG B 1 159 ? 55.134 -29.065 -12.009 0.50 16.83 153 ARG B CA 1
ATOM 3886 C CA B ARG B 1 159 ? 55.062 -29.126 -12.004 0.50 17.99 153 ARG B CA 1
ATOM 3887 C C . ARG B 1 159 ? 54.452 -28.487 -10.755 1.00 17.03 153 ARG B C 1
ATOM 3888 O O . ARG B 1 159 ? 54.594 -29.057 -9.636 1.00 17.55 153 ARG B O 1
ATOM 3903 N N . PHE B 1 160 ? 53.898 -27.266 -10.922 1.00 16.58 154 PHE B N 1
ATOM 3904 C CA . PHE B 1 160 ? 53.075 -26.596 -9.922 1.00 15.98 154 PHE B CA 1
ATOM 3905 C C . PHE B 1 160 ? 51.837 -27.421 -9.595 1.00 15.82 154 PHE B C 1
ATOM 3906 O O . PHE B 1 160 ? 51.171 -27.950 -10.489 1.00 14.73 154 PHE B O 1
ATOM 3914 N N . PHE B 1 161 ? 51.516 -27.541 -8.325 1.00 16.62 155 PHE B N 1
ATOM 3915 C CA . PHE B 1 161 ? 50.161 -27.981 -7.962 1.00 18.60 155 PHE B CA 1
ATOM 3916 C C . PHE B 1 161 ? 49.059 -26.957 -8.317 1.00 19.05 155 PHE B C 1
ATOM 3917 O O . PHE B 1 161 ? 48.071 -27.338 -8.966 1.00 21.88 155 PHE B O 1
ATOM 3925 N N . PRO B 1 162 ? 49.206 -25.669 -7.934 1.00 20.46 156 PRO B N 1
ATOM 3926 C CA . PRO B 1 162 ? 48.073 -24.765 -8.194 1.00 20.19 156 PRO B CA 1
ATOM 3927 C C . PRO B 1 162 ? 48.058 -24.209 -9.607 1.00 21.35 156 PRO B C 1
ATOM 3928 O O . PRO B 1 162 ? 49.085 -24.203 -10.289 1.00 20.32 156 PRO B O 1
ATOM 3932 N N . MET B 1 163 ? 46.892 -23.746 -10.029 1.00 22.97 157 MET B N 1
ATOM 3933 C CA . MET B 1 163 ? 46.810 -22.894 -11.203 1.00 25.26 157 MET B CA 1
ATOM 3934 C C . MET B 1 163 ? 47.525 -21.560 -10.944 1.00 25.02 157 MET B C 1
ATOM 3935 O O . MET B 1 163 ? 47.505 -21.009 -9.837 1.00 23.97 157 MET B O 1
ATOM 3940 N N . LEU B 1 164 ? 48.155 -21.029 -11.978 1.00 25.90 158 LEU B N 1
ATOM 3941 C CA . LEU B 1 164 ? 48.945 -19.818 -11.829 1.00 26.76 158 LEU B CA 1
ATOM 3942 C C . LEU B 1 164 ? 48.729 -18.970 -13.064 1.00 27.00 158 LEU B C 1
ATOM 3943 O O . LEU B 1 164 ? 48.843 -19.472 -14.169 1.00 26.53 158 LEU B O 1
ATOM 3948 N N . THR B 1 165 ? 48.418 -17.692 -12.862 1.00 26.54 159 THR B N 1
ATOM 3949 C CA . THR B 1 165 ? 48.322 -16.748 -13.964 1.00 27.56 159 THR B CA 1
ATOM 3950 C C . THR B 1 165 ? 49.337 -15.660 -13.663 1.00 26.97 159 THR B C 1
ATOM 3951 O O . THR B 1 165 ? 49.270 -15.039 -12.606 1.00 27.12 159 THR B O 1
ATOM 3955 N N . THR B 1 166 ? 50.309 -15.489 -14.559 1.00 27.21 160 THR B N 1
ATOM 3956 C CA . THR B 1 166 ? 51.240 -14.357 -14.483 1.00 27.12 160 THR B CA 1
ATOM 3957 C C . THR B 1 166 ? 51.234 -13.678 -15.859 1.00 27.57 160 THR B C 1
ATOM 3958 O O . THR B 1 166 ? 50.458 -14.069 -16.737 1.00 27.37 160 THR B O 1
ATOM 3962 N N . ALA B 1 167 ? 52.083 -12.670 -16.048 1.00 28.05 161 ALA B N 1
ATOM 3963 C CA . ALA B 1 167 ? 52.192 -12.013 -17.352 1.00 28.01 161 ALA B CA 1
ATOM 3964 C C . ALA B 1 167 ? 52.788 -12.971 -18.381 1.00 28.16 161 ALA B C 1
ATOM 3965 O O . ALA B 1 167 ? 52.617 -12.782 -19.590 1.00 28.97 161 ALA B O 1
ATOM 3967 N N . ALA B 1 168 ? 53.430 -14.036 -17.889 1.00 27.91 162 ALA B N 1
ATOM 3968 C CA . ALA B 1 168 ? 54.016 -15.070 -18.748 1.00 27.53 162 ALA B CA 1
ATOM 3969 C C . ALA B 1 168 ? 53.019 -16.137 -19.229 1.00 27.14 162 ALA B C 1
ATOM 3970 O O . ALA B 1 168 ? 53.391 -17.021 -19.992 1.00 27.03 162 ALA B O 1
ATOM 3972 N N . GLY B 1 169 ? 51.762 -16.048 -18.798 1.00 26.42 163 GLY B N 1
ATOM 3973 C CA . GLY B 1 169 ? 50.720 -16.961 -19.260 1.00 26.46 163 GLY B CA 1
ATOM 3974 C C . GLY B 1 169 ? 50.017 -17.667 -18.120 1.00 26.50 163 GLY B C 1
ATOM 3975 O O . GLY B 1 169 ? 50.243 -17.324 -16.952 1.00 25.54 163 GLY B O 1
ATOM 3976 N N . THR B 1 170 ? 49.162 -18.629 -18.479 1.00 25.97 164 THR B N 1
ATOM 3977 C CA . THR B 1 170 ? 48.417 -19.479 -17.522 1.00 26.91 164 THR B CA 1
ATOM 3978 C C . THR B 1 170 ? 48.964 -20.920 -17.457 1.00 25.96 164 THR B C 1
ATOM 3979 O O . THR B 1 170 ? 49.252 -21.553 -18.492 1.00 25.87 164 THR B O 1
ATOM 3983 N N . ILE B 1 171 ? 49.141 -21.414 -16.231 1.00 23.82 165 ILE B N 1
ATOM 3984 C CA . ILE B 1 171 ? 49.615 -22.769 -15.993 1.00 23.96 165 ILE B CA 1
ATOM 3985 C C . ILE B 1 171 ? 48.463 -23.517 -15.331 1.00 22.71 165 ILE B C 1
ATOM 3986 O O . ILE B 1 171 ? 47.933 -23.047 -14.324 1.00 21.22 165 ILE B O 1
ATOM 3991 N N . ARG B 1 172 ? 48.077 -24.663 -15.909 1.00 22.34 166 ARG B N 1
ATOM 3992 C CA . ARG B 1 172 ? 46.977 -25.473 -15.383 1.00 22.41 166 ARG B CA 1
ATOM 3993 C C . ARG B 1 172 ? 47.391 -26.123 -14.052 1.00 21.15 166 ARG B C 1
ATOM 3994 O O . ARG B 1 172 ? 48.580 -26.375 -13.860 1.00 21.58 166 ARG B O 1
ATOM 4002 N N . PRO B 1 173 ? 46.421 -26.386 -13.153 1.00 21.00 167 PRO B N 1
ATOM 4003 C CA . PRO B 1 173 ? 46.690 -27.108 -11.889 1.00 20.35 167 PRO B CA 1
ATOM 4004 C C . PRO B 1 173 ? 47.141 -28.545 -12.167 1.00 19.35 167 PRO B C 1
ATOM 4005 O O . PRO B 1 173 ? 46.762 -29.141 -13.188 1.00 18.59 167 PRO B O 1
ATOM 4009 N N . ALA B 1 174 ? 47.937 -29.109 -11.274 1.00 18.76 168 ALA B N 1
ATOM 4010 C CA . ALA B 1 174 ? 48.362 -30.482 -11.399 1.00 18.42 168 ALA B CA 1
ATOM 4011 C C . ALA B 1 174 ? 47.168 -31.429 -11.223 1.00 17.73 168 ALA B C 1
ATOM 4012 O O . ALA B 1 174 ? 46.193 -31.122 -10.488 1.00 18.02 168 ALA B O 1
ATOM 4014 N N . LYS B 1 175 ? 47.213 -32.540 -11.944 1.00 16.71 169 LYS B N 1
ATOM 4015 C CA . LYS B 1 175 ? 46.194 -33.569 -11.804 1.00 16.29 169 LYS B CA 1
ATOM 4016 C C . LYS B 1 175 ? 46.671 -34.635 -10.834 1.00 15.31 169 LYS B C 1
ATOM 4017 O O . LYS B 1 175 ? 47.659 -35.342 -11.058 1.00 17.01 169 LYS B O 1
ATOM 4023 N N . VAL B 1 176 ? 46.009 -34.680 -9.695 1.00 16.17 170 VAL B N 1
ATOM 4024 C CA . VAL B 1 176 ? 46.450 -35.548 -8.618 1.00 14.85 170 VAL B CA 1
ATOM 4025 C C . VAL B 1 176 ? 45.386 -36.590 -8.326 1.00 15.28 170 VAL B C 1
ATOM 4026 O O . VAL B 1 176 ? 44.246 -36.227 -8.061 1.00 16.94 170 VAL B O 1
ATOM 4030 N N . MET B 1 177 ? 45.781 -37.857 -8.347 1.00 15.75 171 MET B N 1
ATOM 4031 C CA . MET B 1 177 ? 44.877 -38.979 -8.011 1.00 16.33 171 MET B CA 1
ATOM 4032 C C . MET B 1 177 ? 45.308 -39.691 -6.742 1.00 16.26 171 MET B C 1
ATOM 4033 O O . MET B 1 177 ? 46.410 -40.272 -6.679 1.00 16.31 171 MET B O 1
ATOM 4038 N N . VAL B 1 178 ? 44.402 -39.711 -5.773 1.00 15.51 172 VAL B N 1
ATOM 4039 C CA . VAL B 1 178 ? 44.645 -40.455 -4.553 1.00 15.80 172 VAL B CA 1
ATOM 4040 C C . VAL B 1 178 ? 43.879 -41.781 -4.643 1.00 15.94 172 VAL B C 1
ATOM 4041 O O . VAL B 1 178 ? 42.659 -41.775 -4.913 1.00 17.44 172 VAL B O 1
ATOM 4045 N N . MET B 1 179 ? 44.616 -42.880 -4.534 1.00 15.58 173 MET B N 1
ATOM 4046 C CA . MET B 1 179 ? 44.085 -44.228 -4.756 1.00 16.80 173 MET B CA 1
ATOM 4047 C C . MET B 1 179 ? 44.062 -44.931 -3.411 1.00 16.92 173 MET B C 1
ATOM 4048 O O . MET B 1 179 ? 45.097 -45.221 -2.842 1.00 16.92 173 MET B O 1
ATOM 4053 N N . GLY B 1 180 ? 42.874 -45.201 -2.912 1.00 17.82 174 GLY B N 1
ATOM 4054 C CA . GLY B 1 180 ? 42.747 -45.679 -1.539 1.00 17.87 174 GLY B CA 1
ATOM 4055 C C . GLY B 1 180 ? 42.430 -44.503 -0.654 1.00 18.42 174 GLY B C 1
ATOM 4056 O O . GLY B 1 180 ? 43.328 -43.688 -0.321 1.00 18.48 174 GLY B O 1
ATOM 4057 N N . VAL B 1 181 ? 41.151 -44.393 -0.282 1.00 18.07 175 VAL B N 1
ATOM 4058 C CA . VAL B 1 181 ? 40.630 -43.187 0.382 1.00 19.22 175 VAL B CA 1
ATOM 4059 C C . VAL B 1 181 ? 40.176 -43.572 1.809 1.00 19.25 175 VAL B C 1
ATOM 4060 O O . VAL B 1 181 ? 39.018 -43.368 2.195 1.00 22.12 175 VAL B O 1
ATOM 4064 N N . GLY B 1 182 ? 41.126 -44.134 2.549 1.00 19.12 176 GLY B N 1
ATOM 4065 C CA . GLY B 1 182 ? 41.108 -44.281 4.026 1.00 18.30 176 GLY B CA 1
ATOM 4066 C C . GLY B 1 182 ? 41.521 -42.986 4.727 1.00 17.52 176 GLY B C 1
ATOM 4067 O O . GLY B 1 182 ? 41.419 -41.887 4.161 1.00 16.62 176 GLY B O 1
ATOM 4068 N N . VAL B 1 183 ? 41.883 -43.091 6.003 1.00 15.47 177 VAL B N 1
ATOM 4069 C CA . VAL B 1 183 ? 42.261 -41.898 6.770 1.00 17.03 177 VAL B CA 1
ATOM 4070 C C . VAL B 1 183 ? 43.406 -41.143 6.072 1.00 16.55 177 VAL B C 1
ATOM 4071 O O . VAL B 1 183 ? 43.298 -39.933 5.850 1.00 16.83 177 VAL B O 1
ATOM 4075 N N . ALA B 1 184 ? 44.467 -41.862 5.712 1.00 16.91 178 ALA B N 1
ATOM 4076 C CA . ALA B 1 184 ? 45.645 -41.240 5.035 1.00 16.84 178 ALA B CA 1
ATOM 4077 C C . ALA B 1 184 ? 45.247 -40.582 3.690 1.00 17.61 178 ALA B C 1
ATOM 4078 O O . ALA B 1 184 ? 45.565 -39.396 3.399 1.00 16.01 178 ALA B O 1
ATOM 4080 N N . GLY B 1 185 ? 44.493 -41.337 2.898 1.00 17.53 179 GLY B N 1
ATOM 4081 C CA . GLY B 1 185 ? 43.965 -40.829 1.612 1.00 16.58 179 GLY B CA 1
ATOM 4082 C C . GLY B 1 185 ? 43.151 -39.546 1.705 1.00 16.87 179 GLY B C 1
ATOM 4083 O O . GLY B 1 185 ? 43.343 -38.632 0.906 1.00 15.97 179 GLY B O 1
ATOM 4084 N N . LEU B 1 186 ? 42.237 -39.470 2.684 1.00 15.85 180 LEU B N 1
ATOM 4085 C CA . LEU B 1 186 ? 41.442 -38.265 2.914 1.00 17.10 180 LEU B CA 1
ATOM 4086 C C . LEU B 1 186 ? 42.293 -37.040 3.248 1.00 16.54 180 LEU B C 1
ATOM 4087 O O . LEU B 1 186 ? 42.054 -35.935 2.699 1.00 15.48 180 LEU B O 1
ATOM 4092 N N . MET B 1 187 ? 43.283 -37.215 4.132 1.00 16.96 181 MET B N 1
ATOM 4093 C CA . MET B 1 187 ? 44.235 -36.096 4.411 1.00 15.46 181 MET B CA 1
ATOM 4094 C C . MET B 1 187 ? 45.109 -35.741 3.172 1.00 16.61 181 MET B C 1
ATOM 4095 O O . MET B 1 187 ? 45.371 -34.552 2.933 1.00 15.44 181 MET B O 1
ATOM 4100 N N . ALA B 1 188 ? 45.493 -36.737 2.366 1.00 15.20 182 ALA B N 1
ATOM 4101 C CA . ALA B 1 188 ? 46.254 -36.475 1.130 1.00 17.10 182 ALA B CA 1
ATOM 4102 C C . ALA B 1 188 ? 45.395 -35.636 0.211 1.00 16.43 182 ALA B C 1
ATOM 4103 O O . ALA B 1 188 ? 45.889 -34.662 -0.353 1.00 16.02 182 ALA B O 1
ATOM 4105 N N . ILE B 1 189 ? 44.103 -36.001 0.093 1.00 17.37 183 ILE B N 1
ATOM 4106 C CA . ILE B 1 189 ? 43.141 -35.236 -0.700 1.00 16.70 183 ILE B CA 1
ATOM 4107 C C . ILE B 1 189 ? 43.023 -33.801 -0.202 1.00 17.56 183 ILE B C 1
ATOM 4108 O O . ILE B 1 189 ? 43.100 -32.851 -0.985 1.00 15.72 183 ILE B O 1
ATOM 4113 N N . ALA B 1 190 ? 42.856 -33.649 1.113 1.00 16.31 184 ALA B N 1
ATOM 4114 C CA . ALA B 1 190 ? 42.578 -32.352 1.667 1.00 16.98 184 ALA B CA 1
ATOM 4115 C C . ALA B 1 190 ? 43.809 -31.484 1.395 1.00 15.33 184 ALA B C 1
ATOM 4116 O O . ALA B 1 190 ? 43.690 -30.296 1.110 1.00 14.71 184 ALA B O 1
ATOM 4118 N N . THR B 1 191 ? 44.986 -32.089 1.491 1.00 15.34 185 THR B N 1
ATOM 4119 C CA . THR B 1 191 ? 46.237 -31.302 1.453 1.00 14.87 185 THR B CA 1
ATOM 4120 C C . THR B 1 191 ? 46.553 -30.934 -0.005 1.00 14.65 185 THR B C 1
ATOM 4121 O O . THR B 1 191 ? 46.993 -29.816 -0.266 1.00 14.63 185 THR B O 1
ATOM 4125 N N . ALA B 1 192 ? 46.321 -31.868 -0.939 1.00 15.10 186 ALA B N 1
ATOM 4126 C CA . ALA B 1 192 ? 46.546 -31.587 -2.364 1.00 15.65 186 ALA B CA 1
ATOM 4127 C C . ALA B 1 192 ? 45.562 -30.538 -2.847 1.00 15.75 186 ALA B C 1
ATOM 4128 O O . ALA B 1 192 ? 45.921 -29.679 -3.645 1.00 17.94 186 ALA B O 1
ATOM 4130 N N . LYS B 1 193 ? 44.325 -30.611 -2.350 1.00 16.46 187 LYS B N 1
ATOM 4131 C CA . LYS B 1 193 ? 43.276 -29.643 -2.651 1.00 18.15 187 LYS B CA 1
ATOM 4132 C C . LYS B 1 193 ? 43.629 -28.214 -2.188 1.00 19.13 187 LYS B C 1
ATOM 4133 O O . LYS B 1 193 ? 43.486 -27.284 -2.985 1.00 18.96 187 LYS B O 1
ATOM 4139 N N . ARG B 1 194 ? 44.074 -28.064 -0.927 1.00 19.82 188 ARG B N 1
ATOM 4140 C CA . ARG B 1 194 ? 44.579 -26.788 -0.346 1.00 21.27 188 ARG B CA 1
ATOM 4141 C C . ARG B 1 194 ? 45.595 -26.151 -1.264 1.00 21.49 188 ARG B C 1
ATOM 4142 O O . ARG B 1 194 ? 45.559 -24.923 -1.516 1.00 19.50 188 ARG B O 1
ATOM 4150 N N . LEU B 1 195 ? 46.501 -27.011 -1.732 1.00 21.20 189 LEU B N 1
ATOM 4151 C CA . LEU B 1 195 ? 47.601 -26.621 -2.594 1.00 22.08 189 LEU B CA 1
ATOM 4152 C C . LEU B 1 195 ? 47.164 -26.186 -3.983 1.00 22.08 189 LEU B C 1
ATOM 4153 O O . LEU B 1 195 ? 47.975 -25.617 -4.706 1.00 23.03 189 LEU B O 1
ATOM 4158 N N . GLY B 1 196 ? 45.899 -26.427 -4.331 1.00 21.50 190 GLY B N 1
ATOM 4159 C CA . GLY B 1 196 ? 45.337 -25.946 -5.598 1.00 20.74 190 GLY B CA 1
ATOM 4160 C C . GLY B 1 196 ? 45.303 -26.949 -6.732 1.00 20.05 190 GLY B C 1
ATOM 4161 O O . GLY B 1 196 ? 44.856 -26.624 -7.829 1.00 19.04 190 GLY B O 1
ATOM 4162 N N . ALA B 1 197 ? 45.742 -28.176 -6.476 1.00 18.98 191 ALA B N 1
ATOM 4163 C CA . ALA B 1 197 ? 45.610 -29.238 -7.467 1.00 18.66 191 ALA B CA 1
ATOM 4164 C C . ALA B 1 197 ? 44.156 -29.578 -7.814 1.00 19.18 191 ALA B C 1
ATOM 4165 O O . ALA B 1 197 ? 43.226 -29.370 -7.013 1.00 18.42 191 ALA B O 1
ATOM 4167 N N . GLN B 1 198 ? 43.972 -30.090 -9.028 1.00 18.30 192 GLN B N 1
ATOM 4168 C CA . GLN B 1 198 ? 42.744 -30.795 -9.417 1.00 20.64 192 GLN B CA 1
ATOM 4169 C C . GLN B 1 198 ? 42.881 -32.219 -8.876 1.00 19.72 192 GLN B C 1
ATOM 4170 O O . GLN B 1 198 ? 43.732 -32.995 -9.330 1.00 20.90 192 GLN B O 1
ATOM 4176 N N . VAL B 1 199 ? 42.090 -32.533 -7.856 1.00 18.96 193 VAL B N 1
ATOM 4177 C CA . VAL B 1 199 ? 42.238 -33.804 -7.162 1.00 18.01 193 VAL B CA 1
ATOM 4178 C C . VAL B 1 199 ? 41.142 -34.766 -7.566 1.00 18.61 193 VAL B C 1
ATOM 4179 O O . VAL B 1 199 ? 39.953 -34.406 -7.594 1.00 19.01 193 VAL B O 1
ATOM 4183 N N . PHE B 1 200 ? 41.575 -35.987 -7.868 1.00 19.19 194 PHE B N 1
ATOM 4184 C CA . PHE B 1 200 ? 40.707 -37.117 -8.196 1.00 19.89 194 PHE B CA 1
ATOM 4185 C C . PHE B 1 200 ? 40.830 -38.208 -7.147 1.00 20.26 194 PHE B C 1
ATOM 4186 O O . PHE B 1 200 ? 41.903 -38.386 -6.558 1.00 20.27 194 PHE B O 1
ATOM 4194 N N . ALA B 1 201 ? 39.735 -38.941 -6.909 1.00 20.08 195 ALA B N 1
ATOM 4195 C CA . ALA B 1 201 ? 39.748 -39.991 -5.886 1.00 20.07 195 ALA B CA 1
ATOM 4196 C C . ALA B 1 201 ? 39.283 -41.340 -6.396 1.00 20.31 195 ALA B C 1
ATOM 4197 O O . ALA B 1 201 ? 38.191 -41.438 -6.950 1.00 20.26 195 ALA B O 1
ATOM 4199 N N . TYR B 1 202 ? 40.094 -42.360 -6.146 1.00 18.69 196 TYR B N 1
ATOM 4200 C CA . TYR B 1 202 ? 39.768 -43.749 -6.502 1.00 20.03 196 TYR B CA 1
ATOM 4201 C C . TYR B 1 202 ? 39.657 -44.649 -5.280 1.00 19.71 196 TYR B C 1
ATOM 4202 O O . TYR B 1 202 ? 40.594 -44.770 -4.486 1.00 17.82 196 TYR B O 1
ATOM 4211 N N . ASP B 1 203 ? 38.504 -45.292 -5.153 1.00 20.46 197 ASP B N 1
ATOM 4212 C CA . ASP B 1 203 ? 38.238 -46.221 -4.066 1.00 22.58 197 ASP B CA 1
ATOM 4213 C C . ASP B 1 203 ? 36.998 -47.002 -4.441 1.00 23.68 197 ASP B C 1
ATOM 4214 O O . ASP B 1 203 ? 36.066 -46.449 -5.041 1.00 24.81 197 ASP B O 1
ATOM 4219 N N . VAL B 1 204 ? 36.995 -48.283 -4.105 1.00 25.62 198 VAL B N 1
ATOM 4220 C CA . VAL B 1 204 ? 35.838 -49.139 -4.402 1.00 27.32 198 VAL B CA 1
ATOM 4221 C C . VAL B 1 204 ? 34.660 -48.864 -3.458 1.00 27.87 198 VAL B C 1
ATOM 4222 O O . VAL B 1 204 ? 33.538 -49.318 -3.692 1.00 29.18 198 VAL B O 1
ATOM 4226 N N . ARG B 1 205 ? 34.911 -48.109 -2.393 1.00 28.51 199 ARG B N 1
ATOM 4227 C CA . ARG B 1 205 ? 33.865 -47.794 -1.426 1.00 28.88 199 ARG B CA 1
ATOM 4228 C C . ARG B 1 205 ? 33.171 -46.475 -1.753 1.00 29.04 199 ARG B C 1
ATOM 4229 O O . ARG B 1 205 ? 33.804 -45.413 -1.806 1.00 28.44 199 ARG B O 1
ATOM 4237 N N . LYS B 1 206 ? 31.866 -46.543 -1.997 1.00 29.14 200 LYS B N 1
ATOM 4238 C CA . LYS B 1 206 ? 31.079 -45.333 -2.254 1.00 30.02 200 LYS B CA 1
ATOM 4239 C C . LYS B 1 206 ? 31.146 -44.340 -1.087 1.00 29.60 200 LYS B C 1
ATOM 4240 O O . LYS B 1 206 ? 31.126 -43.132 -1.316 1.00 28.75 200 LYS B O 1
ATOM 4246 N N . ALA B 1 207 ? 31.236 -44.851 0.145 1.00 29.27 201 ALA B N 1
ATOM 4247 C CA . ALA B 1 207 ? 31.338 -44.014 1.355 1.00 29.57 201 ALA B CA 1
ATOM 4248 C C . ALA B 1 207 ? 32.643 -43.215 1.411 1.00 28.83 201 ALA B C 1
ATOM 4249 O O . ALA B 1 207 ? 32.646 -42.044 1.808 1.00 29.45 201 ALA B O 1
ATOM 4251 N N . ALA B 1 208 ? 33.738 -43.869 1.026 1.00 28.80 202 ALA B N 1
ATOM 4252 C CA . ALA B 1 208 ? 35.042 -43.221 0.877 1.00 27.67 202 ALA B CA 1
ATOM 4253 C C . ALA B 1 208 ? 34.928 -42.135 -0.194 1.00 27.48 202 ALA B C 1
ATOM 4254 O O . ALA B 1 208 ? 35.344 -40.994 0.025 1.00 28.13 202 ALA B O 1
ATOM 4256 N N . LEU B 1 209 ? 34.327 -42.483 -1.332 1.00 27.11 203 LEU B N 1
ATOM 4257 C CA . LEU B 1 209 ? 34.088 -41.520 -2.419 1.00 27.16 203 LEU B CA 1
ATOM 4258 C C . LEU B 1 209 ? 33.226 -40.321 -2.003 1.00 27.01 203 LEU B C 1
ATOM 4259 O O . LEU B 1 209 ? 33.504 -39.186 -2.402 1.00 25.88 203 LEU B O 1
ATOM 4264 N N . GLU B 1 210 ? 32.215 -40.545 -1.177 1.00 27.46 204 GLU B N 1
ATOM 4265 C CA . GLU B 1 210 ? 31.420 -39.447 -0.657 1.00 28.28 204 GLU B CA 1
ATOM 4266 C C . GLU B 1 210 ? 32.233 -38.513 0.235 1.00 27.79 204 GLU B C 1
ATOM 4267 O O . GLU B 1 210 ? 32.099 -37.327 0.139 1.00 27.70 204 GLU B O 1
ATOM 4273 N N . GLN B 1 211 ? 33.080 -39.075 1.080 1.00 26.74 205 GLN B N 1
ATOM 4274 C CA . GLN B 1 211 ? 33.955 -38.288 1.939 1.00 26.82 205 GLN B CA 1
ATOM 4275 C C . GLN B 1 211 ? 34.915 -37.473 1.091 1.00 26.02 205 GLN B C 1
ATOM 4276 O O . GLN B 1 211 ? 35.101 -36.312 1.333 1.00 26.24 205 GLN B O 1
ATOM 4282 N N . ALA B 1 212 ? 35.486 -38.093 0.075 1.00 24.67 206 ALA B N 1
ATOM 4283 C CA . ALA B 1 212 ? 36.350 -37.385 -0.863 1.00 24.98 206 ALA B CA 1
ATOM 4284 C C . ALA B 1 212 ? 35.657 -36.235 -1.584 1.00 25.43 206 ALA B C 1
ATOM 4285 O O . ALA B 1 212 ? 36.188 -35.145 -1.690 1.00 24.57 206 ALA B O 1
ATOM 4287 N N . LEU B 1 213 ? 34.470 -36.509 -2.094 1.00 25.32 207 LEU B N 1
ATOM 4288 C CA . LEU B 1 213 ? 33.657 -35.492 -2.753 1.00 26.32 207 LEU B CA 1
ATOM 4289 C C . LEU B 1 213 ? 33.425 -34.275 -1.860 1.00 26.70 207 LEU B C 1
ATOM 4290 O O . LEU B 1 213 ? 33.486 -33.146 -2.314 1.00 25.62 207 LEU B O 1
ATOM 4295 N N . SER B 1 214 ? 33.173 -34.528 -0.583 1.00 27.62 208 SER B N 1
ATOM 4296 C CA . SER B 1 214 ? 33.002 -33.482 0.414 1.00 28.81 208 SER B CA 1
ATOM 4297 C C . SER B 1 214 ? 34.260 -32.580 0.594 1.00 28.51 208 SER B C 1
ATOM 4298 O O . SER B 1 214 ? 34.142 -31.395 0.922 1.00 29.59 208 SER B O 1
ATOM 4301 N N . LEU B 1 215 ? 35.451 -33.116 0.331 1.00 27.65 209 LEU B N 1
ATOM 4302 C CA . LEU B 1 215 ? 36.677 -32.301 0.410 1.00 26.50 209 LEU B CA 1
ATOM 4303 C C . LEU B 1 215 ? 36.950 -31.605 -0.918 1.00 26.28 209 LEU B C 1
ATOM 4304 O O . LEU B 1 215 ? 37.954 -30.896 -1.068 1.00 25.03 209 LEU B O 1
ATOM 4309 N N . GLY B 1 216 ? 36.050 -31.814 -1.883 1.00 24.92 210 GLY B N 1
ATOM 4310 C CA . GLY B 1 216 ? 36.158 -31.158 -3.187 1.00 25.19 210 GLY B CA 1
ATOM 4311 C C . GLY B 1 216 ? 36.923 -31.938 -4.242 1.00 24.57 210 GLY B C 1
ATOM 4312 O O . GLY B 1 216 ? 37.265 -31.393 -5.284 1.00 24.52 210 GLY B O 1
ATOM 4313 N N . ALA B 1 217 ? 37.182 -33.216 -3.981 1.00 23.93 211 ALA B N 1
ATOM 4314 C CA . ALA B 1 217 ? 37.843 -34.085 -4.950 1.00 24.00 211 ALA B CA 1
ATOM 4315 C C . ALA B 1 217 ? 36.804 -34.605 -5.939 1.00 24.22 211 ALA B C 1
ATOM 4316 O O . ALA B 1 217 ? 35.619 -34.647 -5.615 1.00 24.31 211 ALA B O 1
ATOM 4318 N N . LYS B 1 218 ? 37.253 -35.017 -7.119 1.00 24.12 212 LYS B N 1
ATOM 4319 C CA . LYS B 1 218 ? 36.370 -35.673 -8.089 1.00 25.60 212 LYS B CA 1
ATOM 4320 C C . LYS B 1 218 ? 36.500 -37.202 -8.031 1.00 24.57 212 LYS B C 1
ATOM 4321 O O . LYS B 1 218 ? 37.560 -37.749 -8.346 1.00 24.50 212 LYS B O 1
ATOM 4327 N N . PRO B 1 219 ? 35.420 -37.893 -7.618 1.00 24.51 213 PRO B N 1
ATOM 4328 C CA . PRO B 1 219 ? 35.405 -39.361 -7.595 1.00 24.73 213 PRO B CA 1
ATOM 4329 C C . PRO B 1 219 ? 35.604 -39.940 -8.988 1.00 24.57 213 PRO B C 1
ATOM 4330 O O . PRO B 1 219 ? 34.960 -39.505 -9.944 1.00 25.83 213 PRO B O 1
ATOM 4334 N N . ILE B 1 220 ? 36.530 -40.879 -9.097 1.00 24.73 214 ILE B N 1
ATOM 4335 C CA . ILE B 1 220 ? 36.745 -41.613 -10.334 1.00 26.41 214 ILE B CA 1
ATOM 4336 C C . ILE B 1 220 ? 35.578 -42.604 -10.432 1.00 27.56 214 ILE B C 1
ATOM 4337 O O . ILE B 1 220 ? 35.384 -43.405 -9.533 1.00 27.84 214 ILE B O 1
ATOM 4342 N N . GLU B 1 221 ? 34.776 -42.489 -11.489 1.00 29.77 215 GLU B N 1
ATOM 4343 C CA . GLU B 1 221 ? 33.641 -43.398 -11.716 1.00 31.63 215 GLU B CA 1
ATOM 4344 C C . GLU B 1 221 ? 33.932 -44.386 -12.852 1.00 31.80 215 GLU B C 1
ATOM 4345 O O . GLU B 1 221 ? 34.058 -44.008 -14.012 1.00 32.15 215 GLU B O 1
ATOM 4351 N N . LEU B 1 222 ? 34.089 -45.648 -12.472 1.00 31.92 216 LEU B N 1
ATOM 4352 C CA . LEU B 1 222 ? 34.454 -46.727 -13.389 1.00 32.66 216 LEU B CA 1
ATOM 4353 C C . LEU B 1 222 ? 33.190 -47.402 -13.959 1.00 33.09 216 LEU B C 1
ATOM 4354 O O . LEU B 1 222 ? 32.106 -47.204 -13.415 1.00 32.27 216 LEU B O 1
ATOM 4359 N N . PRO B 1 223 ? 33.331 -48.171 -15.066 1.00 34.24 217 PRO B N 1
ATOM 4360 C CA . PRO B 1 223 ? 32.174 -48.745 -15.769 1.00 35.77 217 PRO B CA 1
ATOM 4361 C C . PRO B 1 223 ? 31.280 -49.642 -14.906 1.00 37.47 217 PRO B C 1
ATOM 4362 O O . PRO B 1 223 ? 30.053 -49.492 -14.939 1.00 37.80 217 PRO B O 1
ATOM 4366 N N . ILE B 1 224 ? 31.874 -50.564 -14.150 1.00 39.21 218 ILE B N 1
ATOM 4367 C CA . ILE B 1 224 ? 31.083 -51.410 -13.250 1.00 41.22 218 ILE B CA 1
ATOM 4368 C C . ILE B 1 224 ? 30.802 -50.671 -11.943 1.00 42.56 218 ILE B C 1
ATOM 4369 O O . ILE B 1 224 ? 31.726 -50.364 -11.178 1.00 42.97 218 ILE B O 1
ATOM 4374 N N . SER B 1 225 ? 29.523 -50.369 -11.708 1.00 44.01 219 SER B N 1
ATOM 4375 C CA . SER B 1 225 ? 29.089 -49.615 -10.524 1.00 45.02 219 SER B CA 1
ATOM 4376 C C . SER B 1 225 ? 29.149 -50.456 -9.247 1.00 45.51 219 SER B C 1
ATOM 4377 O O . SER B 1 225 ? 28.946 -51.673 -9.277 1.00 46.16 219 SER B O 1
ATOM 4380 N N . GLU B 1 235 ? 31.620 -61.250 -6.185 1.00 50.77 229 GLU B N 1
ATOM 4381 C CA . GLU B 1 235 ? 32.775 -60.562 -6.784 1.00 50.48 229 GLU B CA 1
ATOM 4382 C C . GLU B 1 235 ? 32.416 -60.050 -8.185 1.00 49.93 229 GLU B C 1
ATOM 4383 O O . GLU B 1 235 ? 31.259 -59.679 -8.443 1.00 49.84 229 GLU B O 1
ATOM 4389 N N . LEU B 1 236 ? 33.411 -60.016 -9.071 1.00 48.87 230 LEU B N 1
ATOM 4390 C CA . LEU B 1 236 ? 33.272 -59.528 -10.435 1.00 47.96 230 LEU B CA 1
ATOM 4391 C C . LEU B 1 236 ? 33.950 -60.517 -11.373 1.00 46.89 230 LEU B C 1
ATOM 4392 O O . LEU B 1 236 ? 35.002 -61.076 -11.047 1.00 46.71 230 LEU B O 1
ATOM 4397 N N . THR B 1 237 ? 33.356 -60.725 -12.541 1.00 45.56 231 THR B N 1
ATOM 4398 C CA . THR B 1 237 ? 33.908 -61.643 -13.531 1.00 44.26 231 THR B CA 1
ATOM 4399 C C . THR B 1 237 ? 35.278 -61.166 -14.021 1.00 43.58 231 THR B C 1
ATOM 4400 O O . THR B 1 237 ? 35.638 -60.008 -13.812 1.00 43.35 231 THR B O 1
ATOM 4404 N N . GLU B 1 238 ? 36.026 -62.064 -14.669 1.00 43.03 232 GLU B N 1
ATOM 4405 C CA A GLU B 1 238 ? 37.322 -61.734 -15.249 0.50 42.29 232 GLU B CA 1
ATOM 4406 C CA B GLU B 1 238 ? 37.316 -61.720 -15.248 0.50 42.25 232 GLU B CA 1
ATOM 4407 C C . GLU B 1 238 ? 37.200 -60.736 -16.407 1.00 41.63 232 GLU B C 1
ATOM 4408 O O . GLU B 1 238 ? 38.106 -59.929 -16.634 1.00 41.43 232 GLU B O 1
ATOM 4419 N N . GLU B 1 239 ? 36.097 -60.812 -17.147 1.00 39.86 233 GLU B N 1
ATOM 4420 C CA . GLU B 1 239 ? 35.826 -59.876 -18.227 1.00 38.10 233 GLU B CA 1
ATOM 4421 C C . GLU B 1 239 ? 35.524 -58.500 -17.636 1.00 36.78 233 GLU B C 1
ATOM 4422 O O . GLU B 1 239 ? 35.999 -57.482 -18.131 1.00 36.15 233 GLU B O 1
ATOM 4428 N N . GLU B 1 240 ? 34.747 -58.495 -16.564 1.00 35.16 234 GLU B N 1
ATOM 4429 C CA . GLU B 1 240 ? 34.415 -57.278 -15.825 1.00 34.88 234 GLU B CA 1
ATOM 4430 C C . GLU B 1 240 ? 35.672 -56.614 -15.253 1.00 34.82 234 GLU B C 1
ATOM 4431 O O . GLU B 1 240 ? 35.868 -55.410 -15.412 1.00 33.86 234 GLU B O 1
ATOM 4437 N N . LYS B 1 241 ? 36.518 -57.403 -14.599 1.00 34.93 235 LYS B N 1
ATOM 4438 C CA . LYS B 1 241 ? 37.781 -56.878 -14.062 1.00 35.08 235 LYS B CA 1
ATOM 4439 C C . LYS B 1 241 ? 38.718 -56.354 -15.160 1.00 35.25 235 LYS B C 1
ATOM 4440 O O . LYS B 1 241 ? 39.469 -55.400 -14.930 1.00 34.76 235 LYS B O 1
ATOM 4446 N N . ARG B 1 242 ? 38.648 -56.948 -16.354 1.00 35.21 236 ARG B N 1
ATOM 4447 C CA . ARG B 1 242 ? 39.341 -56.419 -17.531 1.00 35.32 236 ARG B CA 1
ATOM 4448 C C . ARG B 1 242 ? 38.798 -55.031 -17.955 1.00 35.28 236 ARG B C 1
ATOM 4449 O O . ARG B 1 242 ? 39.582 -54.115 -18.220 1.00 34.81 236 ARG B O 1
ATOM 4457 N N . ILE B 1 243 ? 37.471 -54.878 -18.011 1.00 34.22 237 ILE B N 1
ATOM 4458 C CA . ILE B 1 243 ? 36.859 -53.585 -18.353 1.00 34.44 237 ILE B CA 1
ATOM 4459 C C . ILE B 1 243 ? 37.146 -52.523 -17.276 1.00 33.37 237 ILE B C 1
ATOM 4460 O O . ILE B 1 243 ? 37.420 -51.364 -17.606 1.00 33.15 237 ILE B O 1
ATOM 4465 N N . GLN B 1 244 ? 37.074 -52.921 -16.005 1.00 32.07 238 GLN B N 1
ATOM 4466 C CA . GLN B 1 244 ? 37.392 -52.021 -14.882 1.00 31.51 238 GLN B CA 1
ATOM 4467 C C . GLN B 1 244 ? 38.846 -51.531 -14.931 1.00 31.21 238 GLN B C 1
ATOM 4468 O O . GLN B 1 244 ? 39.130 -50.338 -14.705 1.00 30.64 238 GLN B O 1
ATOM 4474 N N . HIS B 1 245 ? 39.747 -52.463 -15.225 1.00 30.16 239 HIS B N 1
ATOM 4475 C CA . HIS B 1 245 ? 41.176 -52.180 -15.333 1.00 29.57 239 HIS B CA 1
ATOM 4476 C C . HIS B 1 245 ? 41.534 -51.253 -16.497 1.00 29.47 239 HIS B C 1
ATOM 4477 O O . HIS B 1 245 ? 42.356 -50.348 -16.331 1.00 28.36 239 HIS B O 1
ATOM 4484 N N . GLU B 1 246 ? 40.927 -51.471 -17.667 1.00 28.47 240 GLU B N 1
ATOM 4485 C CA . GLU B 1 246 ? 41.226 -50.631 -18.830 1.00 29.15 240 GLU B CA 1
ATOM 4486 C C . GLU B 1 246 ? 40.764 -49.204 -18.566 1.00 28.10 240 GLU B C 1
ATOM 4487 O O . GLU B 1 246 ? 41.454 -48.247 -18.901 1.00 28.13 240 GLU B O 1
ATOM 4493 N N . ALA B 1 247 ? 39.617 -49.084 -17.908 1.00 26.06 241 ALA B N 1
ATOM 4494 C CA . ALA B 1 247 ? 39.070 -47.781 -17.553 1.00 25.57 241 ALA B CA 1
ATOM 4495 C C . ALA B 1 247 ? 39.934 -47.067 -16.511 1.00 25.29 241 ALA B C 1
ATOM 4496 O O . ALA B 1 247 ? 40.156 -45.848 -16.618 1.00 25.09 241 ALA B O 1
ATOM 4498 N N . LEU B 1 248 ? 40.393 -47.822 -15.509 1.00 24.87 242 LEU B N 1
ATOM 4499 C CA . LEU B 1 248 ? 41.262 -47.258 -14.428 1.00 25.69 242 LEU B CA 1
ATOM 4500 C C . LEU B 1 248 ? 42.579 -46.800 -15.047 1.00 25.01 242 LEU B C 1
ATOM 4501 O O . LEU B 1 248 ? 43.064 -45.675 -14.783 1.00 24.12 242 LEU B O 1
ATOM 4506 N N . ARG B 1 249 ? 43.147 -47.668 -15.880 1.00 24.61 243 ARG B N 1
ATOM 4507 C CA . ARG B 1 249 ? 44.390 -47.370 -16.588 1.00 25.12 243 ARG B CA 1
ATOM 4508 C C . ARG B 1 249 ? 44.265 -46.068 -17.392 1.00 25.50 243 ARG B C 1
ATOM 4509 O O . ARG B 1 249 ? 45.180 -45.215 -17.369 1.00 24.30 243 ARG B O 1
ATOM 4517 N N . ASP B 1 250 ? 43.146 -45.915 -18.099 1.00 25.42 244 ASP B N 1
ATOM 4518 C CA . ASP B 1 250 ? 42.859 -44.678 -18.850 1.00 25.94 244 ASP B CA 1
ATOM 4519 C C . ASP B 1 250 ? 42.851 -43.411 -17.983 1.00 25.51 244 ASP B C 1
ATOM 4520 O O . ASP B 1 250 ? 43.441 -42.394 -18.362 1.00 26.09 244 ASP B O 1
ATOM 4525 N N . HIS B 1 251 ? 42.171 -43.458 -16.834 1.00 24.74 245 HIS B N 1
ATOM 4526 C CA . HIS B 1 251 ? 42.179 -42.318 -15.915 1.00 24.72 245 HIS B CA 1
ATOM 4527 C C . HIS B 1 251 ? 43.569 -42.025 -15.350 1.00 23.28 245 HIS B C 1
ATOM 4528 O O . HIS B 1 251 ? 44.036 -40.871 -15.356 1.00 23.04 245 HIS B O 1
ATOM 4535 N N . VAL B 1 252 ? 44.247 -43.064 -14.883 1.00 22.34 246 VAL B N 1
ATOM 4536 C CA . VAL B 1 252 ? 45.594 -42.910 -14.295 1.00 21.52 246 VAL B CA 1
ATOM 4537 C C . VAL B 1 252 ? 46.575 -42.309 -15.309 1.00 21.83 246 VAL B C 1
ATOM 4538 O O . VAL B 1 252 ? 47.365 -41.427 -14.984 1.00 20.00 246 VAL B O 1
ATOM 4542 N N . ALA B 1 253 ? 46.503 -42.786 -16.546 1.00 22.43 247 ALA B N 1
ATOM 4543 C CA . ALA B 1 253 ? 47.445 -42.321 -17.563 1.00 23.52 247 ALA B CA 1
ATOM 4544 C C . ALA B 1 253 ? 47.419 -40.802 -17.731 1.00 23.23 247 ALA B C 1
ATOM 4545 O O . ALA B 1 253 ? 48.404 -40.215 -18.190 1.00 24.63 247 ALA B O 1
ATOM 4547 N N . GLY B 1 254 ? 46.316 -40.168 -17.337 1.00 22.82 248 GLY B N 1
ATOM 4548 C CA . GLY B 1 254 ? 46.172 -38.711 -17.425 1.00 22.47 248 GLY B CA 1
ATOM 4549 C C . GLY B 1 254 ? 46.661 -37.896 -16.229 1.00 21.55 248 GLY B C 1
ATOM 4550 O O . GLY B 1 254 ? 46.537 -36.661 -16.235 1.00 21.67 248 GLY B O 1
ATOM 4551 N N . MET B 1 255 ? 47.197 -38.571 -15.214 1.00 20.80 249 MET B N 1
ATOM 4552 C CA . MET B 1 255 ? 47.540 -37.930 -13.944 1.00 19.63 249 MET B CA 1
ATOM 4553 C C . MET B 1 255 ? 48.972 -37.449 -13.944 1.00 19.52 249 MET B C 1
ATOM 4554 O O . MET B 1 255 ? 49.825 -38.006 -14.631 1.00 19.27 249 MET B O 1
ATOM 4559 N N . ASP B 1 256 ? 49.229 -36.410 -13.151 1.00 19.02 250 ASP B N 1
ATOM 4560 C CA . ASP B 1 256 ? 50.588 -35.983 -12.925 1.00 18.51 250 ASP B CA 1
ATOM 4561 C C . ASP B 1 256 ? 51.136 -36.586 -11.671 1.00 18.16 250 ASP B C 1
ATOM 4562 O O . ASP B 1 256 ? 52.340 -36.686 -11.543 1.00 17.16 250 ASP B O 1
ATOM 4567 N N . VAL B 1 257 ? 50.251 -36.926 -10.732 1.00 16.52 251 VAL B N 1
ATOM 4568 C CA . VAL B 1 257 ? 50.689 -37.407 -9.403 1.00 17.74 251 VAL B CA 1
ATOM 4569 C C . VAL B 1 257 ? 49.760 -38.545 -9.040 1.00 16.86 251 VAL B C 1
ATOM 4570 O O . VAL B 1 257 ? 48.541 -38.386 -9.157 1.00 16.46 251 VAL B O 1
ATOM 4574 N N . LEU B 1 258 ? 50.322 -39.663 -8.582 1.00 17.06 252 LEU B N 1
ATOM 4575 C CA . LEU B 1 258 ? 49.512 -40.746 -8.003 1.00 17.27 252 LEU B CA 1
ATOM 4576 C C . LEU B 1 258 ? 49.964 -40.932 -6.581 1.00 16.76 252 LEU B C 1
ATOM 4577 O O . LEU B 1 258 ? 51.149 -41.082 -6.334 1.00 18.10 252 LEU B O 1
ATOM 4582 N N . ILE B 1 259 ? 49.016 -40.898 -5.652 1.00 15.81 253 ILE B N 1
ATOM 4583 C CA . ILE B 1 259 ? 49.320 -41.177 -4.258 1.00 15.40 253 ILE B CA 1
ATOM 4584 C C . ILE B 1 259 ? 48.508 -42.403 -3.893 1.00 15.58 253 ILE B C 1
ATOM 4585 O O . ILE B 1 259 ? 47.278 -42.340 -3.966 1.00 16.78 253 ILE B O 1
ATOM 4590 N N . THR B 1 260 ? 49.202 -43.486 -3.526 1.00 16.65 254 THR B N 1
ATOM 4591 C CA . THR B 1 260 ? 48.564 -44.789 -3.232 1.00 18.80 254 THR B CA 1
ATOM 4592 C C . THR B 1 260 ? 48.686 -45.139 -1.744 1.00 18.76 254 THR B C 1
ATOM 4593 O O . THR B 1 260 ? 49.751 -44.978 -1.145 1.00 20.21 254 THR B O 1
ATOM 4597 N N . THR B 1 261 ? 47.599 -45.637 -1.152 1.00 21.06 255 THR B N 1
ATOM 4598 C CA . THR B 1 261 ? 47.541 -45.780 0.299 1.00 23.14 255 THR B CA 1
ATOM 4599 C C . THR B 1 261 ? 46.936 -47.106 0.787 1.00 24.40 255 THR B C 1
ATOM 4600 O O . THR B 1 261 ? 46.608 -47.233 1.970 1.00 25.09 255 THR B O 1
ATOM 4604 N N . ALA B 1 262 ? 46.766 -48.076 -0.104 1.00 24.81 256 ALA B N 1
ATOM 4605 C CA . ALA B 1 262 ? 45.953 -49.256 0.218 1.00 26.63 256 ALA B CA 1
ATOM 4606 C C . ALA B 1 262 ? 46.787 -50.293 0.953 1.00 27.81 256 ALA B C 1
ATOM 4607 O O . ALA B 1 262 ? 47.829 -50.732 0.470 1.00 27.52 256 ALA B O 1
ATOM 4609 N N . GLN B 1 263 ? 46.346 -50.656 2.150 1.00 30.09 257 GLN B N 1
ATOM 4610 C CA . GLN B 1 263 ? 47.039 -51.686 2.919 1.00 33.08 257 GLN B CA 1
ATOM 4611 C C . GLN B 1 263 ? 46.069 -52.655 3.575 1.00 34.32 257 GLN B C 1
ATOM 4612 O O . GLN B 1 263 ? 44.975 -52.257 3.981 1.00 34.14 257 GLN B O 1
ATOM 4618 N N . VAL B 1 264 ? 46.476 -53.921 3.654 1.00 36.00 258 VAL B N 1
ATOM 4619 C CA . VAL B 1 264 ? 45.696 -54.954 4.343 1.00 37.62 258 VAL B CA 1
ATOM 4620 C C . VAL B 1 264 ? 46.508 -55.521 5.517 1.00 38.88 258 VAL B C 1
ATOM 4621 O O . VAL B 1 264 ? 47.609 -56.046 5.311 1.00 38.40 258 VAL B O 1
ATOM 4625 N N . PRO B 1 265 ? 45.972 -55.399 6.757 1.00 40.08 259 PRO B N 1
ATOM 4626 C CA . PRO B 1 265 ? 46.670 -55.842 7.975 1.00 41.06 259 PRO B CA 1
ATOM 4627 C C . PRO B 1 265 ? 47.328 -57.219 7.839 1.00 41.65 259 PRO B C 1
ATOM 4628 O O . PRO B 1 265 ? 46.689 -58.174 7.376 1.00 41.90 259 PRO B O 1
ATOM 4632 N N . GLY B 1 266 ? 48.603 -57.288 8.223 1.00 42.26 260 GLY B N 1
ATOM 4633 C CA . GLY B 1 266 ? 49.414 -58.502 8.143 1.00 42.64 260 GLY B CA 1
ATOM 4634 C C . GLY B 1 266 ? 49.201 -59.265 6.849 1.00 42.81 260 GLY B C 1
ATOM 4635 O O . GLY B 1 266 ? 48.635 -60.354 6.870 1.00 43.13 260 GLY B O 1
ATOM 4636 N N . ARG B 1 267 ? 49.631 -58.668 5.731 1.00 42.68 261 ARG B N 1
ATOM 4637 C CA . ARG B 1 267 ? 49.495 -59.224 4.364 1.00 42.30 261 ARG B CA 1
ATOM 4638 C C . ARG B 1 267 ? 50.083 -58.251 3.333 1.00 41.16 261 ARG B C 1
ATOM 4639 O O . ARG B 1 267 ? 50.153 -57.055 3.599 1.00 41.41 261 ARG B O 1
ATOM 4647 N N . ARG B 1 268 ? 50.509 -58.768 2.176 1.00 39.66 262 ARG B N 1
ATOM 4648 C CA . ARG B 1 268 ? 51.091 -57.938 1.104 1.00 38.25 262 ARG B CA 1
ATOM 4649 C C . ARG B 1 268 ? 50.105 -56.912 0.557 1.00 36.34 262 ARG B C 1
ATOM 4650 O O . ARG B 1 268 ? 48.926 -57.214 0.357 1.00 35.30 262 ARG B O 1
ATOM 4658 N N . ALA B 1 269 ? 50.606 -55.698 0.321 1.00 34.24 263 ALA B N 1
ATOM 4659 C CA . ALA B 1 269 ? 49.811 -54.611 -0.239 1.00 32.10 263 ALA B CA 1
ATOM 4660 C C . ALA B 1 269 ? 49.208 -55.033 -1.575 1.00 30.43 263 ALA B C 1
ATOM 4661 O O . ALA B 1 269 ? 49.873 -55.692 -2.358 1.00 30.49 263 ALA B O 1
ATOM 4663 N N . PRO B 1 270 ? 47.946 -54.654 -1.835 1.00 29.29 264 PRO B N 1
ATOM 4664 C CA . PRO B 1 270 ? 47.416 -54.948 -3.174 1.00 28.76 264 PRO B CA 1
ATOM 4665 C C . PRO B 1 270 ? 48.106 -54.099 -4.242 1.00 28.49 264 PRO B C 1
ATOM 4666 O O . PRO B 1 270 ? 48.433 -52.940 -3.986 1.00 28.06 264 PRO B O 1
ATOM 4670 N N . ILE B 1 271 ? 48.339 -54.666 -5.424 1.00 27.80 265 ILE B N 1
ATOM 4671 C CA . ILE B 1 271 ? 48.864 -53.860 -6.519 1.00 27.37 265 ILE B CA 1
ATOM 4672 C C . ILE B 1 271 ? 47.714 -53.018 -7.065 1.00 27.02 265 ILE B C 1
ATOM 4673 O O . ILE B 1 271 ? 46.667 -53.557 -7.460 1.00 27.56 265 ILE B O 1
ATOM 4678 N N . LEU B 1 272 ? 47.888 -51.696 -7.059 1.00 25.19 266 LEU B N 1
ATOM 4679 C CA . LEU B 1 272 ? 46.934 -50.816 -7.726 1.00 24.68 266 LEU B CA 1
ATOM 4680 C C . LEU B 1 272 ? 47.519 -50.213 -8.989 1.00 24.20 266 LEU B C 1
ATOM 4681 O O . LEU B 1 272 ? 46.778 -49.762 -9.851 1.00 25.29 266 LEU B O 1
ATOM 4686 N N . LEU B 1 273 ? 48.845 -50.184 -9.071 1.00 23.51 267 LEU B N 1
ATOM 4687 C CA . LEU B 1 273 ? 49.542 -49.700 -10.263 1.00 23.97 267 LEU B CA 1
ATOM 4688 C C . LEU B 1 273 ? 50.436 -50.784 -10.815 1.00 24.41 267 LEU B C 1
ATOM 4689 O O . LEU B 1 273 ? 51.579 -50.995 -10.357 1.00 24.26 267 LEU B O 1
ATOM 4694 N N . THR B 1 274 ? 49.865 -51.498 -11.788 1.00 24.48 268 THR B N 1
ATOM 4695 C CA . THR B 1 274 ? 50.534 -52.556 -12.532 1.00 26.26 268 THR B CA 1
ATOM 4696 C C . THR B 1 274 ? 51.540 -52.029 -13.566 1.00 25.97 268 THR B C 1
ATOM 4697 O O . THR B 1 274 ? 51.588 -50.835 -13.862 1.00 25.38 268 THR B O 1
ATOM 4701 N N . GLU B 1 275 ? 52.320 -52.943 -14.138 1.00 26.76 269 GLU B N 1
ATOM 4702 C CA . GLU B 1 275 ? 53.283 -52.587 -15.183 1.00 28.16 269 GLU B CA 1
ATOM 4703 C C . GLU B 1 275 ? 52.626 -51.824 -16.332 1.00 27.79 269 GLU B C 1
ATOM 4704 O O . GLU B 1 275 ? 53.145 -50.808 -16.784 1.00 27.50 269 GLU B O 1
ATOM 4710 N N . ASP B 1 276 ? 51.487 -52.327 -16.806 1.00 27.99 270 ASP B N 1
ATOM 4711 C CA . ASP B 1 276 ? 50.821 -51.761 -17.987 1.00 27.50 270 ASP B CA 1
ATOM 4712 C C . ASP B 1 276 ? 50.245 -50.376 -17.726 1.00 27.03 270 ASP B C 1
ATOM 4713 O O . ASP B 1 276 ? 50.009 -49.602 -18.662 1.00 27.12 270 ASP B O 1
ATOM 4718 N N . MET B 1 277 ? 49.998 -50.057 -16.458 1.00 25.71 271 MET B N 1
ATOM 4719 C CA . MET B 1 277 ? 49.550 -48.710 -16.108 1.00 25.25 271 MET B CA 1
ATOM 4720 C C . MET B 1 277 ? 50.736 -47.734 -16.037 1.00 25.10 271 MET B C 1
ATOM 4721 O O . MET B 1 277 ? 50.712 -46.646 -16.635 1.00 25.50 271 MET B O 1
ATOM 4726 N N . VAL B 1 278 ? 51.792 -48.134 -15.342 1.00 25.70 272 VAL B N 1
ATOM 4727 C CA . VAL B 1 278 ? 52.982 -47.276 -15.217 1.00 26.32 272 VAL B CA 1
ATOM 4728 C C . VAL B 1 278 ? 53.575 -46.933 -16.595 1.00 26.78 272 VAL B C 1
ATOM 4729 O O . VAL B 1 278 ? 53.955 -45.793 -16.858 1.00 26.11 272 VAL B O 1
ATOM 4733 N N . GLU B 1 279 ? 53.536 -47.896 -17.512 1.00 27.09 273 GLU B N 1
ATOM 4734 C CA . GLU B 1 279 ? 53.970 -47.632 -18.889 1.00 28.21 273 GLU B CA 1
ATOM 4735 C C . GLU B 1 279 ? 53.162 -46.553 -19.637 1.00 28.16 273 GLU B C 1
ATOM 4736 O O . GLU B 1 279 ? 53.627 -46.017 -20.658 1.00 27.90 273 GLU B O 1
ATOM 4742 N N . ARG B 1 280 ? 51.960 -46.250 -19.147 1.00 26.77 274 ARG B N 1
ATOM 4743 C CA . ARG B 1 280 ? 51.123 -45.206 -19.729 1.00 27.64 274 ARG B CA 1
ATOM 4744 C C . ARG B 1 280 ? 51.295 -43.836 -19.059 1.00 26.78 274 ARG B C 1
ATOM 4745 O O . ARG B 1 280 ? 50.653 -42.880 -19.444 1.00 27.26 274 ARG B O 1
ATOM 4753 N N . LEU B 1 281 ? 52.159 -43.758 -18.055 1.00 26.04 275 LEU B N 1
ATOM 4754 C CA . LEU B 1 281 ? 52.432 -42.488 -17.358 1.00 25.43 275 LEU B CA 1
ATOM 4755 C C . LEU B 1 281 ? 53.454 -41.624 -18.111 1.00 25.53 275 LEU B C 1
ATOM 4756 O O . LEU B 1 281 ? 54.479 -42.126 -18.542 1.00 27.07 275 LEU B O 1
ATOM 4761 N N . LYS B 1 282 ? 53.168 -40.333 -18.246 1.00 26.01 276 LYS B N 1
ATOM 4762 C CA . LYS B 1 282 ? 54.046 -39.402 -18.974 1.00 25.96 276 LYS B CA 1
ATOM 4763 C C . LYS B 1 282 ? 55.336 -39.165 -18.180 1.00 25.12 276 LYS B C 1
ATOM 4764 O O . LYS B 1 282 ? 55.283 -39.115 -16.953 1.00 23.81 276 LYS B O 1
ATOM 4770 N N . PRO B 1 283 ? 56.505 -39.020 -18.862 1.00 24.39 277 PRO B N 1
ATOM 4771 C CA . PRO B 1 283 ? 57.678 -38.543 -18.128 1.00 23.30 277 PRO B CA 1
ATOM 4772 C C . PRO B 1 283 ? 57.373 -37.337 -17.227 1.00 22.97 277 PRO B C 1
ATOM 4773 O O . PRO B 1 283 ? 56.633 -36.414 -17.611 1.00 21.58 277 PRO B O 1
ATOM 4777 N N . GLY B 1 284 ? 57.913 -37.382 -16.013 1.00 22.08 278 GLY B N 1
ATOM 4778 C CA . GLY B 1 284 ? 57.658 -36.339 -15.023 1.00 22.41 278 GLY B CA 1
ATOM 4779 C C . GLY B 1 284 ? 56.503 -36.613 -14.086 1.00 22.27 278 GLY B C 1
ATOM 4780 O O . GLY B 1 284 ? 56.210 -35.800 -13.217 1.00 22.45 278 GLY B O 1
ATOM 4781 N N . THR B 1 285 ? 55.813 -37.742 -14.281 1.00 21.03 279 THR B N 1
ATOM 4782 C CA . THR B 1 285 ? 54.781 -38.161 -13.326 1.00 19.75 279 THR B CA 1
ATOM 4783 C C . THR B 1 285 ? 55.470 -38.638 -12.073 1.00 18.68 279 THR B C 1
ATOM 4784 O O . THR B 1 285 ? 56.608 -39.127 -12.116 1.00 19.54 279 THR B O 1
ATOM 4788 N N . VAL B 1 286 ? 54.794 -38.456 -10.939 1.00 18.70 280 VAL B N 1
ATOM 4789 C CA . VAL B 1 286 ? 55.313 -38.857 -9.646 1.00 18.34 280 VAL B CA 1
ATOM 4790 C C . VAL B 1 286 ? 54.361 -39.809 -8.965 1.00 17.13 280 VAL B C 1
ATOM 4791 O O . VAL B 1 286 ? 53.144 -39.577 -8.967 1.00 18.75 280 VAL B O 1
ATOM 4795 N N . VAL B 1 287 ? 54.914 -40.862 -8.385 1.00 17.45 281 VAL B N 1
ATOM 4796 C CA . VAL B 1 287 ? 54.097 -41.785 -7.569 1.00 16.67 281 VAL B CA 1
ATOM 4797 C C . VAL B 1 287 ? 54.590 -41.809 -6.144 1.00 16.35 281 VAL B C 1
ATOM 4798 O O . VAL B 1 287 ? 55.773 -42.092 -5.898 1.00 17.98 281 VAL B O 1
ATOM 4802 N N . VAL B 1 288 ? 53.689 -41.547 -5.194 1.00 15.74 282 VAL B N 1
ATOM 4803 C CA . VAL B 1 288 ? 54.021 -41.638 -3.766 1.00 16.13 282 VAL B CA 1
ATOM 4804 C C . VAL B 1 288 ? 53.238 -42.816 -3.188 1.00 16.10 282 VAL B C 1
ATOM 4805 O O . VAL B 1 288 ? 52.007 -42.774 -3.045 1.00 16.04 282 VAL B O 1
ATOM 4809 N N . ASP B 1 289 ? 53.978 -43.853 -2.853 1.00 18.06 283 ASP B N 1
ATOM 4810 C CA . ASP B 1 289 ? 53.408 -45.122 -2.491 1.00 19.06 283 ASP B CA 1
ATOM 4811 C C . ASP B 1 289 ? 53.526 -45.338 -0.980 1.00 19.17 283 ASP B C 1
ATOM 4812 O O . ASP B 1 289 ? 54.543 -45.825 -0.488 1.00 19.49 283 ASP B O 1
ATOM 4817 N N . LEU B 1 290 ? 52.462 -44.990 -0.260 1.00 20.10 284 LEU B N 1
ATOM 4818 C CA . LEU B 1 290 ? 52.394 -45.124 1.213 1.00 21.34 284 LEU B CA 1
ATOM 4819 C C . LEU B 1 290 ? 52.326 -46.577 1.714 1.00 21.68 284 LEU B C 1
ATOM 4820 O O . LEU B 1 290 ? 52.447 -46.848 2.928 1.00 22.53 284 LEU B O 1
ATOM 4825 N N . ALA B 1 291 ? 52.114 -47.513 0.795 1.00 22.60 285 ALA B N 1
ATOM 4826 C CA . ALA B 1 291 ? 52.063 -48.939 1.141 1.00 23.45 285 ALA B CA 1
ATOM 4827 C C . ALA B 1 291 ? 53.412 -49.666 0.992 1.00 24.21 285 ALA B C 1
ATOM 4828 O O . ALA B 1 291 ? 53.462 -50.894 1.037 1.00 24.88 285 ALA B O 1
ATOM 4830 N N . ALA B 1 292 ? 54.503 -48.920 0.836 1.00 25.90 286 ALA B N 1
ATOM 4831 C CA . ALA B 1 292 ? 55.848 -49.511 0.708 1.00 26.84 286 ALA B CA 1
ATOM 4832 C C . ALA B 1 292 ? 56.240 -50.485 1.837 1.00 28.45 286 ALA B C 1
ATOM 4833 O O . ALA B 1 292 ? 56.860 -51.522 1.576 1.00 28.80 286 ALA B O 1
ATOM 4835 N N . GLU B 1 293 ? 55.872 -50.160 3.076 1.00 29.85 287 GLU B N 1
ATOM 4836 C CA . GLU B 1 293 ? 56.219 -51.011 4.220 1.00 31.58 287 GLU B CA 1
ATOM 4837 C C . GLU B 1 293 ? 55.664 -52.444 4.120 1.00 31.63 287 GLU B C 1
ATOM 4838 O O . GLU B 1 293 ? 56.211 -53.353 4.738 1.00 32.22 287 GLU B O 1
ATOM 4844 N N . SER B 1 294 ? 54.596 -52.650 3.335 1.00 31.45 288 SER B N 1
ATOM 4845 C CA . SER B 1 294 ? 54.069 -54.001 3.095 1.00 30.59 288 SER B CA 1
ATOM 4846 C C . SER B 1 294 ? 54.175 -54.447 1.640 1.00 30.31 288 SER B C 1
ATOM 4847 O O . SER B 1 294 ? 53.368 -55.262 1.176 1.00 30.20 288 SER B O 1
ATOM 4850 N N . GLY B 1 295 ? 55.166 -53.901 0.930 1.00 29.01 289 GLY B N 1
ATOM 4851 C CA . GLY B 1 295 ? 55.488 -54.320 -0.430 1.00 28.45 289 GLY B CA 1
ATOM 4852 C C . GLY B 1 295 ? 55.087 -53.338 -1.523 1.00 27.35 289 GLY B C 1
ATOM 4853 O O . GLY B 1 295 ? 55.587 -53.430 -2.646 1.00 27.44 289 GLY B O 1
ATOM 4854 N N . GLY B 1 296 ? 54.167 -52.427 -1.217 1.00 26.77 290 GLY B N 1
ATOM 4855 C CA . GLY B 1 296 ? 53.832 -51.314 -2.125 1.00 25.84 290 GLY B CA 1
ATOM 4856 C C . GLY B 1 296 ? 52.672 -51.529 -3.067 1.00 25.44 290 GLY B C 1
ATOM 4857 O O . GLY B 1 296 ? 52.465 -52.648 -3.541 1.00 25.85 290 GLY B O 1
ATOM 4858 N N . ASN B 1 297 ? 51.917 -50.456 -3.341 1.00 24.09 291 ASN B N 1
ATOM 4859 C CA . ASN B 1 297 ? 50.805 -50.519 -4.297 1.00 23.87 291 ASN B CA 1
ATOM 4860 C C . ASN B 1 297 ? 51.275 -50.456 -5.740 1.00 23.89 291 ASN B C 1
ATOM 4861 O O . ASN B 1 297 ? 50.519 -50.772 -6.650 1.00 23.85 291 ASN B O 1
ATOM 4866 N N . CYS B 1 298 ? 52.510 -50.016 -5.941 1.00 23.67 292 CYS B N 1
ATOM 4867 C CA . CYS B 1 298 ? 53.037 -49.837 -7.284 1.00 24.46 292 CYS B CA 1
ATOM 4868 C C . CYS B 1 298 ? 54.162 -50.831 -7.551 1.00 24.61 292 CYS B C 1
ATOM 4869 O O . CYS B 1 298 ? 55.052 -51.015 -6.725 1.00 24.30 292 CYS B O 1
ATOM 4872 N N . VAL B 1 299 ? 54.147 -51.469 -8.720 1.00 24.81 293 VAL B N 1
ATOM 4873 C CA . VAL B 1 299 ? 55.146 -52.498 -9.022 1.00 25.51 293 VAL B CA 1
ATOM 4874 C C . VAL B 1 299 ? 56.587 -52.001 -9.087 1.00 25.74 293 VAL B C 1
ATOM 4875 O O . VAL B 1 299 ? 57.507 -52.809 -8.972 1.00 26.03 293 VAL B O 1
ATOM 4879 N N . LEU B 1 300 ? 56.774 -50.686 -9.263 1.00 25.57 294 LEU B N 1
ATOM 4880 C CA . LEU B 1 300 ? 58.111 -50.091 -9.415 1.00 26.51 294 LEU B CA 1
ATOM 4881 C C . LEU B 1 300 ? 58.744 -49.698 -8.096 1.00 25.92 294 LEU B C 1
ATOM 4882 O O . LEU B 1 300 ? 59.937 -49.384 -8.038 1.00 25.73 294 LEU B O 1
ATOM 4887 N N . THR B 1 301 ? 57.934 -49.715 -7.048 1.00 26.10 295 THR B N 1
ATOM 4888 C CA . THR B 1 301 ? 58.328 -49.217 -5.746 1.00 26.67 295 THR B CA 1
ATOM 4889 C C . THR B 1 301 ? 59.472 -50.012 -5.138 1.00 26.46 295 THR B C 1
ATOM 4890 O O . THR B 1 301 ? 59.432 -51.249 -5.094 1.00 24.81 295 THR B O 1
ATOM 4894 N N . LYS B 1 302 ? 60.489 -49.279 -4.684 1.00 26.96 296 LYS B N 1
ATOM 4895 C CA . LYS B 1 302 ? 61.575 -49.824 -3.878 1.00 27.66 296 LYS B CA 1
ATOM 4896 C C . LYS B 1 302 ? 61.467 -49.166 -2.489 1.00 27.96 296 LYS B C 1
ATOM 4897 O O . LYS B 1 302 ? 61.574 -47.945 -2.358 1.00 26.58 296 LYS B O 1
ATOM 4903 N N . PRO B 1 303 ? 61.169 -49.968 -1.460 1.00 28.37 297 PRO B N 1
ATOM 4904 C CA . PRO B 1 303 ? 60.910 -49.368 -0.144 1.00 29.05 297 PRO B CA 1
ATOM 4905 C C . PRO B 1 303 ? 62.120 -48.576 0.379 1.00 29.03 297 PRO B C 1
ATOM 4906 O O . PRO B 1 303 ? 63.261 -49.022 0.243 1.00 28.06 297 PRO B O 1
ATOM 4910 N N . GLY B 1 304 ? 61.856 -47.378 0.903 1.00 29.64 298 GLY B N 1
ATOM 4911 C CA . GLY B 1 304 ? 62.888 -46.476 1.417 1.00 30.64 298 GLY B CA 1
ATOM 4912 C C . GLY B 1 304 ? 63.642 -45.681 0.365 1.00 31.01 298 GLY B C 1
ATOM 4913 O O . GLY B 1 304 ? 64.567 -44.931 0.688 1.00 31.64 298 GLY B O 1
ATOM 4914 N N . GLU B 1 305 ? 63.255 -45.837 -0.895 1.00 30.87 299 GLU B N 1
ATOM 4915 C CA . GLU B 1 305 ? 63.983 -45.217 -1.995 1.00 31.58 299 GLU B CA 1
ATOM 4916 C C . GLU B 1 305 ? 63.063 -44.395 -2.885 1.00 31.07 299 GLU B C 1
ATOM 4917 O O . GLU B 1 305 ? 61.848 -44.634 -2.925 1.00 30.85 299 GLU B O 1
ATOM 4923 N N . VAL B 1 306 ? 63.646 -43.410 -3.571 1.00 30.88 300 VAL B N 1
ATOM 4924 C CA . VAL B 1 306 ? 63.014 -42.798 -4.729 1.00 31.06 300 VAL B CA 1
ATOM 4925 C C . VAL B 1 306 ? 63.724 -43.414 -5.917 1.00 31.75 300 VAL B C 1
ATOM 4926 O O . VAL B 1 306 ? 64.949 -43.373 -5.993 1.00 32.13 300 VAL B O 1
ATOM 4930 N N . VAL B 1 307 ? 62.972 -44.018 -6.821 1.00 32.16 301 VAL B N 1
ATOM 4931 C CA . VAL B 1 307 ? 63.557 -44.454 -8.084 1.00 33.23 301 VAL B CA 1
ATOM 4932 C C . VAL B 1 307 ? 62.899 -43.714 -9.233 1.00 33.22 301 VAL B C 1
ATOM 4933 O O . VAL B 1 307 ? 61.844 -43.118 -9.066 1.00 33.28 301 VAL B O 1
ATOM 4937 N N . GLU B 1 308 ? 63.544 -43.729 -10.391 1.00 33.46 302 GLU B N 1
ATOM 4938 C CA . GLU B 1 308 ? 62.946 -43.180 -11.593 1.00 33.59 302 GLU B CA 1
ATOM 4939 C C . GLU B 1 308 ? 63.106 -44.185 -12.719 1.00 33.10 302 GLU B C 1
ATOM 4940 O O . GLU B 1 308 ? 64.215 -44.660 -12.968 1.00 33.49 302 GLU B O 1
ATOM 4946 N N . VAL B 1 309 ? 62.005 -44.523 -13.385 1.00 32.43 303 VAL B N 1
ATOM 4947 C CA . VAL B 1 309 ? 62.082 -45.335 -14.613 1.00 31.32 303 VAL B CA 1
ATOM 4948 C C . VAL B 1 309 ? 61.228 -44.714 -15.716 1.00 30.81 303 VAL B C 1
ATOM 4949 O O . VAL B 1 309 ? 60.062 -44.358 -15.487 1.00 28.51 303 VAL B O 1
ATOM 4953 N N . ARG B 1 310 ? 61.826 -44.583 -16.909 1.00 30.23 304 ARG B N 1
ATOM 4954 C CA . ARG B 1 310 ? 61.237 -43.832 -18.033 1.00 30.47 304 ARG B CA 1
ATOM 4955 C C . ARG B 1 310 ? 60.713 -42.443 -17.600 1.00 28.90 304 ARG B C 1
ATOM 4956 O O . ARG B 1 310 ? 59.666 -41.979 -18.065 1.00 28.53 304 ARG B O 1
ATOM 4964 N N . GLY B 1 311 ? 61.455 -41.780 -16.719 1.00 27.39 305 GLY B N 1
ATOM 4965 C CA . GLY B 1 311 ? 61.081 -40.463 -16.232 1.00 25.74 305 GLY B CA 1
ATOM 4966 C C . GLY B 1 311 ? 59.944 -40.412 -15.213 1.00 24.75 305 GLY B C 1
ATOM 4967 O O . GLY B 1 311 ? 59.513 -39.320 -14.816 1.00 25.26 305 GLY B O 1
ATOM 4968 N N . VAL B 1 312 ? 59.436 -41.560 -14.804 1.00 23.43 306 VAL B N 1
ATOM 4969 C CA . VAL B 1 312 ? 58.468 -41.636 -13.702 1.00 23.76 306 VAL B CA 1
ATOM 4970 C C . VAL B 1 312 ? 59.170 -41.822 -12.366 1.00 24.26 306 VAL B C 1
ATOM 4971 O O . VAL B 1 312 ? 59.825 -42.791 -12.169 1.00 26.28 306 VAL B O 1
ATOM 4975 N N . ARG B 1 313 ? 59.036 -40.873 -11.456 1.00 24.49 307 ARG B N 1
ATOM 4976 C CA . ARG B 1 313 ? 59.640 -40.969 -10.140 1.00 24.61 307 ARG B CA 1
ATOM 4977 C C . ARG B 1 313 ? 58.699 -41.659 -9.194 1.00 23.46 307 ARG B C 1
ATOM 4978 O O . ARG B 1 313 ? 57.595 -41.270 -9.073 1.00 23.36 307 ARG B O 1
ATOM 4986 N N . VAL B 1 314 ? 59.188 -42.679 -8.519 1.00 22.80 308 VAL B N 1
ATOM 4987 C CA . VAL B 1 314 ? 58.386 -43.487 -7.615 1.00 22.66 308 VAL B CA 1
ATOM 4988 C C . VAL B 1 314 ? 59.019 -43.519 -6.233 1.00 21.99 308 VAL B C 1
ATOM 4989 O O . VAL B 1 314 ? 60.112 -43.984 -6.090 1.00 23.47 308 VAL B O 1
ATOM 4993 N N . TYR B 1 315 ? 58.313 -43.029 -5.225 1.00 21.20 309 TYR B N 1
ATOM 4994 C CA . TYR B 1 315 ? 58.850 -42.900 -3.866 1.00 21.01 309 TYR B CA 1
ATOM 4995 C C . TYR B 1 315 ? 58.086 -43.852 -2.941 1.00 21.31 309 TYR B C 1
ATOM 4996 O O . TYR B 1 315 ? 56.853 -43.862 -2.928 1.00 20.88 309 TYR B O 1
ATOM 5005 N N . GLY B 1 316 ? 58.819 -44.675 -2.201 1.00 22.22 310 GLY B N 1
ATOM 5006 C CA . GLY B 1 316 ? 58.202 -45.560 -1.221 1.00 22.58 310 GLY B CA 1
ATOM 5007 C C . GLY B 1 316 ? 58.621 -45.243 0.205 1.00 23.85 310 GLY B C 1
ATOM 5008 O O . GLY B 1 316 ? 59.436 -45.972 0.784 1.00 24.13 310 GLY B O 1
ATOM 5009 N N . PRO B 1 317 ? 58.062 -44.164 0.790 1.00 24.34 311 PRO B N 1
ATOM 5010 C CA . PRO B 1 317 ? 58.452 -43.700 2.120 1.00 25.77 311 PRO B CA 1
ATOM 5011 C C . PRO B 1 317 ? 58.176 -44.731 3.209 1.00 27.29 311 PRO B C 1
ATOM 5012 O O . PRO B 1 317 ? 57.142 -45.404 3.198 1.00 27.71 311 PRO B O 1
ATOM 5016 N N . LEU B 1 318 ? 59.124 -44.829 4.133 1.00 28.57 312 LEU B N 1
ATOM 5017 C CA . LEU B 1 318 ? 59.045 -45.683 5.289 1.00 30.00 312 LEU B CA 1
ATOM 5018 C C . LEU B 1 318 ? 59.239 -44.700 6.438 1.00 29.92 312 LEU B C 1
ATOM 5019 O O . LEU B 1 318 ? 60.096 -43.810 6.366 1.00 30.81 312 LEU B O 1
ATOM 5024 N N . ASN B 1 319 ? 58.431 -44.839 7.477 1.00 30.76 313 ASN B N 1
ATOM 5025 C CA . ASN B 1 319 ? 58.459 -43.900 8.616 1.00 29.36 313 ASN B CA 1
ATOM 5026 C C . ASN B 1 319 ? 58.218 -42.415 8.309 1.00 27.63 313 ASN B C 1
ATOM 5027 O O . ASN B 1 319 ? 58.942 -41.508 8.769 1.00 25.30 313 ASN B O 1
ATOM 5032 N N . LEU B 1 320 ? 57.146 -42.158 7.569 1.00 24.38 314 LEU B N 1
ATOM 5033 C CA . LEU B 1 320 ? 56.694 -40.817 7.380 1.00 23.39 314 LEU B CA 1
ATOM 5034 C C . LEU B 1 320 ? 56.286 -40.129 8.702 1.00 22.35 314 LEU B C 1
ATOM 5035 O O . LEU B 1 320 ? 56.542 -38.937 8.881 1.00 21.55 314 LEU B O 1
ATOM 5040 N N . PRO B 1 321 ? 55.664 -40.874 9.652 1.00 20.92 315 PRO B N 1
ATOM 5041 C CA . PRO B 1 321 ? 55.277 -40.198 10.888 1.00 20.57 315 PRO B CA 1
ATOM 5042 C C . PRO B 1 321 ? 56.486 -39.642 11.655 1.00 19.33 315 PRO B C 1
ATOM 5043 O O . PRO B 1 321 ? 56.367 -38.612 12.344 1.00 19.46 315 PRO B O 1
ATOM 5047 N N . SER B 1 322 ? 57.643 -40.292 11.519 1.00 18.75 316 SER B N 1
ATOM 5048 C CA . SER B 1 322 ? 58.910 -39.782 12.074 1.00 18.88 316 SER B CA 1
ATOM 5049 C C . SER B 1 322 ? 59.402 -38.487 11.500 1.00 19.37 316 SER B C 1
ATOM 5050 O O . SER B 1 322 ? 60.142 -37.761 12.147 1.00 18.25 316 SER B O 1
ATOM 5053 N N . GLU B 1 323 ? 59.052 -38.207 10.260 1.00 18.38 317 GLU B N 1
ATOM 5054 C CA A GLU B 1 323 ? 59.356 -36.916 9.694 0.50 17.89 317 GLU B CA 1
ATOM 5055 C CA B GLU B 1 323 ? 59.319 -36.906 9.666 0.50 19.60 317 GLU B CA 1
ATOM 5056 C C . GLU B 1 323 ? 58.612 -35.803 10.432 1.00 17.67 317 GLU B C 1
ATOM 5057 O O . GLU B 1 323 ? 59.228 -34.798 10.767 1.00 18.26 317 GLU B O 1
ATOM 5068 N N . LEU B 1 324 ? 57.313 -36.026 10.739 1.00 16.19 318 LEU B N 1
ATOM 5069 C CA . LEU B 1 324 ? 56.523 -35.015 11.435 1.00 14.83 318 LEU B CA 1
ATOM 5070 C C . LEU B 1 324 ? 56.571 -35.296 12.917 1.00 14.50 318 LEU B C 1
ATOM 5071 O O . LEU B 1 324 ? 55.513 -35.416 13.538 1.00 15.86 318 LEU B O 1
ATOM 5076 N N . SER B 1 325 ? 57.776 -35.364 13.455 1.00 13.30 319 SER B N 1
ATOM 5077 C CA . SER B 1 325 ? 57.976 -36.011 14.756 1.00 13.73 319 SER B CA 1
ATOM 5078 C C . SER B 1 325 ? 57.272 -35.266 15.895 1.00 14.45 319 SER B C 1
ATOM 5079 O O . SER B 1 325 ? 56.833 -35.934 16.861 1.00 16.12 319 SER B O 1
ATOM 5082 N N . VAL B 1 326 ? 57.164 -33.924 15.817 1.00 14.98 320 VAL B N 1
ATOM 5083 C CA . VAL B 1 326 ? 56.455 -33.125 16.868 1.00 15.33 320 VAL B CA 1
ATOM 5084 C C . VAL B 1 326 ? 54.954 -33.503 16.965 1.00 14.78 320 VAL B C 1
ATOM 5085 O O . VAL B 1 326 ? 54.455 -33.907 18.022 1.00 14.85 320 VAL B O 1
ATOM 5089 N N . HIS B 1 327 ? 54.252 -33.453 15.843 1.00 14.53 321 HIS B N 1
ATOM 5090 C CA . HIS B 1 327 ? 52.818 -33.655 15.854 1.00 15.06 321 HIS B CA 1
ATOM 5091 C C . HIS B 1 327 ? 52.412 -35.135 15.801 1.00 14.95 321 HIS B C 1
ATOM 5092 O O . HIS B 1 327 ? 51.368 -35.506 16.367 1.00 14.22 321 HIS B O 1
ATOM 5099 N N . ALA B 1 328 ? 53.205 -35.960 15.121 1.00 14.64 322 ALA B N 1
ATOM 5100 C CA . ALA B 1 328 ? 52.981 -37.416 15.150 1.00 15.36 322 ALA B CA 1
ATOM 5101 C C . ALA B 1 328 ? 53.071 -37.870 16.610 1.00 15.81 322 ALA B C 1
ATOM 5102 O O . ALA B 1 328 ? 52.207 -38.613 17.117 1.00 16.59 322 ALA B O 1
ATOM 5104 N N . SER B 1 329 ? 54.070 -37.337 17.310 1.00 15.63 323 SER B N 1
ATOM 5105 C CA . SER B 1 329 ? 54.247 -37.660 18.732 1.00 15.76 323 SER B CA 1
ATOM 5106 C C . SER B 1 329 ? 53.188 -37.121 19.670 1.00 16.56 323 SER B C 1
ATOM 5107 O O . SER B 1 329 ? 52.708 -37.843 20.557 1.00 17.52 323 SER B O 1
ATOM 5110 N N . GLU B 1 330 ? 52.798 -35.866 19.464 1.00 14.88 324 GLU B N 1
ATOM 5111 C CA . GLU B 1 330 ? 51.671 -35.314 20.190 1.00 15.76 324 GLU B CA 1
ATOM 5112 C C . GLU B 1 330 ? 50.340 -36.076 20.076 1.00 15.51 324 GLU B C 1
ATOM 5113 O O . GLU B 1 330 ? 49.716 -36.368 21.063 1.00 13.84 324 GLU B O 1
ATOM 5119 N N . MET B 1 331 ? 49.900 -36.389 18.861 1.00 14.33 325 MET B N 1
ATOM 5120 C CA . MET B 1 331 ? 48.664 -37.122 18.680 1.00 14.84 325 MET B CA 1
ATOM 5121 C C . MET B 1 331 ? 48.778 -38.543 19.273 1.00 14.85 325 MET B C 1
ATOM 5122 O O . MET B 1 331 ? 47.851 -39.038 19.916 1.00 16.16 325 MET B O 1
ATOM 5127 N N . TYR B 1 332 ? 49.932 -39.173 19.107 1.00 15.20 326 TYR B N 1
ATOM 5128 C CA . TYR B 1 332 ? 50.150 -40.508 19.656 1.00 15.14 326 TYR B CA 1
ATOM 5129 C C . TYR B 1 332 ? 50.097 -40.509 21.180 1.00 15.11 326 TYR B C 1
ATOM 5130 O O . TYR B 1 332 ? 49.448 -41.383 21.779 1.00 15.05 326 TYR B O 1
ATOM 5139 N N . ALA B 1 333 ? 50.804 -39.556 21.789 1.00 14.89 327 ALA B N 1
ATOM 5140 C CA . ALA B 1 333 ? 50.797 -39.380 23.258 1.00 15.39 327 ALA B CA 1
ATOM 5141 C C . ALA B 1 333 ? 49.391 -39.153 23.773 1.00 15.79 327 ALA B C 1
ATOM 5142 O O . ALA B 1 333 ? 48.987 -39.729 24.813 1.00 16.64 327 ALA B O 1
ATOM 5144 N N . LYS B 1 334 ? 48.620 -38.330 23.061 1.00 16.35 328 LYS B N 1
ATOM 5145 C CA . LYS B 1 334 ? 47.222 -38.111 23.433 1.00 17.23 328 LYS B CA 1
ATOM 5146 C C . LYS B 1 334 ? 46.381 -39.386 23.277 1.00 17.41 328 LYS B C 1
ATOM 5147 O O . LYS B 1 334 ? 45.519 -39.649 24.138 1.00 18.05 328 LYS B O 1
ATOM 5153 N N . ASN B 1 335 ? 46.612 -40.150 22.207 1.00 18.04 329 ASN B N 1
ATOM 5154 C CA . ASN B 1 335 ? 46.001 -41.501 22.069 1.00 17.73 329 ASN B CA 1
ATOM 5155 C C . ASN B 1 335 ? 46.248 -42.379 23.300 1.00 18.59 329 ASN B C 1
ATOM 5156 O O . ASN B 1 335 ? 45.286 -42.918 23.893 1.00 17.92 329 ASN B O 1
ATOM 5161 N N . LEU B 1 336 ? 47.526 -42.484 23.688 1.00 18.62 330 LEU B N 1
ATOM 5162 C CA . LEU B 1 336 ? 47.931 -43.185 24.927 1.00 19.96 330 LEU B CA 1
ATOM 5163 C C . LEU B 1 336 ? 47.330 -42.610 26.199 1.00 20.36 330 LEU B C 1
ATOM 5164 O O . LEU B 1 336 ? 46.880 -43.366 27.077 1.00 21.04 330 LEU B O 1
ATOM 5169 N N . TYR B 1 337 ? 47.342 -41.285 26.305 1.00 20.25 331 TYR B N 1
ATOM 5170 C CA . TYR B 1 337 ? 46.712 -40.604 27.428 1.00 20.51 331 TYR B CA 1
ATOM 5171 C C . TYR B 1 337 ? 45.230 -40.978 27.505 1.00 20.78 331 TYR B C 1
ATOM 5172 O O . TYR B 1 337 ? 44.725 -41.293 28.595 1.00 20.87 331 TYR B O 1
ATOM 5181 N N . ASN B 1 338 ? 44.532 -40.972 26.360 1.00 19.19 332 ASN B N 1
ATOM 5182 C CA . ASN B 1 338 ? 43.091 -41.248 26.365 1.00 20.18 332 ASN B CA 1
ATOM 5183 C C . ASN B 1 338 ? 42.832 -42.705 26.750 1.00 19.82 332 ASN B C 1
ATOM 5184 O O . ASN B 1 338 ? 41.953 -42.995 27.583 1.00 20.58 332 ASN B O 1
ATOM 5189 N N . LEU B 1 339 ? 43.635 -43.599 26.178 1.00 18.89 333 LEU B N 1
ATOM 5190 C CA . LEU B 1 339 ? 43.644 -45.020 26.537 1.00 20.88 333 LEU B CA 1
ATOM 5191 C C . LEU B 1 339 ? 43.902 -45.237 28.029 1.00 21.87 333 LEU B C 1
ATOM 5192 O O . LEU B 1 339 ? 43.331 -46.168 28.634 1.00 21.17 333 LEU B O 1
ATOM 5197 N N . SER B 1 340 ? 44.781 -44.408 28.603 1.00 22.97 334 SER B N 1
ATOM 5198 C CA . SER B 1 340 ? 45.227 -44.600 30.003 1.00 25.50 334 SER B CA 1
ATOM 5199 C C . SER B 1 340 ? 44.091 -44.456 31.021 1.00 26.27 334 SER B C 1
ATOM 5200 O O . SER B 1 340 ? 44.221 -44.895 32.174 1.00 25.72 334 SER B O 1
ATOM 5203 N N . SER B 1 341 ? 42.989 -43.842 30.593 1.00 26.16 335 SER B N 1
ATOM 5204 C CA . SER B 1 341 ? 41.780 -43.743 31.411 1.00 26.93 335 SER B CA 1
ATOM 5205 C C . SER B 1 341 ? 41.264 -45.133 31.807 1.00 26.76 335 SER B C 1
ATOM 5206 O O . SER B 1 341 ? 40.606 -45.280 32.841 1.00 27.88 335 SER B O 1
ATOM 5209 N N . LEU B 1 342 ? 41.606 -46.140 30.998 1.00 26.12 336 LEU B N 1
ATOM 5210 C CA . LEU B 1 342 ? 41.221 -47.549 31.197 1.00 26.36 336 LEU B CA 1
ATOM 5211 C C . LEU B 1 342 ? 42.356 -48.354 31.854 1.00 25.51 336 LEU B C 1
ATOM 5212 O O . LEU B 1 342 ? 42.289 -49.586 31.938 1.00 25.31 336 LEU B O 1
ATOM 5217 N N . LEU B 1 343 ? 43.416 -47.662 32.270 1.00 25.29 337 LEU B N 1
ATOM 5218 C CA . LEU B 1 343 ? 44.581 -48.309 32.882 1.00 26.25 337 LEU B CA 1
ATOM 5219 C C . LEU B 1 343 ? 44.976 -47.683 34.219 1.00 26.85 337 LEU B C 1
ATOM 5220 O O . LEU B 1 343 ? 45.677 -48.295 35.025 1.00 27.77 337 LEU B O 1
ATOM 5225 N N . ILE B 1 344 ? 44.561 -46.441 34.427 1.00 27.71 338 ILE B N 1
ATOM 5226 C CA . ILE B 1 344 ? 44.950 -45.676 35.597 1.00 28.80 338 ILE B CA 1
ATOM 5227 C C . ILE B 1 344 ? 43.705 -45.050 36.207 1.00 29.47 338 ILE B C 1
ATOM 5228 O O . ILE B 1 344 ? 42.841 -44.541 35.490 1.00 28.64 338 ILE B O 1
ATOM 5233 N N . GLU B 1 345 ? 43.618 -45.110 37.536 1.00 30.95 339 GLU B N 1
ATOM 5234 C CA . GLU B 1 345 ? 42.490 -44.572 38.279 1.00 33.36 339 GLU B CA 1
ATOM 5235 C C . GLU B 1 345 ? 42.995 -43.712 39.435 1.00 33.65 339 GLU B C 1
ATOM 5236 O O . GLU B 1 345 ? 43.731 -44.202 40.282 1.00 33.36 339 GLU B O 1
ATOM 5242 N N . LYS B 1 346 ? 42.604 -42.437 39.450 1.00 34.66 340 LYS B N 1
ATOM 5243 C CA . LYS B 1 346 ? 43.090 -41.447 40.436 1.00 35.79 340 LYS B CA 1
ATOM 5244 C C . LYS B 1 346 ? 44.606 -41.489 40.645 1.00 35.86 340 LYS B C 1
ATOM 5245 O O . LYS B 1 346 ? 45.095 -41.197 41.737 1.00 36.57 340 LYS B O 1
ATOM 5251 N N . GLY B 1 347 ? 45.347 -41.855 39.602 1.00 35.22 341 GLY B N 1
ATOM 5252 C CA . GLY B 1 347 ? 46.802 -41.947 39.694 1.00 34.23 341 GLY B CA 1
ATOM 5253 C C . GLY B 1 347 ? 47.366 -43.318 40.027 1.00 33.41 341 GLY B C 1
ATOM 5254 O O . GLY B 1 347 ? 48.582 -43.476 40.083 1.00 34.00 341 GLY B O 1
ATOM 5255 N N . ALA B 1 348 ? 46.493 -44.303 40.252 1.00 32.58 342 ALA B N 1
ATOM 5256 C CA . ALA B 1 348 ? 46.906 -45.669 40.585 1.00 31.64 342 ALA B CA 1
ATOM 5257 C C . ALA B 1 348 ? 46.650 -46.647 39.444 1.00 30.77 342 ALA B C 1
ATOM 5258 O O . ALA B 1 348 ? 45.747 -46.442 38.628 1.00 30.05 342 ALA B O 1
ATOM 5260 N N . PHE B 1 349 ? 47.436 -47.721 39.420 1.00 29.90 343 PHE B N 1
ATOM 5261 C CA . PHE B 1 349 ? 47.294 -48.801 38.449 1.00 29.56 343 PHE B CA 1
ATOM 5262 C C . PHE B 1 349 ? 45.946 -49.491 38.637 1.00 29.42 343 PHE B C 1
ATOM 5263 O O . PHE B 1 349 ? 45.707 -50.086 39.681 1.00 28.38 343 PHE B O 1
ATOM 5271 N N . ALA B 1 350 ? 45.060 -49.366 37.648 1.00 28.55 344 ALA B N 1
ATOM 5272 C CA . ALA B 1 350 ? 43.712 -49.938 37.731 1.00 28.50 344 ALA B CA 1
ATOM 5273 C C . ALA B 1 350 ? 43.172 -50.317 36.348 1.00 28.29 344 ALA B C 1
ATOM 5274 O O . ALA B 1 350 ? 42.230 -49.695 35.852 1.00 27.37 344 ALA B O 1
ATOM 5276 N N . PRO B 1 351 ? 43.765 -51.347 35.724 1.00 28.31 345 PRO B N 1
ATOM 5277 C CA . PRO B 1 351 ? 43.343 -51.767 34.394 1.00 28.51 345 PRO B CA 1
ATOM 5278 C C . PRO B 1 351 ? 41.908 -52.279 34.421 1.00 29.05 345 PRO B C 1
ATOM 5279 O O . PRO B 1 351 ? 41.531 -53.038 35.329 1.00 29.40 345 PRO B O 1
ATOM 5283 N N . LYS B 1 352 ? 41.116 -51.832 33.453 1.00 29.14 346 LYS B N 1
ATOM 5284 C CA . LYS B 1 352 ? 39.744 -52.298 33.289 1.00 29.96 346 LYS B CA 1
ATOM 5285 C C . LYS B 1 352 ? 39.776 -53.487 32.334 1.00 29.94 346 LYS B C 1
ATOM 5286 O O . LYS B 1 352 ? 39.529 -53.355 31.137 1.00 28.87 346 LYS B O 1
ATOM 5292 N N . TRP B 1 353 ? 40.111 -54.653 32.885 1.00 30.06 347 TRP B N 1
ATOM 5293 C CA . TRP B 1 353 ? 40.249 -55.875 32.103 1.00 30.74 347 TRP B CA 1
ATOM 5294 C C . TRP B 1 353 ? 39.029 -56.210 31.278 1.00 31.32 347 TRP B C 1
ATOM 5295 O O . TRP B 1 353 ? 39.158 -56.737 30.180 1.00 32.04 347 TRP B O 1
ATOM 5306 N N . GLU B 1 354 ? 37.846 -55.902 31.793 1.00 31.97 348 GLU B N 1
ATOM 5307 C CA . GLU B 1 354 ? 36.634 -56.257 31.072 1.00 32.49 348 GLU B CA 1
ATOM 5308 C C . GLU B 1 354 ? 36.057 -55.192 30.136 1.00 31.34 348 GLU B C 1
ATOM 5309 O O . GLU B 1 354 ? 35.017 -55.422 29.522 1.00 32.32 348 GLU B O 1
ATOM 5315 N N . ASP B 1 355 ? 36.736 -54.049 29.996 1.00 29.70 349 ASP B N 1
ATOM 5316 C CA . ASP B 1 355 ? 36.336 -53.053 28.989 1.00 28.53 349 ASP B CA 1
ATOM 5317 C C . ASP B 1 355 ? 36.572 -53.632 27.592 1.00 28.26 349 ASP B C 1
ATOM 5318 O O . ASP B 1 355 ? 37.643 -54.161 27.337 1.00 27.42 349 ASP B O 1
ATOM 5323 N N . GLU B 1 356 ? 35.589 -53.516 26.689 1.00 28.35 350 GLU B N 1
ATOM 5324 C CA . GLU B 1 356 ? 35.726 -54.050 25.321 1.00 28.22 350 GLU B CA 1
ATOM 5325 C C . GLU B 1 356 ? 36.985 -53.537 24.619 1.00 26.68 350 GLU B C 1
ATOM 5326 O O . GLU B 1 356 ? 37.612 -54.264 23.842 1.00 27.09 350 GLU B O 1
ATOM 5332 N N . ILE B 1 357 ? 37.362 -52.299 24.910 1.00 25.13 351 ILE B N 1
ATOM 5333 C CA . ILE B 1 357 ? 38.577 -51.728 24.298 1.00 23.26 351 ILE B CA 1
ATOM 5334 C C . ILE B 1 357 ? 39.826 -52.482 24.752 1.00 22.75 351 ILE B C 1
ATOM 5335 O O . ILE B 1 357 ? 40.667 -52.883 23.932 1.00 22.05 351 ILE B O 1
ATOM 5340 N N . VAL B 1 358 ? 39.935 -52.710 26.057 1.00 23.03 352 VAL B N 1
ATOM 5341 C CA . VAL B 1 358 ? 41.057 -53.462 26.587 1.00 23.42 352 VAL B CA 1
ATOM 5342 C C . VAL B 1 358 ? 41.082 -54.898 26.048 1.00 23.43 352 VAL B C 1
ATOM 5343 O O . VAL B 1 358 ? 42.118 -55.362 25.576 1.00 22.13 352 VAL B O 1
ATOM 5347 N N . ARG B 1 359 ? 39.938 -55.592 26.112 1.00 23.94 353 ARG B N 1
ATOM 5348 C CA . ARG B 1 359 ? 39.850 -56.968 25.619 1.00 24.53 353 ARG B CA 1
ATOM 5349 C C . ARG B 1 359 ? 40.242 -57.106 24.139 1.00 23.75 353 ARG B C 1
ATOM 5350 O O . ARG B 1 359 ? 40.934 -58.054 23.755 1.00 23.35 353 ARG B O 1
ATOM 5358 N N . ALA B 1 360 ? 39.795 -56.159 23.316 1.00 24.05 354 ALA B N 1
ATOM 5359 C CA . ALA B 1 360 ? 40.119 -56.129 21.903 1.00 23.50 354 ALA B CA 1
ATOM 5360 C C . ALA B 1 360 ? 41.614 -55.930 21.597 1.00 22.95 354 ALA B C 1
ATOM 5361 O O . ALA B 1 360 ? 42.110 -56.513 20.642 1.00 24.03 354 ALA B O 1
ATOM 5363 N N . ALA B 1 361 ? 42.312 -55.083 22.372 1.00 21.75 355 ALA B N 1
ATOM 5364 C CA . ALA B 1 361 ? 43.694 -54.691 22.039 1.00 21.05 355 ALA B CA 1
ATOM 5365 C C . ALA B 1 361 ? 44.746 -55.477 22.814 1.00 21.48 355 ALA B C 1
ATOM 5366 O O . ALA B 1 361 ? 45.942 -55.334 22.588 1.00 21.34 355 ALA B O 1
ATOM 5368 N N . LEU B 1 362 ? 44.293 -56.307 23.741 1.00 21.76 356 LEU B N 1
ATOM 5369 C CA . LEU B 1 362 ? 45.226 -57.094 24.527 1.00 22.73 356 LEU B CA 1
ATOM 5370 C C . LEU B 1 362 ? 45.785 -58.181 23.615 1.00 23.62 356 LEU B C 1
ATOM 5371 O O . LEU B 1 362 ? 45.028 -59.060 23.145 1.00 25.44 356 LEU B O 1
ATOM 5376 N N . LEU B 1 363 ? 47.088 -58.107 23.322 1.00 23.45 357 LEU B N 1
ATOM 5377 C CA . LEU B 1 363 ? 47.757 -59.101 22.478 1.00 23.29 357 LEU B CA 1
ATOM 5378 C C . LEU B 1 363 ? 48.209 -60.307 23.282 1.00 23.00 357 LEU B C 1
ATOM 5379 O O . LEU B 1 363 ? 48.171 -61.437 22.772 1.00 22.08 357 LEU B O 1
ATOM 5384 N N . MET B 1 364 ? 48.682 -60.052 24.505 1.00 22.26 358 MET B N 1
ATOM 5385 C CA . MET B 1 364 ? 49.011 -61.138 25.451 1.00 21.58 358 MET B CA 1
ATOM 5386 C C . MET B 1 364 ? 48.809 -60.728 26.901 1.00 22.21 358 MET B C 1
ATOM 5387 O O . MET B 1 364 ? 48.858 -59.542 27.259 1.00 20.84 358 MET B O 1
ATOM 5392 N N . LYS B 1 365 ? 48.552 -61.721 27.740 1.00 23.30 359 LYS B N 1
ATOM 5393 C CA . LYS B 1 365 ? 48.349 -61.475 29.145 1.00 24.55 359 LYS B CA 1
ATOM 5394 C C . LYS B 1 365 ? 49.148 -62.512 29.887 1.00 25.81 359 LYS B C 1
ATOM 5395 O O . LYS B 1 365 ? 48.992 -63.720 29.645 1.00 25.75 359 LYS B O 1
ATOM 5401 N N . GLU B 1 366 ? 50.031 -62.034 30.758 1.00 26.40 360 GLU B N 1
ATOM 5402 C CA . GLU B 1 366 ? 50.982 -62.890 31.455 1.00 27.90 360 GLU B CA 1
ATOM 5403 C C . GLU B 1 366 ? 51.627 -63.968 30.568 1.00 27.10 360 GLU B C 1
ATOM 5404 O O . GLU B 1 366 ? 51.750 -65.131 30.952 1.00 26.60 360 GLU B O 1
ATOM 5410 N N . GLY B 1 367 ? 52.043 -63.565 29.368 1.00 26.78 361 GLY B N 1
ATOM 5411 C CA . GLY B 1 367 ? 52.636 -64.501 28.419 1.00 27.65 361 GLY B CA 1
ATOM 5412 C C . GLY B 1 367 ? 51.697 -65.315 27.542 1.00 28.07 361 GLY B C 1
ATOM 5413 O O . GLY B 1 367 ? 52.156 -65.977 26.620 1.00 28.43 361 GLY B O 1
ATOM 5414 N N . GLU B 1 368 ? 50.394 -65.278 27.824 1.00 28.57 362 GLU B N 1
ATOM 5415 C CA . GLU B 1 368 ? 49.402 -66.006 27.024 1.00 29.59 362 GLU B CA 1
ATOM 5416 C C . GLU B 1 368 ? 48.969 -65.164 25.826 1.00 29.19 362 GLU B C 1
ATOM 5417 O O . GLU B 1 368 ? 48.346 -64.118 25.995 1.00 28.01 362 GLU B O 1
ATOM 5423 N N . VAL B 1 369 ? 49.314 -65.616 24.621 1.00 29.39 363 VAL B N 1
ATOM 5424 C CA . VAL B 1 369 ? 48.936 -64.900 23.399 1.00 29.45 363 VAL B CA 1
ATOM 5425 C C . VAL B 1 369 ? 47.448 -65.097 23.088 1.00 30.82 363 VAL B C 1
ATOM 5426 O O . VAL B 1 369 ? 46.948 -66.232 23.018 1.00 30.78 363 VAL B O 1
ATOM 5430 N N . LEU B 1 370 ? 46.742 -63.981 22.937 1.00 31.11 364 LEU B N 1
ATOM 5431 C CA . LEU B 1 370 ? 45.291 -64.000 22.775 1.00 33.00 364 LEU B CA 1
ATOM 5432 C C . LEU B 1 370 ? 44.846 -63.713 21.341 1.00 33.64 364 LEU B C 1
ATOM 5433 O O . LEU B 1 370 ? 43.693 -63.954 20.990 1.00 35.20 364 LEU B O 1
ATOM 5438 N N . HIS B 1 371 ? 45.767 -63.226 20.513 1.00 34.21 365 HIS B N 1
ATOM 5439 C CA . HIS B 1 371 ? 45.455 -62.832 19.141 1.00 33.68 365 HIS B CA 1
ATOM 5440 C C . HIS B 1 371 ? 45.774 -63.967 18.174 1.00 33.40 365 HIS B C 1
ATOM 5441 O O . HIS B 1 371 ? 46.920 -64.391 18.064 1.00 33.26 365 HIS B O 1
ATOM 5448 N N . GLY B 1 372 ? 44.740 -64.440 17.477 1.00 33.47 366 GLY B N 1
ATOM 5449 C CA . GLY B 1 372 ? 44.794 -65.619 16.611 1.00 33.24 366 GLY B CA 1
ATOM 5450 C C . GLY B 1 372 ? 45.879 -65.704 15.551 1.00 33.51 366 GLY B C 1
ATOM 5451 O O . GLY B 1 372 ? 46.640 -66.683 15.520 1.00 33.21 366 GLY B O 1
ATOM 5452 N N . PRO B 1 373 ? 45.941 -64.710 14.641 1.00 33.09 367 PRO B N 1
ATOM 5453 C CA . PRO B 1 373 ? 47.001 -64.714 13.622 1.00 33.29 367 PRO B CA 1
ATOM 5454 C C . PRO B 1 373 ? 48.418 -64.827 14.221 1.00 32.67 367 PRO B C 1
ATOM 5455 O O . PRO B 1 373 ? 49.275 -65.523 13.665 1.00 32.78 367 PRO B O 1
ATOM 5459 N N . THR B 1 374 ? 48.642 -64.158 15.349 1.00 31.91 368 THR B N 1
ATOM 5460 C CA . THR B 1 374 ? 49.915 -64.225 16.077 1.00 31.49 368 THR B CA 1
ATOM 5461 C C . THR B 1 374 ? 50.176 -65.610 16.679 1.00 31.43 368 THR B C 1
ATOM 5462 O O . THR B 1 374 ? 51.315 -66.109 16.653 1.00 30.97 368 THR B O 1
ATOM 5466 N N . LYS B 1 375 ? 49.122 -66.223 17.212 1.00 31.29 369 LYS B N 1
ATOM 5467 C CA . LYS B 1 375 ? 49.181 -67.620 17.673 1.00 32.08 369 LYS B CA 1
ATOM 5468 C C . LYS B 1 375 ? 49.627 -68.554 16.561 1.00 31.88 369 LYS B C 1
ATOM 5469 O O . LYS B 1 375 ? 50.361 -69.509 16.808 1.00 32.86 369 LYS B O 1
ATOM 5475 N N . ALA B 1 376 ? 49.175 -68.276 15.339 1.00 31.93 370 ALA B N 1
ATOM 5476 C CA . ALA B 1 376 ? 49.522 -69.086 14.175 1.00 32.05 370 ALA B CA 1
ATOM 5477 C C . ALA B 1 376 ? 51.028 -69.065 13.876 1.00 31.63 370 ALA B C 1
ATOM 5478 O O . ALA B 1 376 ? 51.635 -70.125 13.688 1.00 31.99 370 ALA B O 1
ATOM 5480 N N . LEU B 1 377 ? 51.628 -67.874 13.863 1.00 31.33 371 LEU B N 1
ATOM 5481 C CA . LEU B 1 377 ? 53.071 -67.742 13.584 1.00 31.08 371 LEU B CA 1
ATOM 5482 C C . LEU B 1 377 ? 53.906 -68.403 14.666 1.00 31.20 371 LEU B C 1
ATOM 5483 O O . LEU B 1 377 ? 54.954 -69.017 14.400 1.00 29.30 371 LEU B O 1
ATOM 5488 N N . LEU B 1 378 ? 53.414 -68.283 15.890 1.00 31.26 372 LEU B N 1
ATOM 5489 C CA . LEU B 1 378 ? 54.098 -68.801 17.065 1.00 32.68 372 LEU B CA 1
ATOM 5490 C C . LEU B 1 378 ? 53.970 -70.320 17.150 1.00 33.72 372 LEU B C 1
ATOM 5491 O O . LEU B 1 378 ? 54.853 -70.978 17.679 1.00 33.10 372 LEU B O 1
ATOM 5496 N N . GLY B 1 379 ? 52.859 -70.855 16.640 1.00 35.89 373 GLY B N 1
ATOM 5497 C CA . GLY B 1 379 ? 52.625 -72.301 16.587 1.00 37.38 373 GLY B CA 1
ATOM 5498 C C . GLY B 1 379 ? 51.988 -72.870 17.840 1.00 38.59 373 GLY B C 1
ATOM 5499 O O . GLY B 1 379 ? 51.434 -73.977 17.817 1.00 40.08 373 GLY B O 1
#

GO terms:
  GO:0005515 protein binding (F, IPI)

Secondary structure (DSSP, 8-state):
--EEEEPPP-STT----SS-HHHHHHHHHHT-EEEEETTTTGGGT--HHHHHHHT-EEE-TTSTTTT-SEEE-SSPPPHHHHTTPPTT-EEEE---HHHHHHHHHHHHHHT-EEEEGGG----GGGGGG-HHHHHHHHHHHHHHHHHHHH-SS-SS-EEETTEEEPPPEEEEES-SHHHHHHHHHHHHTT-EEEEE-S-HHHHHHHHHTT-EE---SS-----TTHHHHHHHHHHHHHHT-SEEEE----TTSPPPP-B-HHHHTTSPTT-EEEETTGGGT-SBTT--BT-EEEETTEEEEB---HHHHTHHHHHHHHHHHHHHHGGGTEETTEE---TTSHHHHHHEEEETTEE--TTT-/---EEEEPPP-STT----SS-HHHHHHHHHTT-EEEEETTTTGGGT--HHHHHHTTPEEE-GGGTTTT-SEEE-SSPPPHHHHTTPPTT-EEEE---TTT-HHHHHHHHHTT-EEEEGGG---SGGGGGG-HHHHHHHHHHHHHHHHHHHH-SS-SS-EEETTEEEPPPEEEEES-SHHHHHHHHHHHHTT-EEEEE-S-HHHHHHHHHTT-EE---S-----HHHHHHHHHHHHHHHHT-SEEEE----SSSPPPPSB-HHHHTTS-TT-EEEETTGGGT-SBTT--BT-EEEETTEEEEB-S-HHHHTHHHHHHHHHHHHHHHHTTTEETTEE---TTSHHHHHHEEEETTEE--HHHHHHH-

Sequence (726 aa):
MVTVAVPKERAPGERRVALVPEVVARLVKGGARVRVERGAGEGAYHPDEAYQEAGAEVVERGELLKGAHLLFTVQPPPEDLIQALEPGAIVVGFVQPHKNLELVRALQAKKATVIAMELIPRITRAQSMDALSSQATVAGYLAAIHAARLSPRFFPMLTTAAGTIRPAKVMVMGVGVAGLMAIATAKRRLGAQVFAYDVRKAALEQALSLGAKPIELPISAELTEEEKRIQHEALLRDHVAGMDVLITTAQVPGRRAPILLTEDMVERLKPGTVVVDLAAESGGNCVLTKPGEVVEVRGVRVYGPLNLPSELSVHASEMYAKNLYNLSSLLIEKGAFAPKWEDEIVRAALLMKEGEVLHGPTKHMVTVAVPKERAPGERRRVALVPEVVARLVKGGARVRVERGAGEGAYHPDEAYQEAGAEEVVERGELLKGAHLLFTVQPPPEDLIQALEPGAIVVGFVQPHKNLELVRALQAKKATVIAMELIPRITRAQSMDALSSQATVAGYLAAIHAARLSPRRFFPMLTTAAGTIRPAKVMVMGVGVAGLMAIATAKRLGAQVFAYDVRKAALEQALSLGAKPIELPISELTEEEEKRIQHEALRDHVAGMDVLITTAQVPGRRAPILLTEDMVERLKPGTVVVDLAAESGGNCVLTKPGEVVEVRGVRVYGPLNLPSEELSVHASEMYAKNLYNLSSLLIEKGAFAPKWEDEIVRAALLMKEGEVLHGPTKALLG